Protein AF-0000000070178876 (afdb_homodimer)

pLDDT: mean 80.62, std 31.22, range [13.71, 98.94]

Secondary structure (DSSP, 8-state):
------------------------------------------------------TTGGG----S-----S-----GGGS-HHHHHHHT-GGGG-SSS-HHHHHHHHHHHHHHHHHHHHHHSEEEEEEESSSSTT-EEEEEE-SS--SSEEEEEEE--STTTS--GGG--TTHHHHHTTT-EEEEEP---TTTS-HHHHHHHHHHHHHHHHHH-TTEEEEEEEEETHHHHHHHHHTT--GGGGT----EEEEEEES-----GGGGGSTTHHHH---HHHHHHT-GGG-PPP--TT---EEEEEEETTS-HHHHHHHHHHHHHHHHTT-EEEEEEETT--TTHHHHGGG-TT-HHHHHHHHHHHT-/--------------------------------------------------------STT----------S-----GGGS-HHHHHHHT-GGGG-SSS-HHHHHHHHHHHHHHHHHHHHHHSEEEEEEESSSSTT-EEEEEE-SS--SSEEEEEEE--STTTS--GGG--TTHHHHHTTT-EEEEEP---TTTS-HHHHHHHHHHHHHHHHHH-TTEEEEEEEEETHHHHHHHHHTT--GGGGT----EEEEEEES-----GGGGGSTTHHHH---HHHHHHT-GGG-PPP--TT---EEEEEEETTS-HHHHHHHHHHHHHHHHTT-EEEEEEETT--TTHHHHGGGSTT-HHHHHHHHHHHT-

InterPro domains:
  IPR027519 Kynurenine formamidase, vertebrates/fungi-type [MF_03014] (124-358)
  IPR029058 Alpha/Beta hydrolase fold [G3DSA:3.40.50.1820] (108-359)
  IPR029058 Alpha/Beta hydrolase fold [SSF53474] (118-351)
  IPR049492 BD-FAE-like domain [PF20434] (137-238)
  IPR050300 GDXG lipolytic enzyme [PTHR48081] (53-345)

Nearest PDB structures (foldseek):
  4e14-assembly1_A  TM=8.986E-01  e=2.300E-22  Drosophila melanogaster
  4e11-assembly1_A  TM=8.751E-01  e=6.093E-23  Drosophila melanogaster
  2pbl-assembly4_D  TM=8.814E-01  e=8.753E-23  Ruegeria sp. TM1040
  3v9a-assembly1_A  TM=7.060E-01  e=1.371E-11  uncultured bacterium
  7atd-assembly2_B  TM=6.248E-01  e=8.387E-11  uncultured bacterium

Organism: Crotalus adamanteus (NCBI:txid8729)

Foldseek 3Di:
DDDDDDPPPDDDPDPDDPDDPDDDDDDDDDDDDDDDDDDYDDYDDDDDDDPDDDPPDDPDDPDDPCPCVVCVVDDCVPDDQVRLQCLVQQLPQDPPDHSVVVVVVLQVLLLVLQVVQVVVFDWDFFCALDDDSQRGKIKTAAPDDDLAAAEEEEEEADLLADDANNSHNNLQVLQSVVGHMYMYHGDRGFPRDAPVRRLVSVLSSQLSCVVVRVRYPEYEYEYAACGLLSQLSSQLDDCVVVVDDGRHQEYERELYFQQCQSVCSHPSCVGNVDDNVNRQVSRSLNRAAADDLPRRYEYEYEYELRRRPNSVVRSVSSQVSNVVSPHHYDYHYDPPDGSRVVSSCSSPNPPPVVVVVVVSRVVD/DPDDDDDDPDDDDDDPDPDPPPPDPPDDDDDDDDDDDDDDDDYDDDDDDDDDDDPDDPPDDPDDPCPVVPCVVDDCVPDDQVRLQCLVQQLPQDPPDHSVVVVVVLQVLLLVLQVVQVVVFDWDFFCALDDDSQRGKIKTAAPDDDLAAAEEEEEEDDLLADDALNSHCNLQVLQSVVGHMYMYHGDRGFPRDAPVRRLVSVLSSQLSCVVVRVRYPEYEYEYAACGLLSQLSSQLDDCVVVVDDGRHQEYERELYFQQCQSVCSHPSCVGNVDDNVNRQVSRSLNRAAADDLPRRYEYEYEYELRRRPNSVVRSVSSQVSNVVSPHHYDYHYDPPDGSRVVSSCSSPNPPPVVVVVVVSRVVD

Structure (mmCIF, N/CA/C/O backbone):
data_AF-0000000070178876-model_v1
#
loop_
_entity.id
_entity.type
_entity.pdbx_description
1 polymer 'Kynurenine formamidase'
#
loop_
_atom_site.group_PDB
_atom_site.id
_atom_site.type_symbol
_atom_site.label_atom_id
_atom_site.label_alt_id
_atom_site.label_comp_id
_atom_site.label_asym_id
_atom_site.label_entity_id
_atom_site.label_seq_id
_atom_site.pdbx_PDB_ins_code
_atom_site.Cartn_x
_atom_site.Cartn_y
_atom_site.Cartn_z
_atom_site.occupancy
_atom_site.B_iso_or_equiv
_atom_site.auth_seq_id
_atom_site.auth_comp_id
_atom_site.auth_asym_id
_atom_site.auth_atom_id
_atom_site.pdbx_PDB_model_num
ATOM 1 N N . MET A 1 1 ? 4.172 -20.344 -62.875 1 19.36 1 MET A N 1
ATOM 2 C CA . MET A 1 1 ? 4.801 -19.203 -63.562 1 19.36 1 MET A CA 1
ATOM 3 C C . MET A 1 1 ? 5.363 -18.219 -62.531 1 19.36 1 MET A C 1
ATOM 5 O O . MET A 1 1 ? 4.633 -17.719 -61.688 1 19.36 1 MET A O 1
ATOM 9 N N . ILE A 1 2 ? 6.656 -18.219 -62.219 1 21.11 2 ILE A N 1
ATOM 10 C CA . ILE A 1 2 ? 7.566 -18.203 -61.062 1 21.11 2 ILE A CA 1
ATOM 11 C C . ILE A 1 2 ? 7.918 -16.766 -60.688 1 21.11 2 ILE A C 1
ATOM 13 O O . ILE A 1 2 ? 8.781 -16.547 -59.844 1 21.11 2 ILE A O 1
ATOM 17 N N . GLY A 1 3 ? 7.102 -15.836 -61.344 1 19.17 3 GLY A N 1
ATOM 18 C CA . GLY A 1 3 ? 7.867 -14.617 -61.562 1 19.17 3 GLY A CA 1
ATOM 19 C C . GLY A 1 3 ? 8.25 -13.922 -60.281 1 19.17 3 GLY A C 1
ATOM 20 O O . GLY A 1 3 ? 7.645 -14.156 -59.219 1 19.17 3 GLY A O 1
ATOM 21 N N . GLU A 1 4 ? 9.203 -12.961 -60.188 1 19.39 4 GLU A N 1
ATOM 22 C CA . GLU A 1 4 ? 10.422 -12.445 -59.594 1 19.39 4 GLU A CA 1
ATOM 23 C C . GLU A 1 4 ? 10.109 -11.32 -58.594 1 19.39 4 GLU A C 1
ATOM 25 O O . GLU A 1 4 ? 10.883 -11.07 -57.656 1 19.39 4 GLU A O 1
ATOM 30 N N . SER A 1 5 ? 9.062 -10.461 -58.812 1 21 5 SER A N 1
ATOM 31 C CA . SER A 1 5 ? 9.461 -9.055 -58.781 1 21 5 SER A CA 1
ATOM 32 C C . SER A 1 5 ? 9.672 -8.594 -57.344 1 21 5 SER A C 1
ATOM 34 O O . SER A 1 5 ? 9 -9.07 -56.438 1 21 5 SER A O 1
ATOM 36 N N . CYS A 1 6 ? 10.664 -7.68 -57.062 1 22.02 6 CYS A N 1
ATOM 37 C CA . CYS A 1 6 ? 11.672 -7.113 -56.156 1 22.02 6 CYS A CA 1
ATOM 38 C C . CYS A 1 6 ? 11.047 -6.125 -55.188 1 22.02 6 CYS A C 1
ATOM 40 O O . CYS A 1 6 ? 10.398 -5.164 -55.594 1 22.02 6 CYS A O 1
ATOM 42 N N . VAL A 1 7 ? 10.633 -6.449 -53.938 1 22.73 7 VAL A N 1
ATOM 43 C CA . VAL A 1 7 ? 9.984 -5.816 -52.781 1 22.73 7 VAL A CA 1
ATOM 44 C C . VAL A 1 7 ? 10.883 -4.73 -52.219 1 22.73 7 VAL A C 1
ATOM 46 O O . VAL A 1 7 ? 11.992 -5.02 -51.75 1 22.73 7 VAL A O 1
ATOM 49 N N . PRO A 1 8 ? 11.031 -3.482 -52.812 1 19.33 8 PRO A N 1
ATOM 50 C CA . PRO A 1 8 ? 12.102 -2.549 -52.438 1 19.33 8 PRO A CA 1
ATOM 51 C C . PRO A 1 8 ? 11.969 -2.029 -51 1 19.33 8 PRO A C 1
ATOM 53 O O . PRO A 1 8 ? 10.906 -1.55 -50.625 1 19.33 8 PRO A O 1
ATOM 56 N N . VAL A 1 9 ? 12.586 -2.547 -49.906 1 21.45 9 VAL A N 1
ATOM 57 C CA . VAL A 1 9 ? 12.617 -2.334 -48.469 1 21.45 9 VAL A CA 1
ATOM 58 C C . VAL A 1 9 ? 13.344 -1.027 -48.156 1 21.45 9 VAL A C 1
ATOM 60 O O . VAL A 1 9 ? 14.555 -0.913 -48.375 1 21.45 9 VAL A O 1
ATOM 63 N N . GLU A 1 10 ? 12.867 0.146 -48.594 1 19.34 10 GLU A N 1
ATOM 64 C CA . GLU A 1 10 ? 13.695 1.336 -48.438 1 19.34 10 GLU A CA 1
ATOM 65 C C . GLU A 1 10 ? 13.977 1.624 -46.969 1 19.34 10 GLU A C 1
ATOM 67 O O . GLU A 1 10 ? 13.062 1.591 -46.156 1 19.34 10 GLU A O 1
ATOM 72 N N . SER A 1 11 ? 15.336 1.646 -46.406 1 18.69 11 SER A N 1
ATOM 73 C CA . SER A 1 11 ? 16.25 1.626 -45.281 1 18.69 11 SER A CA 1
ATOM 74 C C . SER A 1 11 ? 16.297 2.977 -44.562 1 18.69 11 SER A C 1
ATOM 76 O O . SER A 1 11 ? 16.875 3.105 -43.5 1 18.69 11 SER A O 1
ATOM 78 N N . GLY A 1 12 ? 15.75 4.176 -44.906 1 18.02 12 GLY A N 1
ATOM 79 C CA . GLY A 1 12 ? 16.578 5.34 -44.656 1 18.02 12 GLY A CA 1
ATOM 80 C C . GLY A 1 12 ? 16.531 5.812 -43.219 1 18.02 12 GLY A C 1
ATOM 81 O O . GLY A 1 12 ? 15.578 6.477 -42.812 1 18.02 12 GLY A O 1
ATOM 82 N N . THR A 1 13 ? 16.75 5.086 -42.094 1 19.44 13 THR A N 1
ATOM 83 C CA . THR A 1 13 ? 16.609 5.496 -40.719 1 19.44 13 THR A CA 1
ATOM 84 C C . THR A 1 13 ? 17.656 6.535 -40.344 1 19.44 13 THR A C 1
ATOM 86 O O . THR A 1 13 ? 18.859 6.25 -40.344 1 19.44 13 THR A O 1
ATOM 89 N N . GLU A 1 14 ? 17.531 7.891 -40.625 1 17.69 14 GLU A N 1
ATOM 90 C CA . GLU A 1 14 ? 18.469 8.977 -40.344 1 17.69 14 GLU A CA 1
ATOM 91 C C . GLU A 1 14 ? 18.703 9.148 -38.844 1 17.69 14 GLU A C 1
ATOM 93 O O . GLU A 1 14 ? 17.75 9.219 -38.062 1 17.69 14 GLU A O 1
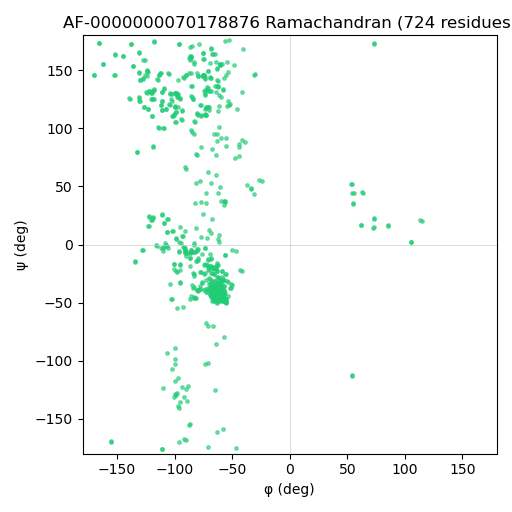ATOM 98 N N . VAL A 1 15 ? 19.953 8.914 -38.219 1 18.19 15 VAL A N 1
ATOM 99 C CA . VAL A 1 15 ? 20.734 8.914 -37 1 18.19 15 VAL A CA 1
ATOM 100 C C . VAL A 1 15 ? 20.953 10.344 -36.5 1 18.19 15 VAL A C 1
ATOM 102 O O . VAL A 1 15 ? 21.688 11.117 -37.125 1 18.19 15 VAL A O 1
ATOM 105 N N . LYS A 1 16 ? 19.969 11.25 -36.281 1 17.41 16 LYS A N 1
ATOM 106 C CA . LYS A 1 16 ? 20.297 12.625 -35.906 1 17.41 16 LYS A CA 1
ATOM 107 C C . LYS A 1 16 ? 21.203 12.648 -34.688 1 17.41 16 LYS A C 1
ATOM 109 O O . LYS A 1 16 ? 21.141 11.758 -33.844 1 17.41 16 LYS A O 1
ATOM 114 N N . LYS A 1 17 ? 22.047 13.859 -34.469 1 16.59 17 LYS A N 1
ATOM 115 C CA . LYS A 1 17 ? 23.25 14.484 -33.938 1 16.59 17 LYS A CA 1
ATOM 116 C C . LYS A 1 17 ? 23.125 14.734 -32.438 1 16.59 17 LYS A C 1
ATOM 118 O O . LYS A 1 17 ? 22.156 15.367 -31.984 1 16.59 17 LYS A O 1
ATOM 123 N N . LYS A 1 18 ? 23.828 14.094 -31.562 1 17.36 18 LYS A N 1
ATOM 124 C CA . LYS A 1 18 ? 24.188 14.102 -30.141 1 17.36 18 LYS A CA 1
ATOM 125 C C . LYS A 1 18 ? 24.906 15.391 -29.766 1 17.36 18 LYS A C 1
ATOM 127 O O . LYS A 1 18 ? 26.109 15.523 -29.984 1 17.36 18 LYS A O 1
ATOM 132 N N . LYS A 1 19 ? 24.5 16.719 -30.047 1 15.83 19 LYS A N 1
ATOM 133 C CA . LYS A 1 19 ? 25.453 17.781 -29.719 1 15.83 19 LYS A CA 1
ATOM 134 C C . LYS A 1 19 ? 25.844 17.75 -28.25 1 15.83 19 LYS A C 1
ATOM 136 O O . LYS A 1 19 ? 24.984 17.484 -27.391 1 15.83 19 LYS A O 1
ATOM 141 N N . LYS A 1 20 ? 27.188 18.062 -27.906 1 16.67 20 LYS A N 1
ATOM 142 C CA . LYS A 1 20 ? 28.328 18.094 -27 1 16.67 20 LYS A CA 1
ATOM 143 C C . LYS A 1 20 ? 28.234 19.281 -26.047 1 16.67 20 LYS A C 1
ATOM 145 O O . LYS A 1 20 ? 28.734 20.359 -26.328 1 16.67 20 LYS A O 1
ATOM 150 N N . ILE A 1 21 ? 27.109 19.812 -25.5 1 16.02 21 ILE A N 1
ATOM 151 C CA . ILE A 1 21 ? 27.297 21.109 -24.875 1 16.02 21 ILE A CA 1
ATOM 152 C C . ILE A 1 21 ? 28.297 20.984 -23.734 1 16.02 21 ILE A C 1
ATOM 154 O O . ILE A 1 21 ? 28.031 20.281 -22.75 1 16.02 21 ILE A O 1
ATOM 158 N N . ARG A 1 22 ? 29.594 21.406 -23.984 1 15.29 22 ARG A N 1
ATOM 159 C CA . ARG A 1 22 ? 30.891 21.344 -23.297 1 15.29 22 ARG A CA 1
ATOM 160 C C . ARG A 1 22 ? 30.859 22.125 -21.984 1 15.29 22 ARG A C 1
ATOM 162 O O . ARG A 1 22 ? 31.25 21.609 -20.938 1 15.29 22 ARG A O 1
ATOM 169 N N . GLU A 1 23 ? 31.125 23.547 -21.984 1 14.94 23 GLU A N 1
ATOM 170 C CA . GLU A 1 23 ? 32.344 24.188 -21.531 1 14.94 23 GLU A CA 1
ATOM 171 C C . GLU A 1 23 ? 32.312 24.453 -20.031 1 14.94 23 GLU A C 1
ATOM 173 O O . GLU A 1 23 ? 31.219 24.594 -19.453 1 14.94 23 GLU A O 1
ATOM 178 N N . LYS A 1 24 ? 33.625 24.906 -19.406 1 16.55 24 LYS A N 1
ATOM 179 C CA . LYS A 1 24 ? 34.531 24.797 -18.297 1 16.55 24 LYS A CA 1
ATOM 180 C C . LYS A 1 24 ? 34.25 25.859 -17.234 1 16.55 24 LYS A C 1
ATOM 182 O O . LYS A 1 24 ? 34.344 25.578 -16.031 1 16.55 24 LYS A O 1
ATOM 187 N N . CYS A 1 25 ? 34.188 27.281 -17.5 1 14.57 25 CYS A N 1
ATOM 188 C CA . CYS A 1 25 ? 35.312 28.094 -17.047 1 14.57 25 CYS A CA 1
ATOM 189 C C . CYS A 1 25 ? 35.312 28.219 -15.531 1 14.57 25 CYS A C 1
ATOM 191 O O . CYS A 1 25 ? 34.281 28 -14.883 1 14.57 25 CYS A O 1
ATOM 193 N N . TRP A 1 26 ? 36.344 29.156 -14.922 1 14.51 26 TRP A N 1
ATOM 194 C CA . TRP A 1 26 ? 37.531 29.281 -14.047 1 14.51 26 TRP A CA 1
ATOM 195 C C . TRP A 1 26 ? 37.094 29.797 -12.672 1 14.51 26 TRP A C 1
ATOM 197 O O . TRP A 1 26 ? 35.969 30.25 -12.484 1 14.51 26 TRP A O 1
ATOM 207 N N . GLY A 1 27 ? 37.906 30.953 -12.156 1 14.44 27 GLY A N 1
ATOM 208 C CA . GLY A 1 27 ? 38.938 31.016 -11.141 1 14.44 27 GLY A CA 1
ATOM 209 C C . GLY A 1 27 ? 38.438 31.516 -9.805 1 14.44 27 GLY A C 1
ATOM 210 O O . GLY A 1 27 ? 38.656 30.875 -8.773 1 14.44 27 GLY A O 1
ATOM 211 N N . ASN A 1 28 ? 38.438 33 -9.5 1 14.62 28 ASN A N 1
ATOM 212 C CA . ASN A 1 28 ? 39.375 33.688 -8.625 1 14.62 28 ASN A CA 1
ATOM 213 C C . ASN A 1 28 ? 38.938 33.625 -7.164 1 14.62 28 ASN A C 1
ATOM 215 O O . ASN A 1 28 ? 37.75 33.406 -6.883 1 14.62 28 ASN A O 1
ATOM 219 N N . TYR A 1 29 ? 39.938 34.125 -6.168 1 14.47 29 TYR A N 1
ATOM 220 C CA . TYR A 1 29 ? 40.688 33.938 -4.941 1 14.47 29 TYR A CA 1
ATOM 221 C C . TYR A 1 29 ? 40.031 34.656 -3.775 1 14.47 29 TYR A C 1
ATOM 223 O O . TYR A 1 29 ? 39.938 34.125 -2.676 1 14.47 29 TYR A O 1
ATOM 231 N N . THR A 1 30 ? 39.719 36.062 -3.82 1 14.66 30 THR A N 1
ATOM 232 C CA . THR A 1 30 ? 40.438 36.875 -2.859 1 14.66 30 THR A CA 1
ATOM 233 C C . THR A 1 30 ? 39.969 36.594 -1.436 1 14.66 30 THR A C 1
ATOM 235 O O . THR A 1 30 ? 38.812 36.219 -1.218 1 14.66 30 THR A O 1
ATOM 238 N N . VAL A 1 31 ? 40.938 36.906 -0.426 1 14.3 31 VAL A N 1
ATOM 239 C CA . VAL A 1 31 ? 41.594 36.625 0.838 1 14.3 31 VAL A CA 1
ATOM 240 C C . VAL A 1 31 ? 40.812 37.25 1.991 1 14.3 31 VAL A C 1
ATOM 242 O O . VAL A 1 31 ? 40.719 36.656 3.074 1 14.3 31 VAL A O 1
ATOM 245 N N . GLY A 1 32 ? 40.406 38.562 1.851 1 14.3 32 GLY A N 1
ATOM 246 C CA . GLY A 1 32 ? 40.969 39.375 2.893 1 14.3 32 GLY A CA 1
ATOM 247 C C . GLY A 1 32 ? 40.531 39 4.289 1 14.3 32 GLY A C 1
ATOM 248 O O . GLY A 1 32 ? 39.562 38.25 4.445 1 14.3 32 GLY A O 1
ATOM 249 N N . THR A 1 33 ? 40.719 40 5.254 1 14.73 33 THR A N 1
ATOM 250 C CA . THR A 1 33 ? 41.5 40.375 6.426 1 14.73 33 THR A CA 1
ATOM 251 C C . THR A 1 33 ? 40.75 40.031 7.707 1 14.73 33 THR A C 1
ATOM 253 O O . THR A 1 33 ? 39.562 39.781 7.68 1 14.73 33 THR A O 1
ATOM 256 N N . GLU A 1 34 ? 40.844 41 8.672 1 14.56 34 GLU A N 1
ATOM 257 C CA . GLU A 1 34 ? 41.438 41.188 9.984 1 14.56 34 GLU A CA 1
ATOM 258 C C . GLU A 1 34 ? 40.438 40.938 11.102 1 14.56 34 GLU A C 1
ATOM 260 O O . GLU A 1 34 ? 39.25 41.125 10.922 1 14.56 34 GLU A O 1
ATOM 265 N N . VAL A 1 35 ? 40.969 40.312 12.164 1 15.12 35 VAL A N 1
ATOM 266 C CA . VAL A 1 35 ? 40.75 39.625 13.43 1 15.12 35 VAL A CA 1
ATOM 267 C C . VAL A 1 35 ? 40.219 40.594 14.477 1 15.12 35 VAL A C 1
ATOM 269 O O . VAL A 1 35 ? 40.156 40.281 15.664 1 15.12 35 VAL A O 1
ATOM 272 N N . LEU A 1 36 ? 39.594 41.75 13.977 1 14.48 36 LEU A N 1
ATOM 273 C CA . LEU A 1 36 ? 39.812 42.688 15.055 1 14.48 36 LEU A CA 1
ATOM 274 C C . LEU A 1 36 ? 39.438 42.094 16.406 1 14.48 36 LEU A C 1
ATOM 276 O O . LEU A 1 36 ? 38.562 41.25 16.5 1 14.48 36 LEU A O 1
ATOM 280 N N . GLN A 1 37 ? 40.094 42.656 17.453 1 13.71 37 GLN A N 1
ATOM 281 C CA . GLN A 1 37 ? 40.75 42.562 18.75 1 13.71 37 GLN A CA 1
ATOM 282 C C . GLN A 1 37 ? 39.75 42.375 19.875 1 13.71 37 GLN A C 1
ATOM 284 O O . GLN A 1 37 ? 39.875 41.469 20.688 1 13.71 37 GLN A O 1
ATOM 289 N N . LEU A 1 38 ? 39.531 43.531 20.594 1 14.1 38 LEU A N 1
ATOM 290 C CA . LEU A 1 38 ? 40.094 43.781 21.906 1 14.1 38 LEU A CA 1
ATOM 291 C C . LEU A 1 38 ? 39.188 43.25 23 1 14.1 38 LEU A C 1
ATOM 293 O O . LEU A 1 38 ? 38.062 42.812 22.734 1 14.1 38 LEU A O 1
ATOM 297 N N . GLY A 1 39 ? 38.719 44.188 23.969 1 13.88 39 GLY A N 1
ATOM 298 C CA . GLY A 1 39 ? 39.188 44.344 25.328 1 13.88 39 GLY A CA 1
ATOM 299 C C . GLY A 1 39 ? 38.312 43.656 26.344 1 13.88 39 GLY A C 1
ATOM 300 O O . GLY A 1 39 ? 37.25 43.125 25.984 1 13.88 39 GLY A O 1
ATOM 301 N N . ASN A 1 40 ? 37.906 44.406 27.438 1 14.27 40 ASN A N 1
ATOM 302 C CA . ASN A 1 40 ? 38.312 44.375 28.844 1 14.27 40 ASN A CA 1
ATOM 303 C C . ASN A 1 40 ? 37.344 43.562 29.688 1 14.27 40 ASN A C 1
ATOM 305 O O . ASN A 1 40 ? 37.75 42.562 30.312 1 14.27 40 ASN A O 1
ATOM 309 N N . SER A 1 41 ? 36.625 44.281 30.672 1 14.58 41 SER A N 1
ATOM 310 C CA . SER A 1 41 ? 36.906 44.281 32.094 1 14.58 41 SER A CA 1
ATOM 311 C C . SER A 1 41 ? 36.031 43.281 32.844 1 14.58 41 SER A C 1
ATOM 313 O O . SER A 1 41 ? 35 42.844 32.312 1 14.58 41 SER A O 1
ATOM 315 N N . VAL A 1 42 ? 35.531 43.75 34.156 1 14.65 42 VAL A N 1
ATOM 316 C CA . VAL A 1 42 ? 35.875 43.375 35.531 1 14.65 42 VAL A CA 1
ATOM 317 C C . VAL A 1 42 ? 34.844 42.406 36.094 1 14.65 42 VAL A C 1
ATOM 319 O O . VAL A 1 42 ? 33.781 42.156 35.469 1 14.65 42 VAL A O 1
ATOM 322 N N . TYR A 1 43 ? 34.125 42.875 37.219 1 14.63 43 TYR A N 1
ATOM 323 C CA . TYR A 1 43 ? 34.312 42.406 38.594 1 14.63 43 TYR A CA 1
ATOM 324 C C . TYR A 1 43 ? 33.25 41.344 38.969 1 14.63 43 TYR A C 1
ATOM 326 O O . TYR A 1 43 ? 32.281 41.156 38.219 1 14.63 43 TYR A O 1
ATOM 334 N N . GLY A 1 44 ? 32.531 41.594 40.156 1 14.93 44 GLY A N 1
ATOM 335 C CA . GLY A 1 44 ? 32.719 40.938 41.438 1 14.93 44 GLY A CA 1
ATOM 336 C C . GLY A 1 44 ? 31.656 39.875 41.719 1 14.93 44 GLY A C 1
ATOM 337 O O . GLY A 1 44 ? 31.922 38.688 41.656 1 14.93 44 GLY A O 1
ATOM 338 N N . PRO A 1 45 ? 30.656 40.219 42.719 1 15.76 45 PRO A N 1
ATOM 339 C CA . PRO A 1 45 ? 30.719 39.469 43.969 1 15.76 45 PRO A CA 1
ATOM 340 C C . PRO A 1 45 ? 29.844 38.219 43.969 1 15.76 45 PRO A C 1
ATOM 342 O O . PRO A 1 45 ? 29.078 38 43.031 1 15.76 45 PRO A O 1
ATOM 345 N N . SER A 1 46 ? 29 38.062 45.125 1 15.16 46 SER A N 1
ATOM 346 C CA . SER A 1 46 ? 29.078 37.156 46.25 1 15.16 46 SER A CA 1
ATOM 347 C C . SER A 1 46 ? 28.016 36.062 46.156 1 15.16 46 SER A C 1
ATOM 349 O O . SER A 1 46 ? 28.328 34.875 46.219 1 15.16 46 SER A O 1
ATOM 351 N N . PRO A 1 47 ? 26.703 36.219 46.812 1 16.88 47 PRO A N 1
ATOM 352 C CA . PRO A 1 47 ? 26.453 35.469 48.031 1 16.88 47 PRO A CA 1
ATOM 353 C C . PRO A 1 47 ? 25.703 34.156 47.781 1 16.88 47 PRO A C 1
ATOM 355 O O . PRO A 1 47 ? 25.188 33.969 46.688 1 16.88 47 PRO A O 1
ATOM 358 N N . ASN A 1 48 ? 25.219 33.469 48.938 1 16.52 48 ASN A N 1
ATOM 359 C CA . ASN A 1 48 ? 25.141 32.188 49.625 1 16.52 48 ASN A CA 1
ATOM 360 C C . ASN A 1 48 ? 23.828 31.453 49.312 1 16.52 48 ASN A C 1
ATOM 362 O O . ASN A 1 48 ? 23.688 30.266 49.656 1 16.52 48 ASN A O 1
ATOM 366 N N . ALA A 1 49 ? 22.672 32.031 48.875 1 19.03 49 ALA A N 1
ATOM 367 C CA . ALA A 1 49 ? 21.547 31.672 49.719 1 19.03 49 ALA A CA 1
ATOM 368 C C . ALA A 1 49 ? 21.141 30.219 49.469 1 19.03 49 ALA A C 1
ATOM 370 O O . ALA A 1 49 ? 21.234 29.719 48.344 1 19.03 49 ALA A O 1
ATOM 371 N N . GLY A 1 50 ? 20.719 29.438 50.562 1 17.83 50 GLY A N 1
ATOM 372 C CA . GLY A 1 50 ? 20.5 28.156 51.188 1 17.83 50 GLY A CA 1
ATOM 373 C C . GLY A 1 50 ? 19.359 27.375 50.562 1 17.83 50 GLY A C 1
ATOM 374 O O . GLY A 1 50 ? 18.938 26.344 51.094 1 17.83 50 GLY A O 1
ATOM 375 N N . MET A 1 51 ? 18.797 27.734 49.375 1 19.19 51 MET A N 1
ATOM 376 C CA . MET A 1 51 ? 17.422 27.219 49.406 1 19.19 51 MET A CA 1
ATOM 377 C C . MET A 1 51 ? 17.406 25.703 49.469 1 19.19 51 MET A C 1
ATOM 379 O O . MET A 1 51 ? 18.219 25.031 48.844 1 19.19 51 MET A O 1
ATOM 383 N N . THR A 1 52 ? 16.594 25.156 50.438 1 19.16 52 THR A N 1
ATOM 384 C CA . THR A 1 52 ? 16.281 23.906 51.125 1 19.16 52 THR A CA 1
ATOM 385 C C . THR A 1 52 ? 15.828 22.844 50.125 1 19.16 52 THR A C 1
ATOM 387 O O . THR A 1 52 ? 15.391 23.156 49.031 1 19.16 52 THR A O 1
ATOM 390 N N . ASN A 1 53 ? 16.016 21.5 50.531 1 17.98 53 ASN A N 1
ATOM 391 C CA . ASN A 1 53 ? 16.234 20.109 50.156 1 17.98 53 ASN A CA 1
ATOM 392 C C . ASN A 1 53 ? 14.977 19.484 49.562 1 17.98 53 ASN A C 1
ATOM 394 O O . ASN A 1 53 ? 15.039 18.438 48.906 1 17.98 53 ASN A O 1
ATOM 398 N N . GLU A 1 54 ? 13.695 19.875 49.938 1 19.47 54 GLU A N 1
ATOM 399 C CA . GLU A 1 54 ? 12.867 18.734 50.312 1 19.47 54 GLU A CA 1
ATOM 400 C C . GLU A 1 54 ? 12.312 18.031 49.062 1 19.47 54 GLU A C 1
ATOM 402 O O . GLU A 1 54 ? 11.477 17.125 49.188 1 19.47 54 GLU A O 1
ATOM 407 N N . ASP A 1 55 ? 12.484 18.5 47.844 1 19.98 55 ASP A N 1
ATOM 408 C CA . ASP A 1 55 ? 11.438 18.078 46.906 1 19.98 55 ASP A CA 1
ATOM 409 C C . ASP A 1 55 ? 11.578 16.609 46.531 1 19.98 55 ASP A C 1
ATOM 411 O O . ASP A 1 55 ? 12.258 16.266 45.562 1 19.98 55 ASP A O 1
ATOM 415 N N . SER A 1 56 ? 11.844 15.656 47.5 1 19.72 56 SER A N 1
ATOM 416 C CA . SER A 1 56 ? 12.312 14.312 47.188 1 19.72 56 SER A CA 1
ATOM 417 C C . SER A 1 56 ? 11.297 13.555 46.344 1 19.72 56 SER A C 1
ATOM 419 O O . SER A 1 56 ? 11.664 12.648 45.562 1 19.72 56 SER A O 1
ATOM 421 N N . PHE A 1 57 ? 9.984 13.539 46.719 1 21.98 57 PHE A N 1
ATOM 422 C CA . PHE A 1 57 ? 9.328 12.242 46.812 1 21.98 57 PHE A CA 1
ATOM 423 C C . PHE A 1 57 ? 8.953 11.75 45.406 1 21.98 57 PHE A C 1
ATOM 425 O O . PHE A 1 57 ? 8.633 10.57 45.219 1 21.98 57 PHE A O 1
ATOM 432 N N . LEU A 1 58 ? 8.555 12.633 44.469 1 21.23 58 LEU A N 1
ATOM 433 C CA . LEU A 1 58 ? 7.57 12.172 43.469 1 21.23 58 LEU A CA 1
ATOM 434 C C . LEU A 1 58 ? 8.203 11.203 42.5 1 21.23 58 LEU A C 1
ATOM 436 O O . LEU A 1 58 ? 7.621 10.906 41.438 1 21.23 58 LEU A O 1
ATOM 440 N N . VAL A 1 59 ? 9.398 10.781 42.625 1 21.83 59 VAL A N 1
ATOM 441 C CA . VAL A 1 59 ? 10.023 10.258 41.438 1 21.83 59 VAL A CA 1
ATOM 442 C C . VAL A 1 59 ? 9.383 8.922 41.062 1 21.83 59 VAL A C 1
ATOM 444 O O . VAL A 1 59 ? 9.742 8.312 40.031 1 21.83 59 VAL A O 1
ATOM 447 N N . HIS A 1 60 ? 8.742 8.211 42 1 21.05 60 HIS A N 1
ATOM 448 C CA . HIS A 1 60 ? 9.039 6.793 41.812 1 21.05 60 HIS A CA 1
ATOM 449 C C . HIS A 1 60 ? 8.461 6.266 40.531 1 21.05 60 HIS A C 1
ATOM 451 O O . HIS A 1 60 ? 9.125 5.516 39.812 1 21.05 60 HIS A O 1
ATOM 457 N N . GLN A 1 61 ? 7.043 6.141 40.438 1 21.92 61 GLN A N 1
ATOM 458 C CA . GLN A 1 61 ? 6.465 4.93 39.875 1 21.92 61 GLN A CA 1
ATOM 459 C C . GLN A 1 61 ? 6.582 4.93 38.344 1 21.92 61 GLN A C 1
ATOM 461 O O . GLN A 1 61 ? 5.73 5.488 37.656 1 21.92 61 GLN A O 1
ATOM 466 N N . GLU A 1 62 ? 7.543 5.379 37.719 1 24.7 62 GLU A N 1
ATOM 467 C CA . GLU A 1 62 ? 7.684 5.453 36.281 1 24.7 62 GLU A CA 1
ATOM 468 C C . GLU A 1 62 ? 7.551 4.07 35.625 1 24.7 62 GLU A C 1
ATOM 470 O O . GLU A 1 62 ? 8.539 3.344 35.5 1 24.7 62 GLU A O 1
ATOM 475 N N . LYS A 1 63 ? 6.609 3.123 36.125 1 23.67 63 LYS A N 1
ATOM 476 C CA . LYS A 1 63 ? 6.531 1.693 35.844 1 23.67 63 LYS A CA 1
ATOM 477 C C . LYS A 1 63 ? 6.66 1.426 34.344 1 23.67 63 LYS A C 1
ATOM 479 O O . LYS A 1 63 ? 6.473 2.332 33.531 1 23.67 63 LYS A O 1
ATOM 484 N N . GLU A 1 64 ? 6.48 0.047 33.906 1 25.2 64 GLU A N 1
ATOM 485 C CA . GLU A 1 64 ? 6.809 -1.018 32.938 1 25.2 64 GLU A CA 1
ATOM 486 C C . GLU A 1 64 ? 6.062 -0.836 31.625 1 25.2 64 GLU A C 1
ATOM 488 O O . GLU A 1 64 ? 5.949 -1.775 30.844 1 25.2 64 GLU A O 1
ATOM 493 N N . TYR A 1 65 ? 5.367 0.246 31.469 1 23.52 65 TYR A N 1
ATOM 494 C CA . TYR A 1 65 ? 4.555 0.134 30.266 1 23.52 65 TYR A CA 1
ATOM 495 C C . TYR A 1 65 ? 5.43 -0.001 29.031 1 23.52 65 TYR A C 1
ATOM 497 O O . TYR A 1 65 ? 5.211 0.686 28.031 1 23.52 65 TYR A O 1
ATOM 505 N N . SER A 1 66 ? 6.672 -0.085 29.25 1 27.12 66 SER A N 1
ATOM 506 C CA . SER A 1 66 ? 7.336 -0.188 27.953 1 27.12 66 SER A CA 1
ATOM 507 C C . SER A 1 66 ? 6.805 -1.37 27.156 1 27.12 66 SER A C 1
ATOM 509 O O . SER A 1 66 ? 7.266 -2.5 27.328 1 27.12 66 SER A O 1
ATOM 511 N N . HIS A 1 67 ? 5.445 -1.661 27.234 1 26.81 67 HIS A N 1
ATOM 512 C CA . HIS A 1 67 ? 5.062 -2.721 26.297 1 26.81 67 HIS A CA 1
ATOM 513 C C . HIS A 1 67 ? 5.688 -2.506 24.922 1 26.81 67 HIS A C 1
ATOM 515 O O . HIS A 1 67 ? 5.422 -1.495 24.266 1 26.81 67 HIS A O 1
ATOM 521 N N . ASN A 1 68 ? 6.879 -2.783 24.828 1 29.45 68 ASN A N 1
ATOM 522 C CA . ASN A 1 68 ? 7.539 -3.086 23.562 1 29.45 68 ASN A CA 1
ATOM 523 C C . ASN A 1 68 ? 6.602 -3.803 22.594 1 29.45 68 ASN A C 1
ATOM 525 O O . ASN A 1 68 ? 6.477 -5.027 22.625 1 29.45 68 ASN A O 1
ATOM 529 N N . LEU A 1 69 ? 5.48 -3.352 22.391 1 29.59 69 LEU A N 1
ATOM 530 C CA . LEU A 1 69 ? 4.684 -3.969 21.328 1 29.59 69 LEU A CA 1
ATOM 531 C C . LEU A 1 69 ? 5.504 -4.141 20.062 1 29.59 69 LEU A C 1
ATOM 533 O O . LEU A 1 69 ? 4.98 -4.004 18.953 1 29.59 69 LEU A O 1
ATOM 537 N N . ALA A 1 70 ? 6.715 -3.648 20.031 1 32.75 70 ALA A N 1
ATOM 538 C CA . ALA A 1 70 ? 7.434 -4.242 18.906 1 32.75 70 ALA A CA 1
ATOM 539 C C . ALA A 1 70 ? 7.191 -5.746 18.828 1 32.75 70 ALA A C 1
ATOM 541 O O . ALA A 1 70 ? 7.453 -6.473 19.797 1 32.75 70 ALA A O 1
ATOM 542 N N . ILE A 1 71 ? 6.227 -6.258 18.281 1 36.56 71 ILE A N 1
ATOM 543 C CA . ILE A 1 71 ? 6.172 -7.691 18.016 1 36.56 71 ILE A CA 1
ATOM 544 C C . ILE A 1 71 ? 7.59 -8.242 17.875 1 36.56 71 ILE A C 1
ATOM 546 O O . ILE A 1 71 ? 8.281 -7.945 16.891 1 36.56 71 ILE A O 1
ATOM 550 N N . THR A 1 72 ? 8.422 -8.102 18.734 1 40.66 72 THR A N 1
ATOM 551 C CA . THR A 1 72 ? 9.602 -8.961 18.75 1 40.66 72 THR A CA 1
ATOM 552 C C . THR A 1 72 ? 9.25 -10.359 18.234 1 40.66 72 THR A C 1
ATOM 554 O O . THR A 1 72 ? 8.727 -11.18 18.984 1 40.66 72 THR A O 1
ATOM 557 N N . MET A 1 73 ? 8.617 -10.492 17.203 1 45.78 73 MET A N 1
ATOM 558 C CA . MET A 1 73 ? 8.453 -11.867 16.734 1 45.78 73 MET A CA 1
ATOM 559 C C . MET A 1 73 ? 9.75 -12.656 16.891 1 45.78 73 MET A C 1
ATOM 561 O O . MET A 1 73 ? 10.797 -12.242 16.391 1 45.78 73 MET A O 1
ATOM 565 N N . GLY A 1 74 ? 9.852 -13.242 18 1 58.09 74 GLY A N 1
ATOM 566 C CA . GLY A 1 74 ? 10.961 -14.18 18.141 1 58.09 74 GLY A CA 1
ATOM 567 C C . GLY A 1 74 ? 11.344 -14.867 16.844 1 58.09 74 GLY A C 1
ATOM 568 O O . GLY A 1 74 ? 10.555 -14.906 15.906 1 58.09 74 GLY A O 1
ATOM 569 N N . LYS A 1 75 ? 12.602 -15.109 16.719 1 85.5 75 LYS A N 1
ATOM 570 C CA . LYS A 1 75 ? 13.102 -15.93 15.625 1 85.5 75 LYS A CA 1
ATOM 571 C C . LYS A 1 75 ? 12.359 -17.266 15.555 1 85.5 75 LYS A C 1
ATOM 573 O O . LYS A 1 75 ? 12.102 -17.891 16.578 1 85.5 75 LYS A O 1
ATOM 578 N N . TRP A 1 76 ? 11.727 -17.469 14.352 1 92.5 76 TRP A N 1
ATOM 579 C CA . TRP A 1 76 ? 10.945 -18.688 14.18 1 92.5 76 TRP A CA 1
ATOM 580 C C . TRP A 1 76 ? 11.695 -19.891 14.75 1 92.5 76 TRP A C 1
ATOM 582 O O . TRP A 1 76 ? 11.078 -20.859 15.195 1 92.5 76 TRP A O 1
ATOM 592 N N . GLN A 1 77 ? 13.016 -19.797 14.875 1 92.31 77 GLN A N 1
ATOM 593 C CA . GLN A 1 77 ? 13.852 -20.891 15.375 1 92.31 77 GLN A CA 1
ATOM 594 C C . GLN A 1 77 ? 13.641 -21.109 16.875 1 92.31 77 GLN A C 1
ATOM 596 O O . GLN A 1 77 ? 13.977 -22.172 17.406 1 92.31 77 GLN A O 1
ATOM 601 N N . GLU A 1 78 ? 13.109 -20.094 17.531 1 94.31 78 GLU A N 1
ATOM 602 C CA . GLU A 1 78 ? 12.914 -20.172 18.969 1 94.31 78 GLU A CA 1
ATOM 603 C C . GLU A 1 78 ? 11.492 -20.594 19.312 1 94.31 78 GLU A C 1
ATOM 605 O O . GLU A 1 78 ? 11.164 -20.797 20.484 1 94.31 78 GLU A O 1
ATOM 610 N N . MET A 1 79 ? 10.75 -20.844 18.359 1 95.12 79 MET A N 1
ATOM 611 C CA . MET A 1 79 ? 9.352 -21.188 18.578 1 95.12 79 MET A CA 1
ATOM 612 C C . MET A 1 79 ? 9.203 -22.688 18.812 1 95.12 79 MET A C 1
ATOM 614 O O . MET A 1 79 ? 9.961 -23.484 18.266 1 95.12 79 MET A O 1
ATOM 618 N N . THR A 1 80 ? 8.18 -23.047 19.672 1 95.94 80 THR A N 1
ATOM 619 C CA . THR A 1 80 ? 7.773 -24.438 19.766 1 95.94 80 THR A CA 1
ATOM 620 C C . THR A 1 80 ? 7.125 -24.906 18.453 1 95.94 80 THR A C 1
ATOM 622 O O . THR A 1 80 ? 6.762 -24.078 17.609 1 95.94 80 THR A O 1
ATOM 625 N N . LYS A 1 81 ? 7.027 -26.172 18.312 1 95.44 81 LYS A N 1
ATOM 626 C CA . LYS A 1 81 ? 6.375 -26.734 17.141 1 95.44 81 LYS A CA 1
ATOM 627 C C . LYS A 1 81 ? 4.953 -26.203 17 1 95.44 81 LYS A C 1
ATOM 629 O O . LYS A 1 81 ? 4.527 -25.828 15.891 1 95.44 81 LYS A O 1
ATOM 634 N N . GLU A 1 82 ? 4.281 -26.125 18.078 1 96.06 82 GLU A N 1
ATOM 635 C CA . GLU A 1 82 ? 2.9 -25.641 18.062 1 96.06 82 GLU A CA 1
ATOM 636 C C . GLU A 1 82 ? 2.822 -24.172 17.656 1 96.06 82 GLU A C 1
ATOM 638 O O . GLU A 1 82 ? 1.95 -23.797 16.875 1 96.06 82 GLU A O 1
ATOM 643 N N . GLU A 1 83 ? 3.73 -23.422 18.172 1 96.12 83 GLU A N 1
ATOM 644 C CA . GLU A 1 83 ? 3.783 -22 17.828 1 96.12 83 GLU A CA 1
ATOM 645 C C . GLU A 1 83 ? 4.09 -21.812 16.344 1 96.12 83 GLU A C 1
ATOM 647 O O . GLU A 1 83 ? 3.445 -21.016 15.664 1 96.12 83 GLU A O 1
ATOM 652 N N . LEU A 1 84 ? 5.078 -22.578 15.914 1 97.5 84 LEU A N 1
ATOM 653 C CA . LEU A 1 84 ? 5.496 -22.484 14.523 1 97.5 84 LEU A CA 1
ATOM 654 C C . LEU A 1 84 ? 4.363 -22.875 13.586 1 97.5 84 LEU A C 1
ATOM 656 O O . LEU A 1 84 ? 4.105 -22.203 12.586 1 97.5 84 LEU A O 1
ATOM 660 N N . GLU A 1 85 ? 3.676 -23.922 13.914 1 97.38 85 GLU A N 1
ATOM 661 C CA . GLU A 1 85 ? 2.557 -24.391 13.094 1 97.38 85 GLU A CA 1
ATOM 662 C C . GLU A 1 85 ? 1.422 -23.359 13.094 1 97.38 85 GLU A C 1
ATOM 664 O O . GLU A 1 85 ? 0.77 -23.156 12.07 1 97.38 85 GLU A O 1
ATOM 669 N N . THR A 1 86 ? 1.206 -22.766 14.219 1 97.38 86 THR A N 1
ATOM 670 C CA . THR A 1 86 ? 0.185 -21.719 14.281 1 97.38 86 THR A CA 1
ATOM 671 C C . THR A 1 86 ? 0.552 -20.547 13.375 1 97.38 86 THR A C 1
ATOM 673 O O . THR A 1 86 ? -0.299 -20.031 12.648 1 97.38 86 THR A O 1
ATOM 676 N N . GLU A 1 87 ? 1.836 -20.172 13.305 1 97.69 87 GLU A N 1
ATOM 677 C CA . GLU A 1 87 ? 2.326 -19.047 12.523 1 97.69 87 GLU A CA 1
ATOM 678 C C . GLU A 1 87 ? 2.287 -19.344 11.031 1 97.69 87 GLU A C 1
ATOM 680 O O . GLU A 1 87 ? 2.355 -18.438 10.203 1 97.69 87 GLU A O 1
ATOM 685 N N . TYR A 1 88 ? 2.182 -20.578 10.711 1 98.25 88 TYR A N 1
ATOM 686 C CA . TYR A 1 88 ? 2.164 -20.953 9.297 1 98.25 88 TYR A CA 1
ATOM 687 C C . TYR A 1 88 ? 0.854 -21.641 8.938 1 98.25 88 TYR A C 1
ATOM 689 O O . TYR A 1 88 ? 0.799 -22.422 7.98 1 98.25 88 TYR A O 1
ATOM 697 N N . SER A 1 89 ? -0.233 -21.391 9.727 1 98.19 89 SER A N 1
ATOM 698 C CA . SER A 1 89 ? -1.598 -21.812 9.43 1 98.19 89 SER A CA 1
ATOM 699 C C . SER A 1 89 ? -2.531 -20.609 9.289 1 98.19 89 SER A C 1
ATOM 701 O O . SER A 1 89 ? -3.281 -20.297 10.211 1 98.19 89 SER A O 1
ATOM 703 N N . PRO A 1 90 ? -2.568 -20.016 8.133 1 98.31 90 PRO A N 1
ATOM 704 C CA . PRO A 1 90 ? -3.326 -18.781 7.922 1 98.31 90 PRO A CA 1
ATOM 705 C C . PRO A 1 90 ? -4.789 -18.906 8.352 1 98.31 90 PRO A C 1
ATOM 707 O O . PRO A 1 90 ? -5.383 -17.938 8.82 1 98.31 90 PRO A O 1
ATOM 710 N N . SER A 1 91 ? -5.387 -20.094 8.234 1 97.94 91 SER A N 1
ATOM 711 C CA . SER A 1 91 ? -6.801 -20.266 8.562 1 97.94 91 SER A CA 1
ATOM 712 C C . SER A 1 91 ? -7.059 -19.984 10.047 1 97.94 91 SER A C 1
ATOM 714 O O . SER A 1 91 ? -8.18 -19.672 10.438 1 97.94 91 SER A O 1
ATOM 716 N N . ARG A 1 92 ? -6.066 -20.094 10.883 1 97.94 92 ARG A N 1
ATOM 717 C CA . ARG A 1 92 ? -6.215 -19.906 12.32 1 97.94 92 ARG A CA 1
ATOM 718 C C . ARG A 1 92 ? -6.211 -18.422 12.68 1 97.94 92 ARG A C 1
ATOM 720 O O . ARG A 1 92 ? -6.449 -18.062 13.836 1 97.94 92 ARG A O 1
ATOM 727 N N . TRP A 1 93 ? -6.004 -17.594 11.719 1 98.12 93 TRP A N 1
ATOM 728 C CA . TRP A 1 93 ? -5.812 -16.172 12.023 1 98.12 93 TRP A CA 1
ATOM 729 C C . TRP A 1 93 ? -6.945 -15.336 11.438 1 98.12 93 TRP A C 1
ATOM 731 O O . TRP A 1 93 ? -6.98 -14.117 11.625 1 98.12 93 TRP A O 1
ATOM 741 N N . SER A 1 94 ? -7.883 -15.953 10.75 1 97.69 94 SER A N 1
ATOM 742 C CA . SER A 1 94 ? -9.023 -15.219 10.219 1 97.69 94 SER A CA 1
ATOM 743 C C . SER A 1 94 ? -9.977 -14.781 11.328 1 97.69 94 SER A C 1
ATOM 745 O O . SER A 1 94 ? -10.367 -15.594 12.172 1 97.69 94 SER A O 1
ATOM 747 N N . PRO A 1 95 ? -10.391 -13.516 11.328 1 95.94 95 PRO A N 1
ATOM 748 C CA . PRO A 1 95 ? -11.398 -13.078 12.305 1 95.94 95 PRO A CA 1
ATOM 749 C C . PRO A 1 95 ? -12.828 -13.32 11.828 1 95.94 95 PRO A C 1
ATOM 751 O O . PRO A 1 95 ? -13.773 -13.18 12.609 1 95.94 95 PRO A O 1
ATOM 754 N N . ARG A 1 96 ? -13 -13.719 10.617 1 94.62 96 ARG A N 1
ATOM 755 C CA . ARG A 1 96 ? -14.328 -13.812 10.008 1 94.62 96 ARG A CA 1
ATOM 756 C C . ARG A 1 96 ? -15.008 -15.125 10.383 1 94.62 96 ARG A C 1
ATOM 758 O O . ARG A 1 96 ? -16.219 -15.148 10.648 1 94.62 96 ARG A O 1
ATOM 765 N N . LEU A 1 97 ? -14.242 -16.188 10.297 1 95.38 97 LEU A N 1
ATOM 766 C CA . LEU A 1 97 ? -14.766 -17.547 10.469 1 95.38 97 LEU A CA 1
ATOM 767 C C . LEU A 1 97 ? -13.742 -18.438 11.164 1 95.38 97 LEU A C 1
ATOM 769 O O . LEU A 1 97 ? -12.555 -18.109 11.211 1 95.38 97 LEU A O 1
ATOM 773 N N . ASP A 1 98 ? -14.266 -19.5 11.656 1 95.69 98 ASP A N 1
ATOM 774 C CA . ASP A 1 98 ? -13.32 -20.453 12.234 1 95.69 98 ASP A CA 1
ATOM 775 C C . ASP A 1 98 ? -12.453 -21.094 11.148 1 95.69 98 ASP A C 1
ATOM 777 O O . ASP A 1 98 ? -12.703 -20.906 9.961 1 95.69 98 ASP A O 1
ATOM 781 N N . LYS A 1 99 ? -11.461 -21.766 11.594 1 95.31 99 LYS A N 1
ATOM 782 C CA . LYS A 1 99 ? -10.383 -22.203 10.711 1 95.31 99 LYS A CA 1
ATOM 783 C C . LYS A 1 99 ? -10.922 -23.078 9.586 1 95.31 99 LYS A C 1
ATOM 785 O O . LYS A 1 99 ? -10.492 -22.953 8.438 1 95.31 99 LYS A O 1
ATOM 790 N N . ASP A 1 100 ? -11.805 -23.984 9.773 1 96.19 100 ASP A N 1
ATOM 791 C CA . ASP A 1 100 ? -12.336 -24.875 8.742 1 96.19 100 ASP A CA 1
ATOM 792 C C . ASP A 1 100 ? -13.375 -24.141 7.887 1 96.19 100 ASP A C 1
ATOM 794 O O . ASP A 1 100 ? -13.398 -24.297 6.664 1 96.19 100 ASP A O 1
ATOM 798 N N . ALA A 1 101 ? -14.148 -23.344 8.516 1 97.69 101 ALA A N 1
ATOM 799 C CA . ALA A 1 101 ? -15.211 -22.625 7.828 1 97.69 101 ALA A CA 1
ATOM 800 C C . ALA A 1 101 ? -14.641 -21.594 6.852 1 97.69 101 ALA A C 1
ATOM 802 O O . ALA A 1 101 ? -15.211 -21.359 5.785 1 97.69 101 ALA A O 1
ATOM 803 N N . VAL A 1 102 ? -13.547 -21 7.203 1 98.19 102 VAL A N 1
ATOM 804 C CA . VAL A 1 102 ? -12.969 -19.969 6.344 1 98.19 102 VAL A CA 1
ATOM 805 C C . VAL A 1 102 ? -12.414 -20.609 5.07 1 98.19 102 VAL A C 1
ATOM 807 O O . VAL A 1 102 ? -12.461 -20 3.996 1 98.19 102 VAL A O 1
ATOM 810 N N . ILE A 1 103 ? -11.898 -21.797 5.176 1 97.81 103 ILE A N 1
ATOM 811 C CA . ILE A 1 103 ? -11.391 -22.516 4.016 1 97.81 103 ILE A CA 1
ATOM 812 C C . ILE A 1 103 ? -12.547 -22.875 3.086 1 97.81 103 ILE A C 1
ATOM 814 O O . ILE A 1 103 ? -12.453 -22.703 1.869 1 97.81 103 ILE A O 1
ATOM 818 N N . GLU A 1 104 ? -13.633 -23.391 3.67 1 97.94 104 GLU A N 1
ATOM 819 C CA . GLU A 1 104 ? -14.82 -23.719 2.885 1 97.94 104 GLU A CA 1
ATOM 820 C C . GLU A 1 104 ? -15.391 -22.484 2.191 1 97.94 104 GLU A C 1
ATOM 822 O O . GLU A 1 104 ? -15.789 -22.547 1.026 1 97.94 104 GLU A O 1
ATOM 827 N N . ALA A 1 105 ? -15.43 -21.453 2.926 1 98.31 105 ALA A N 1
ATOM 828 C CA . ALA A 1 105 ? -15.93 -20.188 2.363 1 98.31 105 ALA A CA 1
ATOM 829 C C . ALA A 1 105 ? -15.039 -19.719 1.223 1 98.31 105 ALA A C 1
ATOM 831 O O . ALA A 1 105 ? -15.531 -19.188 0.223 1 98.31 105 ALA A O 1
ATOM 832 N N . HIS A 1 106 ? -13.781 -19.891 1.399 1 98.44 106 HIS A N 1
ATOM 833 C CA . HIS A 1 106 ? -12.828 -19.516 0.357 1 98.44 106 HIS A CA 1
ATOM 834 C C . HIS A 1 106 ? -13.07 -20.328 -0.918 1 98.44 106 HIS A C 1
ATOM 836 O O . HIS A 1 106 ? -13.18 -19.75 -2.006 1 98.44 106 HIS A O 1
ATOM 842 N N . MET A 1 107 ? -13.211 -21.578 -0.762 1 98.31 107 MET A N 1
ATOM 843 C CA . MET A 1 107 ? -13.453 -22.453 -1.902 1 98.31 107 MET A CA 1
ATOM 844 C C . MET A 1 107 ? -14.734 -22.062 -2.629 1 98.31 107 MET A C 1
ATOM 846 O O . MET A 1 107 ? -14.766 -22.016 -3.859 1 98.31 107 MET A O 1
ATOM 850 N N . LYS A 1 108 ? -15.711 -21.797 -1.858 1 98.44 108 LYS A N 1
ATOM 851 C CA . LYS A 1 108 ? -16.984 -21.391 -2.441 1 98.44 108 LYS A CA 1
ATOM 852 C C . LYS A 1 108 ? -16.844 -20.078 -3.211 1 98.44 108 LYS A C 1
ATOM 854 O O . LYS A 1 108 ? -17.312 -19.953 -4.344 1 98.44 108 LYS A O 1
ATOM 859 N N . ALA A 1 109 ? -16.156 -19.125 -2.656 1 98.5 109 ALA A N 1
ATOM 860 C CA . ALA A 1 109 ? -16 -17.797 -3.252 1 98.5 109 ALA A CA 1
ATOM 861 C C . ALA A 1 109 ? -15.234 -17.875 -4.57 1 98.5 109 ALA A C 1
ATOM 863 O O . ALA A 1 109 ? -15.664 -17.312 -5.578 1 98.5 109 ALA A O 1
ATOM 864 N N . ILE A 1 110 ? -14.164 -18.578 -4.59 1 98.69 110 ILE A N 1
ATOM 865 C CA . ILE A 1 110 ? -13.32 -18.594 -5.781 1 98.69 110 ILE A CA 1
ATOM 866 C C . ILE A 1 110 ? -13.961 -19.469 -6.859 1 98.69 110 ILE A C 1
ATOM 868 O O . ILE A 1 110 ? -13.82 -19.188 -8.055 1 98.69 110 ILE A O 1
ATOM 872 N N . THR A 1 111 ? -14.664 -20.516 -6.469 1 98.56 111 THR A N 1
ATOM 873 C CA . THR A 1 111 ? -15.391 -21.328 -7.43 1 98.56 111 THR A CA 1
ATOM 874 C C . THR A 1 111 ? -16.484 -20.531 -8.117 1 98.56 111 THR A C 1
ATOM 876 O O . THR A 1 111 ? -16.578 -20.5 -9.344 1 98.56 111 THR A O 1
ATOM 879 N N . GLU A 1 112 ? -17.266 -19.875 -7.289 1 98.31 112 GLU A N 1
ATOM 880 C CA . GLU A 1 112 ? -18.344 -19.062 -7.836 1 98.31 112 GLU A CA 1
ATOM 881 C C . GLU A 1 112 ? -17.781 -17.922 -8.695 1 98.31 112 GLU A C 1
ATOM 883 O O . GLU A 1 112 ? -18.328 -17.625 -9.766 1 98.31 112 GLU A O 1
ATOM 888 N N . GLY A 1 113 ? -16.719 -17.344 -8.203 1 98.31 113 GLY A N 1
ATOM 889 C CA . GLY A 1 113 ? -16.078 -16.297 -8.984 1 98.31 113 GLY A CA 1
ATOM 890 C C . GLY A 1 113 ? -15.57 -16.781 -10.336 1 98.31 113 GLY A C 1
ATOM 891 O O . GLY A 1 113 ? -15.688 -16.062 -11.336 1 98.31 113 GLY A O 1
ATOM 892 N N . THR A 1 114 ? -15.055 -17.906 -10.367 1 98.69 114 THR A N 1
ATOM 893 C CA . THR A 1 114 ? -14.523 -18.469 -11.602 1 98.69 114 THR A CA 1
ATOM 894 C C . THR A 1 114 ? -15.648 -18.797 -12.578 1 98.69 114 THR A C 1
ATOM 896 O O . THR A 1 114 ? -15.547 -18.516 -13.773 1 98.69 114 THR A O 1
ATOM 899 N N . LEU A 1 115 ? -16.703 -19.375 -12.07 1 97.94 115 LEU A N 1
ATOM 900 C CA . LEU A 1 115 ? -17.859 -19.656 -12.906 1 97.94 115 LEU A CA 1
ATOM 901 C C . LEU A 1 115 ? -18.422 -18.391 -13.523 1 97.94 115 LEU A C 1
ATOM 903 O O . LEU A 1 115 ? -18.75 -18.359 -14.711 1 97.94 115 LEU A O 1
ATOM 907 N N . ASN A 1 116 ? -18.484 -17.375 -12.75 1 97.06 116 ASN A N 1
ATOM 908 C CA . ASN A 1 116 ? -18.938 -16.078 -13.25 1 97.06 116 ASN A CA 1
ATOM 909 C C . ASN A 1 116 ? -18.016 -15.539 -14.344 1 97.06 116 ASN A C 1
ATOM 911 O O . ASN A 1 116 ? -18.484 -15.031 -15.359 1 97.06 116 ASN A O 1
ATOM 915 N N . ALA A 1 117 ? -16.75 -15.664 -14.086 1 97.12 117 ALA A N 1
ATOM 916 C CA . ALA A 1 117 ? -15.789 -15.188 -15.062 1 97.12 117 ALA A CA 1
ATOM 917 C C . ALA A 1 117 ? -15.914 -15.945 -16.375 1 97.12 117 ALA A C 1
ATOM 919 O O . ALA A 1 117 ? -15.867 -15.344 -17.453 1 97.12 117 ALA A O 1
ATOM 920 N N . GLN A 1 118 ? -16.078 -17.188 -16.328 1 96.25 118 GLN A N 1
ATOM 921 C CA . GLN A 1 118 ? -16.234 -18.016 -17.531 1 96.25 118 GLN A CA 1
ATOM 922 C C . GLN A 1 118 ? -17.484 -17.641 -18.297 1 96.25 118 GLN A C 1
ATOM 924 O O . GLN A 1 118 ? -17.5 -17.672 -19.531 1 96.25 118 GLN A O 1
ATOM 929 N N . ALA A 1 119 ? -18.484 -17.25 -17.578 1 94.19 119 ALA A N 1
ATOM 930 C CA . ALA A 1 119 ? -19.766 -16.891 -18.188 1 94.19 119 ALA A CA 1
ATOM 931 C C . ALA A 1 119 ? -19.672 -15.531 -18.875 1 94.19 119 ALA A C 1
ATOM 933 O O . ALA A 1 119 ? -20.344 -15.289 -19.875 1 94.19 119 ALA A O 1
ATOM 934 N N . PHE A 1 120 ? -18.75 -14.688 -18.422 1 91.25 120 PHE A N 1
ATOM 935 C CA . PHE A 1 120 ? -18.781 -13.289 -18.859 1 91.25 120 PHE A CA 1
ATOM 936 C C . PHE A 1 120 ? -17.609 -12.977 -19.781 1 91.25 120 PHE A C 1
ATOM 938 O O . PHE A 1 120 ? -17.5 -11.859 -20.297 1 91.25 120 PHE A O 1
ATOM 945 N N . THR A 1 121 ? -16.734 -13.945 -19.938 1 91.5 121 THR A N 1
ATOM 946 C CA . THR A 1 121 ? -15.57 -13.711 -20.781 1 91.5 121 THR A CA 1
ATOM 947 C C . THR A 1 121 ? -15.453 -14.781 -21.859 1 91.5 121 THR A C 1
ATOM 949 O O . THR A 1 121 ? -16.109 -15.82 -21.781 1 91.5 121 THR A O 1
ATOM 952 N N . GLN A 1 122 ? -14.703 -14.414 -22.922 1 92.69 122 GLN A N 1
ATOM 953 C CA . GLN A 1 122 ? -14.219 -15.469 -23.812 1 92.69 122 GLN A CA 1
ATOM 954 C C . GLN A 1 122 ? -13.086 -16.266 -23.172 1 92.69 122 GLN A C 1
ATOM 956 O O . GLN A 1 122 ? -12.039 -15.695 -22.844 1 92.69 122 GLN A O 1
ATOM 961 N N . THR A 1 123 ? -13.359 -17.516 -22.969 1 95.62 123 THR A N 1
ATOM 962 C CA . THR A 1 123 ? -12.406 -18.312 -22.203 1 95.62 123 THR A CA 1
ATOM 963 C C . THR A 1 123 ? -11.922 -19.5 -23.016 1 95.62 123 THR A C 1
ATOM 965 O O . THR A 1 123 ? -12.703 -20.156 -23.703 1 95.62 123 THR A O 1
ATOM 968 N N . LEU A 1 124 ? -10.617 -19.766 -23.078 1 96.38 124 LEU A N 1
ATOM 969 C CA . LEU A 1 124 ? -9.984 -20.984 -23.578 1 96.38 124 LEU A CA 1
ATOM 970 C C . LEU A 1 124 ? -9.539 -21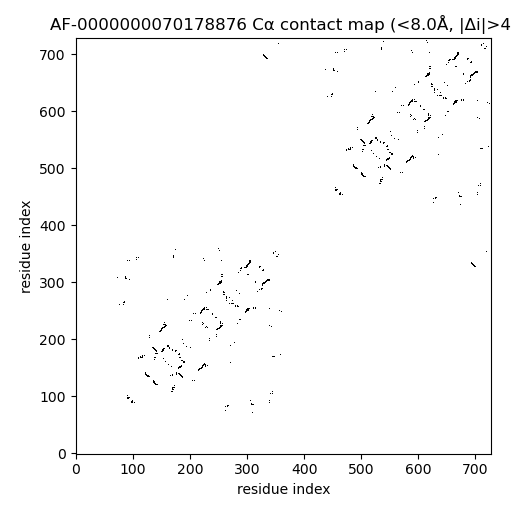.875 -22.422 1 96.38 124 LEU A C 1
ATOM 972 O O . LEU A 1 124 ? -8.609 -21.531 -21.688 1 96.38 124 LEU A O 1
ATOM 976 N N . LEU A 1 125 ? -10.227 -22.969 -22.312 1 97.44 125 LEU A N 1
ATOM 977 C CA . LEU A 1 125 ? -9.938 -23.844 -21.188 1 97.44 125 LEU A CA 1
ATOM 978 C C . LEU A 1 125 ? -8.914 -24.906 -21.578 1 97.44 125 LEU A C 1
ATOM 980 O O . LEU A 1 125 ? -8.883 -25.359 -22.734 1 97.44 125 LEU A O 1
ATOM 984 N N . ASN A 1 126 ? -8.039 -25.266 -20.672 1 97.81 126 ASN A N 1
ATOM 985 C CA . ASN A 1 126 ? -7.133 -26.406 -20.75 1 97.81 126 ASN A CA 1
ATOM 986 C C . ASN A 1 126 ? -6.16 -26.266 -21.922 1 97.81 126 ASN A C 1
ATOM 988 O O . ASN A 1 126 ? -5.973 -27.203 -22.703 1 97.81 126 ASN A O 1
ATOM 992 N N . VAL A 1 127 ? -5.598 -25.094 -22.078 1 97.94 127 VAL A N 1
ATOM 993 C CA . VAL A 1 127 ? -4.531 -24.875 -23.047 1 97.94 127 VAL A CA 1
ATOM 994 C C . VAL A 1 127 ? -3.234 -25.516 -22.547 1 97.94 127 VAL A C 1
ATOM 996 O O . VAL A 1 127 ? -2.652 -25.031 -21.562 1 97.94 127 VAL A O 1
ATOM 999 N N . PRO A 1 128 ? -2.719 -26.516 -23.125 1 98.19 128 PRO A N 1
ATOM 1000 C CA . PRO A 1 128 ? -1.529 -27.203 -22.625 1 98.19 128 PRO A CA 1
ATOM 1001 C C . PRO A 1 128 ? -0.246 -26.406 -22.844 1 98.19 128 PRO A C 1
ATOM 1003 O O . PRO A 1 128 ? 0.004 -25.922 -23.953 1 98.19 128 PRO A O 1
ATOM 1006 N N . TYR A 1 129 ? 0.508 -26.219 -21.875 1 98.19 129 TYR A N 1
ATOM 1007 C CA . TYR A 1 129 ? 1.812 -25.578 -22.047 1 98.19 129 TYR A CA 1
ATOM 1008 C C . TYR A 1 129 ? 2.938 -26.594 -21.844 1 98.19 129 TYR A C 1
ATOM 1010 O O . TYR A 1 129 ? 4.117 -26.25 -21.953 1 98.19 129 TYR A O 1
ATOM 1018 N N . GLY A 1 130 ? 2.582 -27.844 -21.516 1 96.25 130 GLY A N 1
ATOM 1019 C CA . G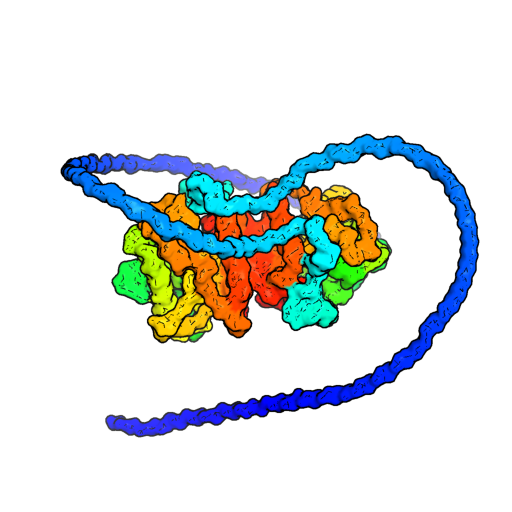LY A 1 130 ? 3.482 -28.969 -21.344 1 96.25 130 GLY A CA 1
ATOM 1020 C C . GLY A 1 130 ? 2.805 -30.312 -21.562 1 96.25 130 GLY A C 1
ATOM 1021 O O . GLY A 1 130 ? 1.657 -30.375 -22 1 96.25 130 GLY A O 1
ATOM 1022 N N . SER A 1 131 ? 3.52 -31.406 -21.203 1 94.06 131 SER A N 1
ATOM 1023 C CA . SER A 1 131 ? 3.035 -32.75 -21.516 1 94.06 131 SER A CA 1
ATOM 1024 C C . SER A 1 131 ? 2.277 -33.344 -20.344 1 94.06 131 SER A C 1
ATOM 1026 O O . SER A 1 131 ? 1.468 -34.281 -20.516 1 94.06 131 SER A O 1
ATOM 1028 N N . ASN A 1 132 ? 2.445 -32.812 -19.188 1 92.69 132 ASN A N 1
ATOM 1029 C CA . ASN A 1 132 ? 1.796 -33.375 -18.016 1 92.69 132 ASN A CA 1
ATOM 1030 C C . ASN A 1 132 ? 0.359 -32.875 -17.875 1 92.69 132 ASN A C 1
ATOM 1032 O O . ASN A 1 132 ? 0.009 -31.812 -18.406 1 92.69 132 ASN A O 1
ATOM 1036 N N . GLU A 1 133 ? -0.429 -33.625 -17.188 1 91 133 GLU A N 1
ATOM 1037 C CA . GLU A 1 133 ? -1.849 -33.312 -17.031 1 91 133 GLU A CA 1
ATOM 1038 C C . GLU A 1 133 ? -2.051 -31.984 -16.344 1 91 133 GLU A C 1
ATOM 1040 O O . GLU A 1 133 ? -3.002 -31.25 -16.656 1 91 133 GLU A O 1
ATOM 1045 N N . GLY A 1 134 ? -1.187 -31.609 -15.484 1 94.81 134 GLY A N 1
ATOM 1046 C CA . GLY A 1 134 ? -1.332 -30.359 -14.742 1 94.81 134 GLY A CA 1
ATOM 1047 C C . GLY A 1 134 ? -0.77 -29.156 -15.484 1 94.81 134 GLY A C 1
ATOM 1048 O O . GLY A 1 134 ? -0.998 -28.016 -15.078 1 94.81 134 GLY A O 1
ATOM 1049 N N . GLU A 1 135 ? -0.169 -29.359 -16.531 1 98 135 GLU A N 1
ATOM 1050 C CA . GLU A 1 135 ? 0.502 -28.297 -17.266 1 98 135 GLU A CA 1
ATOM 1051 C C . GLU A 1 135 ? -0.432 -27.672 -18.297 1 98 135 GLU A C 1
ATOM 1053 O O . GLU A 1 135 ? -0.174 -27.734 -19.5 1 98 135 GLU A O 1
ATOM 1058 N N . LYS A 1 136 ? -1.423 -27.031 -17.766 1 98.62 136 LYS A N 1
ATOM 1059 C CA . LYS A 1 136 ? -2.438 -26.391 -18.594 1 98.62 136 LYS A CA 1
ATOM 1060 C C . LYS A 1 136 ? -2.781 -25 -18.078 1 98.62 136 LYS A C 1
ATOM 1062 O O . LYS A 1 136 ? -2.627 -24.719 -16.891 1 98.62 136 LYS A O 1
ATOM 1067 N N . LEU A 1 137 ? -3.236 -24.172 -19 1 98.56 137 LEU A N 1
ATOM 1068 C CA . LEU A 1 137 ? -3.719 -22.828 -18.672 1 98.56 137 LEU A CA 1
ATOM 1069 C C . LEU A 1 137 ? -5.211 -22.703 -18.969 1 98.56 137 LEU A C 1
ATOM 1071 O O . LEU A 1 137 ? -5.715 -23.312 -19.906 1 98.56 137 LEU A O 1
ATOM 1075 N N . ASP A 1 138 ? -5.938 -22.031 -18.203 1 98.56 138 ASP A N 1
ATOM 1076 C CA . ASP A 1 138 ? -7.211 -21.438 -18.578 1 98.56 138 ASP A CA 1
ATOM 1077 C C . ASP A 1 138 ? -7.043 -19.953 -18.906 1 98.56 138 ASP A C 1
ATOM 1079 O O . ASP A 1 138 ? -6.633 -19.172 -18.047 1 98.56 138 ASP A O 1
ATOM 1083 N N . VAL A 1 139 ? -7.371 -19.578 -20.141 1 97.56 139 VAL A N 1
ATOM 1084 C CA . VAL A 1 139 ? -7.078 -18.234 -20.625 1 97.56 139 VAL A CA 1
ATOM 1085 C C . VAL A 1 139 ? -8.383 -17.469 -20.812 1 97.56 139 VAL A C 1
ATOM 1087 O O . VAL A 1 139 ? -9.297 -17.938 -21.5 1 97.56 139 VAL A O 1
ATOM 1090 N N . TYR A 1 140 ? -8.492 -16.344 -20.172 1 96.94 140 TYR A N 1
ATOM 1091 C CA . TYR A 1 140 ? -9.609 -15.406 -20.281 1 96.94 140 TYR A CA 1
ATOM 1092 C C . TYR A 1 140 ? -9.227 -14.188 -21.109 1 96.94 140 TYR A C 1
ATOM 1094 O O . TYR A 1 140 ? -8.32 -13.445 -20.75 1 96.94 140 TYR A O 1
ATOM 1102 N N . LEU A 1 141 ? -9.953 -13.961 -22.203 1 92.75 141 LEU A N 1
ATOM 1103 C CA . LEU A 1 141 ? -9.555 -12.961 -23.188 1 92.75 141 LEU A CA 1
ATOM 1104 C C . LEU A 1 141 ? -10.531 -11.797 -23.203 1 92.75 141 LEU A C 1
ATOM 1106 O O . LEU A 1 141 ? -11.727 -11.977 -22.938 1 92.75 141 LEU A O 1
ATOM 1110 N N . PRO A 1 142 ? -9.945 -10.586 -23.5 1 86.56 142 PRO A N 1
ATOM 1111 C CA . PRO A 1 142 ? -10.852 -9.461 -23.734 1 86.56 142 PRO A CA 1
ATOM 1112 C C . PRO A 1 142 ? -11.758 -9.664 -24.953 1 86.56 142 PRO A C 1
ATOM 1114 O O . PRO A 1 142 ? -11.383 -10.375 -25.891 1 86.56 142 PRO A O 1
ATOM 1117 N N . LYS A 1 143 ? -12.922 -9.086 -24.922 1 81.38 143 LYS A N 1
ATOM 1118 C CA . LYS A 1 143 ? -13.883 -9.211 -26.016 1 81.38 143 LYS A CA 1
ATOM 1119 C C . LYS A 1 143 ? -13.391 -8.484 -27.266 1 81.38 143 LYS A C 1
ATOM 1121 O O . LYS A 1 143 ? -13.547 -8.984 -28.391 1 81.38 143 LYS A O 1
ATOM 1126 N N . LYS A 1 144 ? -12.812 -7.324 -26.984 1 80.81 144 LYS A N 1
ATOM 1127 C CA . LYS A 1 144 ? -12.312 -6.562 -28.125 1 80.81 144 LYS A CA 1
ATOM 1128 C C . LYS A 1 144 ? -10.922 -7.039 -28.531 1 80.81 144 LYS A C 1
ATOM 1130 O O . LYS A 1 144 ? -10.055 -7.25 -27.688 1 80.81 144 LYS A O 1
ATOM 1135 N N . HIS A 1 145 ? -10.844 -7.402 -29.844 1 74.88 145 HIS A N 1
ATOM 1136 C CA . HIS A 1 145 ? -9.562 -7.848 -30.375 1 74.88 145 HIS A CA 1
ATOM 1137 C C . HIS A 1 145 ? -8.594 -6.68 -30.531 1 74.88 145 HIS A C 1
ATOM 1139 O O . HIS A 1 145 ? -8.93 -5.664 -31.125 1 74.88 145 HIS A O 1
ATOM 1145 N N . VAL A 1 146 ? -7.59 -6.758 -29.672 1 77.5 146 VAL A N 1
ATOM 1146 C CA . VAL A 1 146 ? -6.523 -5.773 -29.812 1 77.5 146 VAL A CA 1
ATOM 1147 C C . VAL A 1 146 ? -5.23 -6.465 -30.234 1 77.5 146 VAL A C 1
ATOM 1149 O O . VAL A 1 146 ? -5.027 -7.648 -29.938 1 77.5 146 VAL A O 1
ATOM 1152 N N . GLU A 1 147 ? -4.379 -5.805 -31.047 1 84.25 147 GLU A N 1
ATOM 1153 C CA . GLU A 1 147 ? -3.143 -6.359 -31.594 1 84.25 147 GLU A CA 1
ATOM 1154 C C . GLU A 1 147 ? -2.16 -6.707 -30.469 1 84.25 147 GLU A C 1
ATOM 1156 O O . GLU A 1 147 ? -1.506 -7.75 -30.516 1 84.25 147 GLU A O 1
ATOM 1161 N N . THR A 1 148 ? -2.109 -5.754 -29.484 1 91.62 148 THR A N 1
ATOM 1162 C CA . THR A 1 148 ? -1.225 -5.996 -28.359 1 91.62 148 THR A CA 1
ATOM 1163 C C . THR A 1 148 ? -1.979 -5.852 -27.031 1 91.62 148 THR A C 1
ATOM 1165 O O . THR A 1 148 ? -2.91 -5.047 -26.938 1 91.62 148 THR A O 1
ATOM 1168 N N . PHE A 1 149 ? -1.636 -6.711 -26.062 1 93.38 149 PHE A N 1
ATOM 1169 C CA . PHE A 1 149 ? -2.322 -6.688 -24.781 1 93.38 149 PHE A CA 1
ATOM 1170 C C . PHE A 1 149 ? -1.41 -7.188 -23.672 1 93.38 149 PHE A C 1
ATOM 1172 O O . PHE A 1 149 ? -0.564 -8.055 -23.906 1 93.38 149 PHE A O 1
ATOM 1179 N N . PRO A 1 150 ? -1.568 -6.629 -22.5 1 96.88 150 PRO A N 1
ATOM 1180 C CA . PRO A 1 150 ? -0.879 -7.207 -21.344 1 96.88 150 PRO A CA 1
ATOM 1181 C C . PRO A 1 150 ? -1.474 -8.547 -20.922 1 96.88 150 PRO A C 1
ATOM 1183 O O . PRO A 1 150 ? -2.662 -8.797 -21.125 1 96.88 150 PRO A O 1
ATOM 1186 N N . LEU A 1 151 ? -0.684 -9.422 -20.375 1 97.88 151 LEU A N 1
ATOM 1187 C CA . LEU A 1 151 ? -1.113 -10.711 -19.859 1 97.88 151 LEU A CA 1
ATOM 1188 C C . LEU A 1 151 ? -0.796 -10.828 -18.375 1 97.88 151 LEU A C 1
ATOM 1190 O O . LEU A 1 151 ? 0.34 -10.594 -17.953 1 97.88 151 LEU A O 1
ATOM 1194 N N . VAL A 1 152 ? -1.81 -11.125 -17.594 1 98.81 152 VAL A N 1
ATOM 1195 C CA . VAL A 1 152 ? -1.607 -11.477 -16.188 1 98.81 152 VAL A CA 1
ATOM 1196 C C . VAL A 1 152 ? -1.662 -12.992 -16.031 1 98.81 152 VAL A C 1
ATOM 1198 O O . VAL A 1 152 ? -2.66 -13.625 -16.375 1 98.81 152 VAL A O 1
ATOM 1201 N N . LEU A 1 153 ? -0.585 -13.602 -15.578 1 98.88 153 LEU A N 1
ATOM 1202 C CA . LEU A 1 153 ? -0.553 -15.008 -15.203 1 98.88 153 LEU A CA 1
ATOM 1203 C C . LEU A 1 153 ? -0.81 -15.18 -13.711 1 98.88 153 LEU A C 1
ATOM 1205 O O . LEU A 1 153 ? -0.023 -14.711 -12.883 1 98.88 153 LEU A O 1
ATOM 1209 N N . TYR A 1 154 ? -1.916 -15.82 -13.453 1 98.94 154 TYR A N 1
ATOM 1210 C CA . TYR A 1 154 ? -2.271 -16.031 -12.055 1 98.94 154 TYR A CA 1
ATOM 1211 C C . TYR A 1 154 ? -1.849 -17.422 -11.594 1 98.94 154 TYR A C 1
ATOM 1213 O O . TYR A 1 154 ? -2.207 -18.422 -12.211 1 98.94 154 TYR A O 1
ATOM 1221 N N . ILE A 1 155 ? -1.094 -17.453 -10.484 1 98.94 155 ILE A N 1
ATOM 1222 C CA . ILE A 1 155 ? -0.639 -18.688 -9.859 1 98.94 155 ILE A CA 1
ATOM 1223 C C . ILE A 1 155 ? -1.348 -18.875 -8.516 1 98.94 155 ILE A C 1
ATOM 1225 O O . ILE A 1 155 ? -1.164 -18.078 -7.594 1 98.94 155 ILE A O 1
ATOM 1229 N N . HIS A 1 156 ? -2.104 -19.891 -8.453 1 98.81 156 HIS A N 1
ATOM 1230 C CA . HIS A 1 156 ? -2.988 -20.094 -7.309 1 98.81 156 HIS A CA 1
ATOM 1231 C C . HIS A 1 156 ? -2.209 -20.547 -6.082 1 98.81 156 HIS A C 1
ATOM 1233 O O . HIS A 1 156 ? -1.108 -21.094 -6.211 1 98.81 156 HIS A O 1
ATOM 1239 N N . GLY A 1 157 ? -2.854 -20.344 -4.938 1 98.44 157 GLY A N 1
ATOM 1240 C CA . GLY A 1 157 ? -2.301 -20.797 -3.672 1 98.44 157 GLY A CA 1
ATOM 1241 C C . GLY A 1 157 ? -2.672 -22.219 -3.33 1 98.44 157 GLY A C 1
ATOM 1242 O O . GLY A 1 157 ? -2.768 -23.078 -4.219 1 98.44 157 GLY A O 1
ATOM 1243 N N . GLY A 1 158 ? -2.658 -22.516 -2.041 1 97.88 158 GLY A N 1
ATOM 1244 C CA . GLY A 1 158 ? -3.053 -23.844 -1.596 1 97.88 158 GLY A CA 1
ATOM 1245 C C . GLY A 1 158 ? -1.916 -24.625 -0.968 1 97.88 158 GLY A C 1
ATOM 1246 O O . GLY A 1 158 ? -1.918 -25.859 -0.988 1 97.88 158 GLY A O 1
ATOM 1247 N N . TYR A 1 159 ? -0.88 -23.922 -0.534 1 98 159 TYR A N 1
ATOM 1248 C CA . TYR A 1 159 ? 0.255 -24.547 0.135 1 98 159 TYR A CA 1
ATOM 1249 C C . TYR A 1 159 ? 0.855 -25.656 -0.726 1 98 159 TYR A C 1
ATOM 1251 O O . TYR A 1 159 ? 1.214 -26.719 -0.218 1 98 159 TYR A O 1
ATOM 1259 N N . TRP A 1 160 ? 0.862 -25.484 -1.968 1 98.44 160 TRP A N 1
ATOM 1260 C CA . TRP A 1 160 ? 1.448 -26.391 -2.957 1 98.44 160 TRP A CA 1
ATOM 1261 C C . TRP A 1 160 ? 0.762 -27.75 -2.93 1 98.44 160 TRP A C 1
ATOM 1263 O O . TRP A 1 160 ? 1.317 -28.734 -3.408 1 98.44 160 TRP A O 1
ATOM 1273 N N . GLN A 1 161 ? -0.404 -27.844 -2.346 1 97.94 161 GLN A N 1
ATOM 1274 C CA . GLN A 1 161 ? -1.007 -29.156 -2.164 1 97.94 161 GLN A CA 1
ATOM 1275 C C . GLN A 1 161 ? -2.482 -29.141 -2.555 1 97.94 161 GLN A C 1
ATOM 1277 O O . GLN A 1 161 ? -3.098 -30.203 -2.703 1 97.94 161 GLN A O 1
ATOM 1282 N N . SER A 1 162 ? -2.969 -27.922 -2.67 1 96.88 162 SER A N 1
ATOM 1283 C CA . SER A 1 162 ? -4.391 -27.828 -2.98 1 96.88 162 SER A CA 1
ATOM 1284 C C . SER A 1 162 ? -4.66 -26.75 -4.02 1 96.88 162 SER A C 1
ATOM 1286 O O . SER A 1 162 ? -3.738 -26.047 -4.453 1 96.88 162 SER A O 1
ATOM 1288 N N . LEU A 1 163 ? -5.941 -26.688 -4.496 1 97.38 163 LEU A N 1
ATOM 1289 C CA . LEU A 1 163 ? -6.457 -25.766 -5.492 1 97.38 163 LEU A CA 1
ATOM 1290 C C . LEU A 1 163 ? -5.957 -26.125 -6.887 1 97.38 163 LEU A C 1
ATOM 1292 O O . LEU A 1 163 ? -5.301 -27.156 -7.066 1 97.38 163 LEU A O 1
ATOM 1296 N N . SER A 1 164 ? -6.492 -25.422 -7.859 1 97.75 164 SER A N 1
ATOM 1297 C CA . SER A 1 164 ? -6.227 -25.688 -9.273 1 97.75 164 SER A CA 1
ATOM 1298 C C . SER A 1 164 ? -6.691 -24.516 -10.148 1 97.75 164 SER A C 1
ATOM 1300 O O . SER A 1 164 ? -7.309 -23.578 -9.656 1 97.75 164 SER A O 1
ATOM 1302 N N . LYS A 1 165 ? -6.348 -24.656 -11.398 1 98.19 165 LYS A N 1
ATOM 1303 C CA . LYS A 1 165 ? -6.746 -23.625 -12.344 1 98.19 165 LYS A CA 1
ATOM 1304 C C . LYS A 1 165 ? -8.266 -23.578 -12.5 1 98.19 165 LYS A C 1
ATOM 1306 O O . LYS A 1 165 ? -8.82 -22.547 -12.891 1 98.19 165 LYS A O 1
ATOM 1311 N N . GLU A 1 166 ? -9.008 -24.688 -12.156 1 97.75 166 GLU A N 1
ATOM 1312 C CA . GLU A 1 166 ? -10.453 -24.797 -12.352 1 97.75 166 GLU A CA 1
ATOM 1313 C C . GLU A 1 166 ? -11.203 -23.828 -11.445 1 97.75 166 GLU A C 1
ATOM 1315 O O . GLU A 1 166 ? -12.359 -23.5 -11.711 1 97.75 166 GLU A O 1
ATOM 1320 N N . VAL A 1 167 ? -10.531 -23.375 -10.391 1 98.44 167 VAL A N 1
ATOM 1321 C CA . VAL A 1 167 ? -11.188 -22.453 -9.461 1 98.44 167 VAL A CA 1
ATOM 1322 C C . VAL A 1 167 ? -10.391 -21.156 -9.375 1 98.44 167 VAL A C 1
ATOM 1324 O O . VAL A 1 167 ? -10.43 -20.469 -8.352 1 98.44 167 VAL A O 1
ATOM 1327 N N . SER A 1 168 ? -9.609 -20.828 -10.414 1 98.75 168 SER A N 1
ATOM 1328 C CA . SER A 1 168 ? -8.641 -19.75 -10.312 1 98.75 168 SER A CA 1
ATOM 1329 C C . SER A 1 168 ? -8.93 -18.656 -11.344 1 98.75 168 SER A C 1
ATOM 1331 O O . SER A 1 168 ? -8.047 -17.859 -11.68 1 98.75 168 SER A O 1
ATOM 1333 N N . GLY A 1 169 ? -10.148 -18.562 -11.875 1 98.75 169 GLY A N 1
ATOM 1334 C CA . GLY A 1 169 ? -10.5 -17.562 -12.859 1 98.75 169 GLY A CA 1
ATOM 1335 C C . GLY A 1 169 ? -11.211 -16.359 -12.258 1 98.75 169 GLY A C 1
ATOM 1336 O O . GLY A 1 169 ? -11.594 -15.43 -12.969 1 98.75 169 GLY A O 1
ATOM 1337 N N . PHE A 1 170 ? -11.359 -16.281 -10.969 1 98.75 170 PHE A N 1
ATOM 1338 C CA . PHE A 1 170 ? -12.273 -15.383 -10.281 1 98.75 170 PHE A CA 1
ATOM 1339 C C . PHE A 1 170 ? -11.859 -13.93 -10.484 1 98.75 170 PHE A C 1
ATOM 1341 O O . PHE A 1 170 ? -12.695 -13.023 -10.414 1 98.75 170 PHE A O 1
ATOM 1348 N N . ALA A 1 171 ? -10.602 -13.664 -10.75 1 98.56 171 ALA A N 1
ATOM 1349 C CA . ALA A 1 171 ? -10.102 -12.297 -10.859 1 98.56 171 ALA A CA 1
ATOM 1350 C C . ALA A 1 171 ? -10.117 -11.82 -12.312 1 98.56 171 ALA A C 1
ATOM 1352 O O . ALA A 1 171 ? -9.656 -10.727 -12.617 1 98.56 171 ALA A O 1
ATOM 1353 N N . ALA A 1 172 ? -10.664 -12.523 -13.242 1 98.5 172 ALA A N 1
ATOM 1354 C CA . ALA A 1 172 ? -10.516 -12.281 -14.68 1 98.5 172 ALA A CA 1
ATOM 1355 C C . ALA A 1 172 ? -11.328 -11.07 -15.109 1 98.5 172 ALA A C 1
ATOM 1357 O O . ALA A 1 172 ? -10.844 -10.227 -15.867 1 98.5 172 ALA A O 1
ATOM 1358 N N . CYS A 1 173 ? -12.5 -10.875 -14.594 1 97.19 173 CYS A N 1
ATOM 1359 C CA . CYS A 1 173 ? -13.453 -9.93 -15.164 1 97.19 173 CYS A CA 1
ATOM 1360 C C . CYS A 1 173 ? -12.938 -8.5 -15.039 1 97.19 173 CYS A C 1
ATOM 1362 O O . CYS A 1 173 ? -12.883 -7.766 -16.031 1 97.19 173 CYS A O 1
ATOM 1364 N N . PRO A 1 174 ? -12.461 -8.086 -13.836 1 97.62 174 PRO A N 1
ATOM 1365 C CA . PRO A 1 174 ? -11.977 -6.707 -13.742 1 97.62 174 PRO A CA 1
ATOM 1366 C C . PRO A 1 174 ? -10.797 -6.434 -14.672 1 97.62 174 PRO A C 1
ATOM 1368 O O . PRO A 1 174 ? -10.625 -5.309 -15.141 1 97.62 174 PRO A O 1
ATOM 1371 N N . LEU A 1 175 ? -10.016 -7.418 -14.961 1 97.62 175 LEU A N 1
ATOM 1372 C CA . LEU A 1 175 ? -8.836 -7.254 -15.797 1 97.62 175 LEU A CA 1
ATOM 1373 C C . LEU A 1 175 ? -9.211 -7.266 -17.281 1 97.62 175 LEU A C 1
ATOM 1375 O O . LEU A 1 175 ? -8.812 -6.375 -18.031 1 97.62 175 LEU A O 1
ATOM 1379 N N . VAL A 1 176 ? -10.016 -8.195 -17.656 1 96.5 176 VAL A N 1
ATOM 1380 C CA . VAL A 1 176 ? -10.406 -8.367 -19.047 1 96.5 176 VAL A CA 1
ATOM 1381 C C . VAL A 1 176 ? -11.211 -7.16 -19.516 1 96.5 176 VAL A C 1
ATOM 1383 O O . VAL A 1 176 ? -11.086 -6.727 -20.656 1 96.5 176 VAL A O 1
ATOM 1386 N N . ASN A 1 177 ? -12.008 -6.617 -18.625 1 94.69 177 ASN A N 1
ATOM 1387 C CA . ASN A 1 177 ? -12.789 -5.422 -18.938 1 94.69 177 ASN A CA 1
ATOM 1388 C C . ASN A 1 177 ? -11.891 -4.23 -19.234 1 94.69 177 ASN A C 1
ATOM 1390 O O . ASN A 1 177 ? -12.336 -3.254 -19.859 1 94.69 177 ASN A O 1
ATOM 1394 N N . GLN A 1 178 ? -10.648 -4.312 -18.8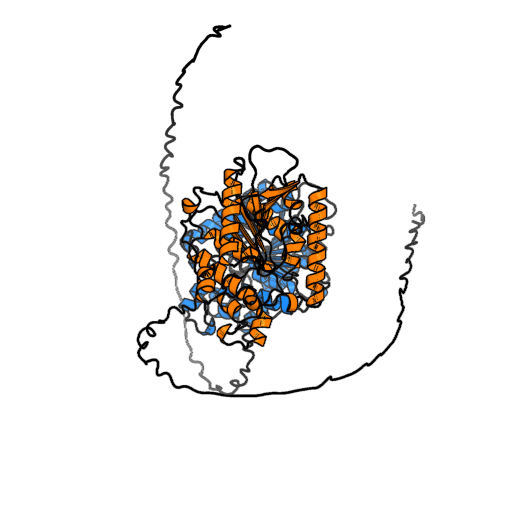75 1 94.75 178 GLN A N 1
ATOM 1395 C CA . GLN A 1 178 ? -9.703 -3.236 -19.125 1 94.75 178 GLN A CA 1
ATOM 1396 C C . GLN A 1 178 ? -8.742 -3.607 -20.25 1 94.75 178 GLN A C 1
ATOM 1398 O O . GLN A 1 178 ? -7.684 -2.986 -20.406 1 94.75 178 GLN A O 1
ATOM 1403 N N . GLY A 1 179 ? -9.008 -4.68 -20.969 1 94.56 179 GLY A N 1
ATOM 1404 C CA . GLY A 1 179 ? -8.195 -5.082 -22.094 1 94.56 179 GLY A CA 1
ATOM 1405 C C . GLY A 1 179 ? -6.996 -5.922 -21.719 1 94.56 179 GLY A C 1
ATOM 1406 O O . GLY A 1 179 ? -6.07 -6.09 -22.516 1 94.56 179 GLY A O 1
ATOM 1407 N N . ILE A 1 180 ? -6.984 -6.449 -20.547 1 96.69 180 ILE A N 1
ATOM 1408 C CA . ILE A 1 180 ? -5.887 -7.27 -20.031 1 96.69 180 ILE A CA 1
ATOM 1409 C C . ILE A 1 180 ? -6.273 -8.742 -20.094 1 96.69 180 ILE A C 1
ATOM 1411 O O . ILE A 1 180 ? -7.309 -9.148 -19.562 1 96.69 180 ILE A O 1
ATOM 1415 N N . ALA A 1 181 ? -5.508 -9.539 -20.734 1 96.94 181 ALA A N 1
ATOM 1416 C CA . ALA A 1 181 ? -5.738 -10.984 -20.719 1 96.94 181 ALA A CA 1
ATOM 1417 C C . ALA A 1 181 ? -5.344 -11.586 -19.375 1 96.94 181 ALA A C 1
ATOM 1419 O O . ALA A 1 181 ? -4.414 -11.109 -18.719 1 96.94 181 ALA A O 1
ATOM 1420 N N . PHE A 1 182 ? -6.137 -12.562 -19.031 1 98.38 182 PHE A N 1
ATOM 1421 C CA . PHE A 1 182 ? -5.914 -13.25 -17.766 1 98.38 182 PHE A CA 1
ATOM 1422 C C . PHE A 1 182 ? -5.766 -14.75 -17.984 1 98.38 182 PHE A C 1
ATOM 1424 O O . PHE A 1 182 ? -6.566 -15.367 -18.703 1 98.38 182 PHE A O 1
ATOM 1431 N N . ALA A 1 183 ? -4.684 -15.367 -17.375 1 98.75 183 ALA A N 1
ATOM 1432 C CA . ALA A 1 183 ? -4.508 -16.812 -17.5 1 98.75 183 ALA A CA 1
ATOM 1433 C C . ALA A 1 183 ? -4.25 -17.438 -16.125 1 98.75 183 ALA A C 1
ATOM 1435 O O . ALA A 1 183 ? -3.344 -17.016 -15.406 1 98.75 183 ALA A O 1
ATOM 1436 N N . ALA A 1 184 ? -5.07 -18.375 -15.773 1 98.88 184 ALA A N 1
ATOM 1437 C CA . ALA A 1 184 ? -4.855 -19.188 -14.578 1 98.88 184 ALA A CA 1
ATOM 1438 C C . ALA A 1 184 ? -3.938 -20.375 -14.867 1 98.88 184 ALA A C 1
ATOM 1440 O O . ALA A 1 184 ? -4.215 -21.172 -15.758 1 98.88 184 ALA A O 1
ATOM 1441 N N . VAL A 1 185 ? -2.91 -20.531 -14.102 1 98.88 185 VAL A N 1
ATOM 1442 C CA . VAL A 1 185 ? -1.891 -21.547 -14.352 1 98.88 185 VAL A CA 1
ATOM 1443 C C . VAL A 1 185 ? -2.199 -22.797 -13.539 1 98.88 185 VAL A C 1
ATOM 1445 O O . VAL A 1 185 ? -2.381 -22.734 -12.32 1 98.88 185 VAL A O 1
ATOM 1448 N N . GLY A 1 186 ? -2.273 -23.859 -14.227 1 98.62 186 GLY A N 1
ATOM 1449 C CA . GLY A 1 186 ? -2.258 -25.141 -13.555 1 98.62 186 GLY A CA 1
ATOM 1450 C C . GLY A 1 186 ? -0.86 -25.703 -13.375 1 98.62 186 GLY A C 1
ATOM 1451 O O . GLY A 1 186 ? 0.008 -25.5 -14.227 1 98.62 186 GLY A O 1
ATOM 1452 N N . TYR A 1 187 ? -0.62 -26.375 -12.336 1 98.44 187 TYR A N 1
ATOM 1453 C CA . TYR A 1 187 ? 0.61 -27.109 -12.078 1 98.44 187 TYR A CA 1
ATOM 1454 C C . TYR A 1 187 ? 0.35 -28.297 -11.164 1 98.44 187 TYR A C 1
ATOM 1456 O O . TYR A 1 187 ? -0.704 -28.375 -10.531 1 98.44 187 TYR A O 1
ATOM 1464 N N . ASP A 1 188 ? 1.239 -29.25 -11.094 1 97.44 188 ASP A N 1
ATOM 1465 C CA . ASP A 1 188 ? 1.057 -30.453 -10.297 1 97.44 188 ASP A CA 1
ATOM 1466 C C . ASP A 1 188 ? 1.379 -30.203 -8.828 1 97.44 188 ASP A C 1
ATOM 1468 O O . ASP A 1 188 ? 2.547 -30.047 -8.461 1 97.44 188 ASP A O 1
ATOM 1472 N N . VAL A 1 189 ? 0.348 -30.281 -8.008 1 97.12 189 VAL A N 1
ATOM 1473 C CA . VAL A 1 189 ? 0.547 -30.047 -6.582 1 97.12 189 VAL A CA 1
ATOM 1474 C C . VAL A 1 189 ? 0.954 -31.359 -5.898 1 97.12 189 VAL A C 1
ATOM 1476 O O . VAL A 1 189 ? 0.83 -32.438 -6.484 1 97.12 189 VAL A O 1
ATOM 1479 N N . ALA A 1 190 ? 1.506 -31.25 -4.742 1 96.38 190 ALA A N 1
ATOM 1480 C CA . ALA A 1 190 ? 1.834 -32.438 -3.951 1 96.38 190 ALA A CA 1
ATOM 1481 C C . ALA A 1 190 ? 0.574 -33.219 -3.584 1 96.38 190 ALA A C 1
ATOM 1483 O O . ALA A 1 190 ? -0.48 -32.625 -3.34 1 96.38 190 ALA A O 1
ATOM 1484 N N . PRO A 1 191 ? 0.689 -34.438 -3.611 1 94.44 191 PRO A N 1
ATOM 1485 C CA . PRO A 1 191 ? 1.889 -35.281 -3.756 1 94.44 191 PRO A CA 1
ATOM 1486 C C . PRO A 1 191 ? 2.207 -35.594 -5.211 1 94.44 191 PRO A C 1
ATOM 1488 O O . PRO A 1 191 ? 3.215 -36.25 -5.496 1 94.44 191 PRO A O 1
ATOM 1491 N N . LYS A 1 192 ? 1.348 -35.188 -6.121 1 91.56 192 LYS A N 1
ATOM 1492 C CA . LYS A 1 192 ? 1.607 -35.469 -7.527 1 91.56 192 LYS A CA 1
ATOM 1493 C C . LYS A 1 192 ? 2.889 -34.812 -8.008 1 91.56 192 LYS A C 1
ATOM 1495 O O . LYS A 1 192 ? 3.623 -35.375 -8.828 1 91.56 192 LYS A O 1
ATOM 1500 N N . GLY A 1 193 ? 3.145 -33.625 -7.531 1 92.44 193 GLY A N 1
ATOM 1501 C CA . GLY A 1 193 ? 4.336 -32.875 -7.898 1 92.44 193 GLY A CA 1
ATOM 1502 C C . GLY A 1 193 ? 5.168 -32.469 -6.703 1 92.44 193 GLY A C 1
ATOM 1503 O O . GLY A 1 193 ? 4.617 -32.094 -5.66 1 92.44 193 GLY A O 1
ATOM 1504 N N . GLN A 1 194 ? 6.547 -32.469 -6.926 1 95.12 194 GLN A N 1
ATOM 1505 C CA . GLN A 1 194 ? 7.473 -31.891 -5.953 1 95.12 194 GLN A CA 1
ATOM 1506 C C . GLN A 1 194 ? 7.645 -30.391 -6.172 1 95.12 194 GLN A C 1
ATOM 1508 O O . GLN A 1 194 ? 7.324 -29.875 -7.242 1 95.12 194 GLN A O 1
ATOM 1513 N N . LEU A 1 195 ? 8.117 -29.766 -5.164 1 97.81 195 LEU A N 1
ATOM 1514 C CA . LEU A 1 195 ? 8.195 -28.312 -5.203 1 97.81 195 LEU A CA 1
ATOM 1515 C C . LEU A 1 195 ? 9.062 -27.844 -6.367 1 97.81 195 LEU A C 1
ATOM 1517 O O . LEU A 1 195 ? 8.703 -26.906 -7.078 1 97.81 195 LEU A O 1
ATOM 1521 N N . GLU A 1 196 ? 10.164 -28.531 -6.57 1 96.81 196 GLU A N 1
ATOM 1522 C CA . GLU A 1 196 ? 11.07 -28.141 -7.648 1 96.81 196 GLU A CA 1
ATOM 1523 C C . GLU A 1 196 ? 10.391 -28.25 -9.008 1 96.81 196 GLU A C 1
ATOM 1525 O O . GLU A 1 196 ? 10.625 -27.438 -9.898 1 96.81 196 GLU A O 1
ATOM 1530 N N . VAL A 1 197 ? 9.617 -29.234 -9.117 1 96.38 197 VAL A N 1
ATOM 1531 C CA . VAL A 1 197 ? 8.891 -29.469 -10.359 1 96.38 197 VAL A CA 1
ATOM 1532 C C . VAL A 1 197 ? 7.848 -28.375 -10.562 1 96.38 197 VAL A C 1
ATOM 1534 O O . VAL A 1 197 ? 7.676 -27.875 -11.68 1 96.38 197 VAL A O 1
ATOM 1537 N N . MET A 1 198 ? 7.152 -28.016 -9.516 1 98.06 198 MET A N 1
ATOM 1538 C CA . MET A 1 198 ? 6.164 -26.938 -9.594 1 98.06 198 MET A CA 1
ATOM 1539 C C . MET A 1 198 ? 6.797 -25.656 -10.094 1 98.06 198 MET A C 1
ATOM 1541 O O . MET A 1 198 ? 6.242 -24.969 -10.961 1 98.06 198 MET A O 1
ATOM 1545 N N . VAL A 1 199 ? 7.973 -25.297 -9.508 1 98.25 199 VAL A N 1
ATOM 1546 C CA . VAL A 1 199 ? 8.688 -24.078 -9.906 1 98.25 199 VAL A CA 1
ATOM 1547 C C . VAL A 1 199 ? 9.008 -24.141 -11.398 1 98.25 199 VAL A C 1
ATOM 1549 O O . VAL A 1 199 ? 8.758 -23.172 -12.133 1 98.25 199 VAL A O 1
ATOM 1552 N N . GLU A 1 200 ? 9.461 -25.281 -11.836 1 97.44 200 GLU A N 1
ATOM 1553 C CA . GLU A 1 200 ? 9.812 -25.453 -13.242 1 97.44 200 GLU A CA 1
ATOM 1554 C C . GLU A 1 200 ? 8.578 -25.375 -14.133 1 97.44 200 GLU A C 1
ATOM 1556 O O . GLU A 1 200 ? 8.633 -24.797 -15.227 1 97.44 200 GLU A O 1
ATOM 1561 N N . GLN A 1 201 ? 7.512 -25.953 -13.695 1 98.31 201 GLN A N 1
ATOM 1562 C CA . GLN A 1 201 ? 6.27 -25.922 -14.469 1 98.31 201 GLN A CA 1
ATOM 1563 C C . GLN A 1 201 ? 5.781 -24.484 -14.648 1 98.31 201 GLN A C 1
ATOM 1565 O O . GLN A 1 201 ? 5.375 -24.094 -15.742 1 98.31 201 GLN A O 1
ATOM 1570 N N . VAL A 1 202 ? 5.824 -23.703 -13.609 1 98.69 202 VAL A N 1
ATOM 1571 C CA . VAL A 1 202 ? 5.379 -22.328 -13.719 1 98.69 202 VAL A CA 1
ATOM 1572 C C . VAL A 1 202 ? 6.316 -21.547 -14.633 1 98.69 202 VAL A C 1
ATOM 1574 O O . VAL A 1 202 ? 5.867 -20.719 -15.445 1 98.69 202 VAL A O 1
ATOM 1577 N N . ARG A 1 203 ? 7.652 -21.797 -14.578 1 98.56 203 ARG A N 1
ATOM 1578 C CA . ARG A 1 203 ? 8.594 -21.172 -15.516 1 98.56 203 ARG A CA 1
ATOM 1579 C C . ARG A 1 203 ? 8.234 -21.516 -16.953 1 98.56 203 ARG A C 1
ATOM 1581 O O . ARG A 1 203 ? 8.211 -20.641 -17.812 1 98.56 203 ARG A O 1
ATOM 1588 N N . HIS A 1 204 ? 7.879 -22.734 -17.188 1 98.19 204 HIS A N 1
ATOM 1589 C CA . HIS A 1 204 ? 7.504 -23.188 -18.516 1 98.19 204 HIS A CA 1
ATOM 1590 C C . HIS A 1 204 ? 6.227 -22.5 -19 1 98.19 204 HIS A C 1
ATOM 1592 O O . HIS A 1 204 ? 6.07 -22.234 -20.188 1 98.19 204 HIS A O 1
ATOM 1598 N N . SER A 1 205 ? 5.34 -22.297 -18.078 1 98.69 205 SER A N 1
ATOM 1599 C CA . SER A 1 205 ? 4.09 -21.641 -18.438 1 98.69 205 SER A CA 1
ATOM 1600 C C . SER A 1 205 ? 4.336 -20.219 -18.953 1 98.69 205 SER A C 1
ATOM 1602 O O . SER A 1 205 ? 3.695 -19.781 -19.906 1 98.69 205 SER A O 1
ATOM 1604 N N . VAL A 1 206 ? 5.258 -19.516 -18.359 1 98.69 206 VAL A N 1
ATOM 1605 C CA . VAL A 1 206 ? 5.613 -18.172 -18.812 1 98.69 206 VAL A CA 1
ATOM 1606 C C . VAL A 1 206 ? 6.254 -18.234 -20.188 1 98.69 206 VAL A C 1
ATOM 1608 O O . VAL A 1 206 ? 5.879 -17.484 -21.094 1 98.69 206 VAL A O 1
ATOM 1611 N N . ALA A 1 207 ? 7.188 -19.125 -20.375 1 98.31 207 ALA A N 1
ATOM 1612 C CA . ALA A 1 207 ? 7.871 -19.297 -21.656 1 98.31 207 ALA A CA 1
ATOM 1613 C C . ALA A 1 207 ? 6.879 -19.641 -22.766 1 98.31 207 ALA A C 1
ATOM 1615 O O . ALA A 1 207 ? 6.93 -19.047 -23.844 1 98.31 207 ALA A O 1
ATOM 1616 N N . PHE A 1 208 ? 5.98 -20.516 -22.484 1 98.06 208 PHE A N 1
ATOM 1617 C CA . PHE A 1 208 ? 4.957 -20.922 -23.438 1 98.06 208 PHE A CA 1
ATOM 1618 C C . PHE A 1 208 ? 4.109 -19.719 -23.859 1 98.06 208 PHE A C 1
ATOM 1620 O O . PHE A 1 208 ? 3.867 -19.531 -25.047 1 98.06 208 PHE A O 1
ATOM 1627 N N . ALA A 1 209 ? 3.672 -18.953 -22.828 1 97.44 209 ALA A N 1
ATOM 1628 C CA . ALA A 1 209 ? 2.785 -17.828 -23.109 1 97.44 209 ALA A CA 1
ATOM 1629 C C . ALA A 1 209 ? 3.439 -16.844 -24.078 1 97.44 209 ALA A C 1
ATOM 1631 O O . ALA A 1 209 ? 2.812 -16.406 -25.031 1 97.44 209 ALA A O 1
ATOM 1632 N N . VAL A 1 210 ? 4.707 -16.547 -23.859 1 96.62 210 VAL A N 1
ATOM 1633 C CA . VAL A 1 210 ? 5.348 -15.516 -24.672 1 96.62 210 VAL A CA 1
ATOM 1634 C C . VAL A 1 210 ? 5.695 -16.078 -26.047 1 96.62 210 VAL A C 1
ATOM 1636 O O . VAL A 1 210 ? 5.781 -15.328 -27.016 1 96.62 210 VAL A O 1
ATOM 1639 N N . GLN A 1 211 ? 5.84 -17.344 -26.156 1 95.5 211 GLN A N 1
ATOM 1640 C CA . GLN A 1 211 ? 6.102 -17.969 -27.438 1 95.5 211 GLN A CA 1
ATOM 1641 C C . GLN A 1 211 ? 4.816 -18.125 -28.25 1 95.5 211 GLN A C 1
ATOM 1643 O O . GLN A 1 211 ? 4.812 -17.906 -29.469 1 95.5 211 GLN A O 1
ATOM 1648 N N . GLN A 1 212 ? 3.803 -18.453 -27.594 1 93.19 212 GLN A N 1
ATOM 1649 C CA . GLN A 1 212 ? 2.541 -18.797 -28.25 1 93.19 212 GLN A CA 1
ATOM 1650 C C . GLN A 1 212 ? 1.789 -17.531 -28.656 1 93.19 212 GLN A C 1
ATOM 1652 O O . GLN A 1 212 ? 1.141 -17.5 -29.703 1 93.19 212 GLN A O 1
ATOM 1657 N N . TYR A 1 213 ? 1.828 -16.547 -27.797 1 90.81 213 TYR A N 1
ATOM 1658 C CA . TYR A 1 213 ? 1.048 -15.336 -28.031 1 90.81 213 TYR A CA 1
ATOM 1659 C C . TYR A 1 213 ? 1.958 -14.141 -28.266 1 90.81 213 TYR A C 1
ATOM 1661 O O . TYR A 1 213 ? 2.318 -13.43 -27.328 1 90.81 213 TYR A O 1
ATOM 1669 N N . THR A 1 214 ? 2.146 -13.766 -29.484 1 87.31 214 THR A N 1
ATOM 1670 C CA . THR A 1 214 ? 3.121 -12.742 -29.859 1 87.31 214 THR A CA 1
ATOM 1671 C C . THR A 1 214 ? 2.572 -11.344 -29.609 1 87.31 214 THR A C 1
ATOM 1673 O O . THR A 1 214 ? 3.322 -10.367 -29.609 1 87.31 214 THR A O 1
ATOM 1676 N N . GLY A 1 215 ? 1.329 -11.258 -29.344 1 90.88 215 GLY A N 1
ATOM 1677 C CA . GLY A 1 215 ? 0.713 -9.961 -29.094 1 90.88 215 GLY A CA 1
ATOM 1678 C C . GLY A 1 215 ? 0.877 -9.477 -27.672 1 90.88 215 GLY A C 1
ATOM 1679 O O . GLY A 1 215 ? 0.506 -8.352 -27.344 1 90.88 215 GLY A O 1
ATOM 1680 N N . ILE A 1 216 ? 1.515 -10.25 -26.906 1 93.62 216 ILE A N 1
ATOM 1681 C CA . ILE A 1 216 ? 1.694 -9.891 -25.5 1 93.62 216 ILE A CA 1
ATOM 1682 C C . ILE A 1 216 ? 2.664 -8.711 -25.391 1 93.62 216 ILE A C 1
ATOM 1684 O O . ILE A 1 216 ? 3.82 -8.812 -25.812 1 93.62 216 ILE A O 1
ATOM 1688 N N . SER A 1 217 ? 2.139 -7.594 -24.844 1 94.44 217 SER A N 1
ATOM 1689 C CA . SER A 1 217 ? 2.947 -6.391 -24.688 1 94.44 217 SER A CA 1
ATOM 1690 C C . SER A 1 217 ? 3.773 -6.441 -23.406 1 94.44 217 SER A C 1
ATOM 1692 O O . SER A 1 217 ? 4.785 -5.75 -23.281 1 94.44 217 SER A O 1
ATOM 1694 N N . GLY A 1 218 ? 3.357 -7.16 -22.469 1 96.44 218 GLY A N 1
ATOM 1695 C CA . GLY A 1 218 ? 3.994 -7.34 -21.172 1 96.44 218 GLY A CA 1
ATOM 1696 C C . GLY A 1 218 ? 3.373 -8.453 -20.359 1 96.44 218 GLY A C 1
ATOM 1697 O O . GLY A 1 218 ? 2.164 -8.688 -20.422 1 96.44 218 GLY A O 1
ATOM 1698 N N . VAL A 1 219 ? 4.219 -9.117 -19.609 1 97.94 219 VAL A N 1
ATOM 1699 C CA . VAL A 1 219 ? 3.76 -10.195 -18.75 1 97.94 219 VAL A CA 1
ATOM 1700 C C . VAL A 1 219 ? 3.729 -9.719 -17.297 1 97.94 219 VAL A C 1
ATOM 1702 O O . VAL A 1 219 ? 4.68 -9.086 -16.828 1 97.94 219 VAL A O 1
ATOM 1705 N N . TYR A 1 220 ? 2.641 -9.945 -16.656 1 98.75 220 TYR A N 1
ATOM 1706 C CA . TYR A 1 220 ? 2.471 -9.656 -15.242 1 98.75 220 TYR A CA 1
ATOM 1707 C C . TYR A 1 220 ? 2.15 -10.93 -14.469 1 98.75 220 TYR A C 1
ATOM 1709 O O . TYR A 1 220 ? 1.321 -11.734 -14.898 1 98.75 220 TYR A O 1
ATOM 1717 N N . LEU A 1 221 ? 2.871 -11.109 -13.359 1 98.88 221 LEU A N 1
ATOM 1718 C CA . LEU A 1 221 ? 2.645 -12.266 -12.5 1 98.88 221 LEU A CA 1
ATOM 1719 C C . LEU A 1 221 ? 1.782 -11.891 -11.305 1 98.88 221 LEU A C 1
ATOM 1721 O O . LEU A 1 221 ? 1.997 -10.852 -10.68 1 98.88 221 LEU A O 1
ATOM 1725 N N . LEU A 1 222 ? 0.779 -12.641 -11.062 1 98.94 222 LEU A N 1
ATOM 1726 C CA . LEU A 1 222 ? -0.07 -12.531 -9.883 1 98.94 222 LEU A CA 1
ATOM 1727 C C . LEU A 1 222 ? -0.116 -13.852 -9.117 1 98.94 222 LEU A C 1
ATOM 1729 O O . LEU A 1 222 ? -0.514 -14.883 -9.672 1 98.94 222 LEU A O 1
ATOM 1733 N N . GLY A 1 223 ? 0.354 -13.852 -7.93 1 98.94 223 GLY A N 1
ATOM 1734 C CA . GLY A 1 223 ? 0.365 -15.07 -7.133 1 98.94 223 GLY A CA 1
ATOM 1735 C C . GLY A 1 223 ? -0.195 -14.875 -5.738 1 98.94 223 GLY A C 1
ATOM 1736 O O . GLY A 1 223 ? 0.002 -13.82 -5.125 1 98.94 223 GLY A O 1
ATOM 1737 N N . HIS A 1 224 ? -0.829 -15.93 -5.195 1 98.94 224 HIS A N 1
ATOM 1738 C CA . HIS A 1 224 ? -1.393 -15.914 -3.85 1 98.94 224 HIS A CA 1
ATOM 1739 C C . HIS A 1 224 ? -0.767 -17 -2.977 1 98.94 224 HIS A C 1
ATOM 1741 O O . HIS A 1 224 ? -0.716 -18.172 -3.371 1 98.94 224 HIS A O 1
ATOM 1747 N N . SER A 1 225 ? -0.313 -16.594 -1.748 1 98.75 225 SER A N 1
ATOM 1748 C CA . SER A 1 225 ? 0.212 -17.562 -0.793 1 98.75 225 SER A CA 1
ATOM 1749 C C . SER A 1 225 ? 1.324 -18.406 -1.412 1 98.75 225 SER A C 1
ATOM 1751 O O . SER A 1 225 ? 2.338 -17.875 -1.863 1 98.75 225 SER A O 1
ATOM 1753 N N . ALA A 1 226 ? 1.101 -19.766 -1.62 1 98.81 226 ALA A N 1
ATOM 1754 C CA . ALA A 1 226 ? 2.064 -20.625 -2.307 1 98.81 226 ALA A CA 1
ATOM 1755 C C . ALA A 1 226 ? 2.312 -20.141 -3.732 1 98.81 226 ALA A C 1
ATOM 1757 O O . ALA A 1 226 ? 3.428 -20.25 -4.246 1 98.81 226 ALA A O 1
ATOM 1758 N N . GLY A 1 227 ? 1.295 -19.609 -4.375 1 98.88 227 GLY A N 1
ATOM 1759 C CA . GLY A 1 227 ? 1.446 -19.047 -5.707 1 98.88 227 GLY A CA 1
ATOM 1760 C C . GLY A 1 227 ? 2.303 -17.797 -5.73 1 98.88 227 GLY A C 1
ATOM 1761 O O . GLY A 1 227 ? 3.004 -17.531 -6.707 1 98.88 227 GLY A O 1
ATOM 1762 N N . ALA A 1 228 ? 2.178 -16.984 -4.691 1 98.94 228 ALA A N 1
ATOM 1763 C CA . ALA A 1 228 ? 3.066 -15.828 -4.578 1 98.94 228 ALA A CA 1
ATOM 1764 C C . ALA A 1 228 ? 4.523 -16.266 -4.48 1 98.94 228 ALA A C 1
ATOM 1766 O O . ALA A 1 228 ? 5.41 -15.633 -5.055 1 98.94 228 ALA A O 1
ATOM 1767 N N . HIS A 1 229 ? 4.766 -17.312 -3.725 1 98.88 229 HIS A N 1
ATOM 1768 C CA . HIS A 1 229 ? 6.094 -17.922 -3.672 1 98.88 229 HIS A CA 1
ATOM 1769 C C . HIS A 1 229 ? 6.574 -18.312 -5.062 1 98.88 229 HIS A C 1
ATOM 1771 O O . HIS A 1 229 ? 7.691 -17.969 -5.461 1 98.88 229 HIS A O 1
ATOM 1777 N N . LEU A 1 230 ? 5.734 -19.016 -5.773 1 98.88 230 LEU A N 1
ATOM 1778 C CA . LEU A 1 230 ? 6.105 -19.484 -7.105 1 98.88 230 LEU A CA 1
ATOM 1779 C C . LEU A 1 230 ? 6.363 -18.312 -8.039 1 98.88 230 LEU A C 1
ATOM 1781 O O . LEU A 1 230 ? 7.324 -18.328 -8.812 1 98.88 230 LEU A O 1
ATOM 1785 N N . ALA A 1 231 ? 5.52 -17.312 -7.973 1 98.88 231 ALA A N 1
ATOM 1786 C CA . ALA A 1 231 ? 5.727 -16.109 -8.781 1 98.88 231 ALA A CA 1
ATOM 1787 C C . ALA A 1 231 ? 7.059 -15.453 -8.445 1 98.88 231 ALA A C 1
ATOM 1789 O O . ALA A 1 231 ? 7.777 -15 -9.336 1 98.88 231 ALA A O 1
ATOM 1790 N N . ALA A 1 232 ? 7.379 -15.375 -7.188 1 98.81 232 ALA A N 1
ATOM 1791 C CA . ALA A 1 232 ? 8.641 -14.789 -6.75 1 98.81 232 ALA A CA 1
ATOM 1792 C C . ALA A 1 232 ? 9.828 -15.57 -7.301 1 98.81 232 ALA A C 1
ATOM 1794 O O . ALA A 1 232 ? 10.836 -14.984 -7.707 1 98.81 232 ALA A O 1
ATOM 1795 N N . MET A 1 233 ? 9.727 -16.859 -7.328 1 98.69 233 MET A N 1
ATOM 1796 C CA . MET A 1 233 ? 10.789 -17.703 -7.879 1 98.69 233 MET A CA 1
ATOM 1797 C C . MET A 1 233 ? 11.016 -17.391 -9.352 1 98.69 233 MET A C 1
ATOM 1799 O O . MET A 1 233 ? 12.141 -17.453 -9.836 1 98.69 233 MET A O 1
ATOM 1803 N N . ILE A 1 234 ? 9.984 -17.062 -10.094 1 98.31 234 ILE A N 1
ATOM 1804 C CA . ILE A 1 234 ? 10.07 -16.766 -11.516 1 98.31 234 ILE A CA 1
ATOM 1805 C C . ILE A 1 234 ? 10.953 -15.531 -11.727 1 98.31 234 ILE A C 1
ATOM 1807 O O . ILE A 1 234 ? 11.656 -15.43 -12.734 1 98.31 234 ILE A O 1
ATOM 1811 N N . LEU A 1 235 ? 10.938 -14.578 -10.781 1 96.56 235 LEU A N 1
ATOM 1812 C CA . LEU A 1 235 ? 11.711 -13.344 -10.906 1 96.56 235 LEU A CA 1
ATOM 1813 C C . LEU A 1 235 ? 13.203 -13.641 -10.938 1 96.56 235 LEU A C 1
ATOM 1815 O O . LEU A 1 235 ? 14 -12.805 -11.375 1 96.56 235 LEU A O 1
ATOM 1819 N N . SER A 1 236 ? 13.602 -14.828 -10.5 1 95.44 236 SER A N 1
ATOM 1820 C CA . SER A 1 236 ? 15.016 -15.195 -10.453 1 95.44 236 SER A CA 1
ATOM 1821 C C . SER A 1 236 ? 15.359 -16.188 -11.562 1 95.44 236 SER A C 1
ATOM 1823 O O . SER A 1 236 ? 16.391 -16.859 -11.5 1 95.44 236 SER A O 1
ATOM 1825 N N . THR A 1 237 ? 14.633 -16.25 -12.539 1 96.75 237 THR A N 1
ATOM 1826 C CA . THR A 1 237 ? 14.797 -17.25 -13.586 1 96.75 237 THR A CA 1
ATOM 1827 C C . THR A 1 237 ? 15.82 -16.797 -14.617 1 96.75 237 THR A C 1
ATOM 1829 O O . THR A 1 237 ? 15.812 -15.633 -15.031 1 96.75 237 THR A O 1
ATOM 1832 N N . ASP A 1 238 ? 16.688 -17.688 -15.023 1 95.06 238 ASP A N 1
ATOM 1833 C CA . ASP A 1 238 ? 17.531 -17.5 -16.203 1 95.06 238 ASP A CA 1
ATOM 1834 C C . ASP A 1 238 ? 16.797 -17.938 -17.469 1 95.06 238 ASP A C 1
ATOM 1836 O O . ASP A 1 238 ? 16.844 -19.109 -17.859 1 95.06 238 ASP A O 1
ATOM 1840 N N . TRP A 1 239 ? 16.266 -17.031 -18.125 1 96.25 239 TRP A N 1
ATOM 1841 C CA . TRP A 1 239 ? 15.367 -17.297 -19.234 1 96.25 239 TRP A CA 1
ATOM 1842 C C . TRP A 1 239 ? 16.125 -17.781 -20.469 1 96.25 239 TRP A C 1
ATOM 1844 O O . TRP A 1 239 ? 15.539 -18.344 -21.391 1 96.25 239 TRP A O 1
ATOM 1854 N N . ALA A 1 240 ? 17.406 -17.547 -20.469 1 95.06 240 ALA A N 1
ATOM 1855 C CA . ALA A 1 240 ? 18.219 -18.094 -21.562 1 95.06 240 ALA A CA 1
ATOM 1856 C C . ALA A 1 240 ? 18.078 -19.609 -21.641 1 95.06 240 ALA A C 1
ATOM 1858 O O . ALA A 1 240 ? 18.109 -20.172 -22.734 1 95.06 240 ALA A O 1
ATOM 1859 N N . LYS A 1 241 ? 17.859 -20.172 -20.531 1 94.69 241 LYS A N 1
ATOM 1860 C CA . LYS A 1 241 ? 17.719 -21.625 -20.469 1 94.69 241 LYS A CA 1
ATOM 1861 C C . LYS A 1 241 ? 16.422 -22.078 -21.141 1 94.69 241 LYS A C 1
ATOM 1863 O O . LYS A 1 241 ? 16.266 -23.25 -21.484 1 94.69 241 LYS A O 1
ATOM 1868 N N . PHE A 1 242 ? 15.477 -21.203 -21.328 1 95.44 242 PHE A N 1
ATOM 1869 C CA . PHE A 1 242 ? 14.172 -21.516 -21.906 1 95.44 242 PHE A CA 1
ATOM 1870 C C . PHE A 1 242 ? 14.078 -21 -23.344 1 95.44 242 PHE A C 1
ATOM 1872 O O . PHE A 1 242 ? 13.047 -21.156 -24 1 95.44 242 PHE A O 1
ATOM 1879 N N . GLY A 1 243 ? 15.156 -20.312 -23.812 1 95 243 GLY A N 1
ATOM 1880 C CA . GLY A 1 243 ? 15.211 -19.812 -25.172 1 95 243 GLY A CA 1
ATOM 1881 C C . GLY A 1 243 ? 14.297 -18.609 -25.406 1 95 243 GLY A C 1
ATOM 1882 O O . GLY A 1 243 ? 13.867 -18.359 -26.531 1 95 243 GLY A O 1
ATOM 1883 N N . VAL A 1 244 ? 13.828 -18 -24.297 1 95.81 244 VAL A N 1
ATOM 1884 C CA . VAL A 1 244 ? 12.961 -16.828 -24.406 1 95.81 244 VAL A CA 1
ATOM 1885 C C . VAL A 1 244 ? 13.477 -15.711 -23.5 1 95.81 244 VAL A C 1
ATOM 1887 O O . VAL A 1 244 ? 14.391 -15.93 -22.688 1 95.81 244 VAL A O 1
ATOM 1890 N N . GLU A 1 245 ? 12.992 -14.508 -23.703 1 93.62 245 GLU A N 1
ATOM 1891 C CA . GLU A 1 245 ? 13.195 -13.359 -22.812 1 93.62 245 GLU A CA 1
ATOM 1892 C C . GLU A 1 245 ? 11.883 -12.633 -22.547 1 93.62 245 GLU A C 1
ATOM 1894 O O . GLU A 1 245 ? 11.609 -11.594 -23.141 1 93.62 245 GLU A O 1
ATOM 1899 N N . PRO A 1 246 ? 11.156 -13.242 -21.641 1 95.75 246 PRO A N 1
ATOM 1900 C CA . PRO A 1 246 ? 9.867 -12.609 -21.375 1 95.75 246 PRO A CA 1
ATOM 1901 C C . PRO A 1 246 ? 10.008 -11.195 -20.828 1 95.75 246 PRO A C 1
ATOM 1903 O O . PRO A 1 246 ? 10.906 -10.93 -20.031 1 95.75 246 PRO A O 1
ATOM 1906 N N . ASN A 1 247 ? 9.172 -10.273 -21.359 1 95.31 247 ASN A N 1
ATOM 1907 C CA . ASN A 1 247 ? 9.086 -8.93 -20.812 1 95.31 247 ASN A CA 1
ATOM 1908 C C . ASN A 1 247 ? 8.195 -8.883 -19.578 1 95.31 247 ASN A C 1
ATOM 1910 O O . ASN A 1 247 ? 7.059 -8.398 -19.641 1 95.31 247 ASN A O 1
ATOM 1914 N N . ILE A 1 248 ? 8.75 -9.344 -18.453 1 97 248 ILE A N 1
ATOM 1915 C CA . ILE A 1 248 ? 8.016 -9.297 -17.203 1 97 248 ILE A CA 1
ATOM 1916 C C . ILE A 1 248 ? 8.031 -7.879 -16.641 1 97 248 ILE A C 1
ATOM 1918 O O . ILE A 1 248 ? 9.062 -7.414 -16.141 1 97 248 ILE A O 1
ATOM 1922 N N . LYS A 1 249 ? 6.883 -7.246 -16.656 1 97.19 249 LYS A N 1
ATOM 1923 C CA . LYS A 1 249 ? 6.805 -5.824 -16.328 1 97.19 249 LYS A CA 1
ATOM 1924 C C . LYS A 1 249 ? 6.328 -5.613 -14.898 1 97.19 249 LYS A C 1
ATOM 1926 O O . LYS A 1 249 ? 6.484 -4.527 -14.336 1 97.19 249 LYS A O 1
ATOM 1931 N N . GLY A 1 250 ? 5.754 -6.668 -14.328 1 98.12 250 GLY A N 1
ATOM 1932 C CA . GLY A 1 250 ? 5.258 -6.535 -12.969 1 98.12 250 GLY A CA 1
ATOM 1933 C C . GLY A 1 250 ? 5.023 -7.871 -12.289 1 98.12 250 GLY A C 1
ATOM 1934 O O . GLY A 1 250 ? 4.844 -8.891 -12.953 1 98.12 250 GLY A O 1
ATOM 1935 N N . ALA A 1 251 ? 5.062 -7.891 -11 1 98.75 251 ALA A N 1
ATOM 1936 C CA . ALA A 1 251 ? 4.723 -9.039 -10.156 1 98.75 251 ALA A CA 1
ATOM 1937 C C . ALA A 1 251 ? 3.936 -8.602 -8.93 1 98.75 251 ALA A C 1
ATOM 1939 O O . ALA A 1 251 ? 4.344 -7.676 -8.219 1 98.75 251 ALA A O 1
ATOM 1940 N N . PHE A 1 252 ? 2.811 -9.18 -8.727 1 98.94 252 PHE A N 1
ATOM 1941 C CA . PHE A 1 252 ? 1.938 -8.938 -7.582 1 98.94 252 PHE A CA 1
ATOM 1942 C C . PHE A 1 252 ? 1.923 -10.141 -6.652 1 98.94 252 PHE A C 1
ATOM 1944 O O . PHE A 1 252 ? 1.278 -11.156 -6.941 1 98.94 252 PHE A O 1
ATOM 1951 N N . LEU A 1 253 ? 2.668 -10.055 -5.598 1 98.94 253 LEU A N 1
ATOM 1952 C CA . LEU A 1 253 ? 2.855 -11.141 -4.641 1 98.94 253 LEU A CA 1
ATOM 1953 C C . LEU A 1 253 ? 1.958 -10.953 -3.424 1 98.94 253 LEU A C 1
ATOM 1955 O O . LEU A 1 253 ? 2.24 -10.117 -2.561 1 98.94 253 LEU A O 1
ATOM 1959 N N . VAL A 1 254 ? 0.889 -11.75 -3.332 1 98.94 254 VAL A N 1
ATOM 1960 C CA . VAL A 1 254 ? -0.153 -11.516 -2.338 1 98.94 254 VAL A CA 1
ATOM 1961 C C . VAL A 1 254 ? -0.072 -12.578 -1.245 1 98.94 254 VAL A C 1
ATOM 1963 O O . VAL A 1 254 ? -0.263 -13.766 -1.513 1 98.94 254 VAL A O 1
ATOM 1966 N N . SER A 1 255 ? 0.201 -12.18 -0.054 1 98.88 255 SER A N 1
ATOM 1967 C CA . SER A 1 255 ? 0.225 -13.031 1.127 1 98.88 255 SER A CA 1
ATOM 1968 C C . SER A 1 255 ? 1.132 -14.242 0.917 1 98.88 255 SER A C 1
ATOM 1970 O O . SER A 1 255 ? 0.74 -15.375 1.202 1 98.88 255 SER A O 1
ATOM 1972 N N . GLY A 1 256 ? 2.35 -14.016 0.496 1 98.81 256 GLY A N 1
ATOM 1973 C CA . GLY A 1 256 ? 3.256 -15.078 0.107 1 98.81 256 GLY A CA 1
ATOM 1974 C C . GLY A 1 256 ? 4.203 -15.492 1.218 1 98.81 256 GLY A C 1
ATOM 1975 O O . GLY A 1 256 ? 4.234 -14.867 2.279 1 98.81 256 GLY A O 1
ATOM 1976 N N . ILE A 1 257 ? 4.93 -16.562 0.946 1 98.38 257 ILE A N 1
ATOM 1977 C CA . ILE A 1 257 ? 6.043 -17.094 1.728 1 98.38 257 ILE A CA 1
ATOM 1978 C C . ILE A 1 257 ? 7.324 -17.062 0.896 1 98.38 257 ILE A C 1
ATOM 1980 O O . ILE A 1 257 ? 7.336 -17.484 -0.26 1 98.38 257 ILE A O 1
ATOM 1984 N N . TYR A 1 258 ? 8.406 -16.547 1.567 1 98.75 258 TYR A N 1
ATOM 1985 C CA . TYR A 1 258 ? 9.578 -16.281 0.743 1 98.75 258 TYR A CA 1
ATOM 1986 C C . TYR A 1 258 ? 10.82 -16.938 1.337 1 98.75 258 TYR A C 1
ATOM 1988 O O . TYR A 1 258 ? 11.906 -16.859 0.757 1 98.75 258 TYR A O 1
ATOM 1996 N N . ASP A 1 259 ? 10.688 -17.531 2.49 1 98.44 259 ASP A N 1
ATOM 1997 C CA . ASP A 1 259 ? 11.633 -18.422 3.139 1 98.44 259 ASP A CA 1
ATOM 1998 C C . ASP A 1 259 ? 10.961 -19.734 3.529 1 98.44 259 ASP A C 1
ATOM 2000 O O . ASP A 1 259 ? 10.094 -19.766 4.406 1 98.44 259 ASP A O 1
ATOM 2004 N N . LEU A 1 260 ? 11.469 -20.828 2.934 1 98.44 260 LEU A N 1
ATOM 2005 C CA . LEU A 1 260 ? 10.758 -22.094 3.105 1 98.44 260 LEU A CA 1
ATOM 2006 C C . LEU A 1 260 ? 11.359 -22.906 4.246 1 98.44 260 LEU A C 1
ATOM 2008 O O . LEU A 1 260 ? 10.781 -23.906 4.68 1 98.44 260 LEU A O 1
ATOM 2012 N N . GLU A 1 261 ? 12.438 -22.516 4.828 1 97.56 261 GLU A N 1
ATOM 2013 C CA . GLU A 1 261 ? 13.086 -23.328 5.859 1 97.56 261 GLU A CA 1
ATOM 2014 C C . GLU A 1 261 ? 12.141 -23.578 7.031 1 97.56 261 GLU A C 1
ATOM 2016 O O . GLU A 1 261 ? 12.008 -24.719 7.488 1 97.56 261 GLU A O 1
ATOM 2021 N N . PRO A 1 262 ? 11.438 -22.547 7.555 1 97.94 262 PRO A N 1
ATOM 2022 C CA . PRO A 1 262 ? 10.523 -22.844 8.656 1 97.94 262 PRO A CA 1
ATOM 2023 C C . PRO A 1 262 ? 9.453 -23.875 8.281 1 97.94 262 PRO A C 1
ATOM 2025 O O . PRO A 1 262 ? 8.992 -24.641 9.133 1 97.94 262 PRO A O 1
ATOM 2028 N N . ILE A 1 263 ? 9.102 -23.938 7.016 1 97.94 263 ILE A N 1
ATOM 2029 C CA . ILE A 1 263 ? 8.031 -24.797 6.531 1 97.94 263 ILE A CA 1
ATOM 2030 C C . ILE A 1 263 ? 8.414 -26.266 6.73 1 97.94 263 ILE A C 1
ATOM 2032 O O . ILE A 1 263 ? 7.555 -27.094 7.004 1 97.94 263 ILE A O 1
ATOM 2036 N N . ILE A 1 264 ? 9.68 -26.625 6.668 1 97.69 264 ILE A N 1
ATOM 2037 C CA . ILE A 1 264 ? 10.156 -28 6.781 1 97.69 264 ILE A CA 1
ATOM 2038 C C . ILE A 1 264 ? 9.836 -28.547 8.164 1 97.69 264 ILE A C 1
ATOM 2040 O O . ILE A 1 264 ? 9.781 -29.75 8.367 1 97.69 264 ILE A O 1
ATOM 2044 N N . HIS A 1 265 ? 9.609 -27.656 9.109 1 97.25 265 HIS A N 1
ATOM 2045 C CA . HIS A 1 265 ? 9.367 -28.047 10.492 1 97.25 265 HIS A CA 1
ATOM 2046 C C . HIS A 1 265 ? 7.883 -28 10.828 1 97.25 265 HIS A C 1
ATOM 2048 O O . HIS A 1 265 ? 7.508 -28.031 12.008 1 97.25 265 HIS A O 1
ATOM 2054 N N . THR A 1 266 ? 7.059 -27.859 9.859 1 97.69 266 THR A N 1
ATOM 2055 C CA . THR A 1 266 ? 5.617 -27.812 10.062 1 97.69 266 THR A CA 1
ATOM 2056 C C . THR A 1 266 ? 4.926 -28.969 9.352 1 97.69 266 THR A C 1
ATOM 2058 O O . THR A 1 266 ? 5.559 -29.703 8.602 1 97.69 266 THR A O 1
ATOM 2061 N N . TYR A 1 267 ? 3.568 -29.078 9.57 1 96.56 267 TYR A N 1
ATOM 2062 C CA . TYR A 1 267 ? 2.74 -30.109 8.961 1 96.56 267 TYR A CA 1
ATOM 2063 C C . TYR A 1 267 ? 2.666 -29.922 7.449 1 96.56 267 TYR A C 1
ATOM 2065 O O . TYR A 1 267 ? 2.381 -30.875 6.715 1 96.56 267 TYR A O 1
ATOM 2073 N N . VAL A 1 268 ? 2.965 -28.75 6.969 1 96.94 268 VAL A N 1
ATOM 2074 C CA . VAL A 1 268 ? 2.883 -28.453 5.543 1 96.94 268 VAL A CA 1
ATOM 2075 C C . VAL A 1 268 ? 3.877 -29.328 4.781 1 96.94 268 VAL A C 1
ATOM 2077 O O . VAL A 1 268 ? 3.623 -29.734 3.641 1 96.94 268 VAL A O 1
ATOM 2080 N N . ASN A 1 269 ? 4.918 -29.703 5.414 1 97.81 269 ASN A N 1
ATOM 2081 C CA . ASN A 1 269 ? 5.973 -30.453 4.746 1 97.81 269 ASN A CA 1
ATOM 2082 C C . ASN A 1 269 ? 5.672 -31.953 4.746 1 97.81 269 ASN A C 1
ATOM 2084 O O . ASN A 1 269 ? 6.438 -32.75 4.191 1 97.81 269 ASN A O 1
ATOM 2088 N N . ASP A 1 270 ? 4.645 -32.375 5.375 1 96.75 270 ASP A N 1
ATOM 2089 C CA . ASP A 1 270 ? 4.312 -33.781 5.453 1 96.75 270 ASP A CA 1
ATOM 2090 C C . ASP A 1 270 ? 4.125 -34.375 4.059 1 96.75 270 ASP A C 1
ATOM 2092 O O . ASP A 1 270 ? 4.547 -35.531 3.803 1 96.75 270 ASP A O 1
ATOM 2096 N N . LEU A 1 271 ? 3.545 -33.562 3.18 1 96.06 271 LEU A N 1
ATOM 2097 C CA . LEU A 1 271 ? 3.275 -34.062 1.839 1 96.06 271 LEU A CA 1
ATOM 2098 C C . LEU A 1 271 ? 4.355 -33.625 0.861 1 96.06 271 LEU A C 1
ATOM 2100 O O . LEU A 1 271 ? 4.566 -34.25 -0.173 1 96.06 271 LEU A O 1
ATOM 2104 N N . LEU A 1 272 ? 5.051 -32.531 1.178 1 96.94 272 LEU A N 1
ATOM 2105 C CA . LEU A 1 272 ? 6.043 -31.969 0.264 1 96.94 272 LEU A CA 1
ATOM 2106 C C . LEU A 1 272 ? 7.375 -32.688 0.4 1 96.94 272 LEU A C 1
ATOM 2108 O O . LEU A 1 272 ? 8.109 -32.844 -0.58 1 96.94 272 LEU A O 1
ATOM 2112 N N . HIS A 1 273 ? 7.766 -33.094 1.644 1 96.69 273 HIS A N 1
ATOM 2113 C CA . HIS A 1 273 ? 9 -33.781 1.978 1 96.69 273 HIS A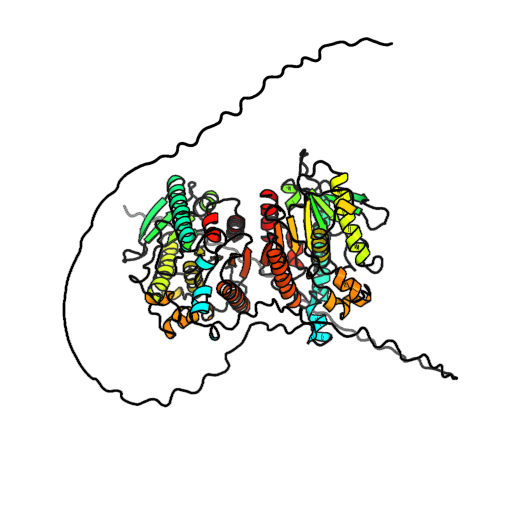 CA 1
ATOM 2114 C C . HIS A 1 273 ? 10.227 -33.031 1.48 1 96.69 273 HIS A C 1
ATOM 2116 O O . HIS A 1 273 ? 11.109 -33.625 0.859 1 96.69 273 HIS A O 1
ATOM 2122 N N . MET A 1 274 ? 10.172 -31.734 1.713 1 97.38 274 MET A N 1
ATOM 2123 C CA . MET A 1 274 ? 11.336 -30.953 1.32 1 97.38 274 MET A CA 1
ATOM 2124 C C . MET A 1 274 ? 12.5 -31.188 2.275 1 97.38 274 MET A C 1
ATOM 2126 O O . MET A 1 274 ? 12.312 -31.219 3.492 1 97.38 274 MET A O 1
ATOM 2130 N N . SER A 1 275 ? 13.664 -31.422 1.728 1 97.75 275 SER A N 1
ATOM 2131 C CA . SER A 1 275 ? 14.883 -31.328 2.523 1 97.75 275 SER A CA 1
ATOM 2132 C C . SER A 1 275 ? 15.266 -29.875 2.777 1 97.75 275 SER A C 1
ATOM 2134 O O . SER A 1 275 ? 14.695 -28.969 2.17 1 97.75 275 SER A O 1
ATOM 2136 N N . ARG A 1 276 ? 16.125 -29.656 3.691 1 97.12 276 ARG A N 1
ATOM 2137 C CA . ARG A 1 276 ? 16.625 -28.312 3.955 1 97.12 276 ARG A CA 1
ATOM 2138 C C . ARG A 1 276 ? 17.25 -27.703 2.707 1 97.12 276 ARG A C 1
ATOM 2140 O O . ARG A 1 276 ? 17.062 -26.531 2.422 1 97.12 276 ARG A O 1
ATOM 2147 N N . ALA A 1 277 ? 17.953 -28.5 1.983 1 97.19 277 ALA A N 1
ATOM 2148 C CA . ALA A 1 277 ? 18.609 -28.031 0.763 1 97.19 277 ALA A CA 1
ATOM 2149 C C . ALA A 1 277 ? 17.578 -27.578 -0.267 1 97.19 277 ALA A C 1
ATOM 2151 O O . ALA A 1 277 ? 17.734 -26.516 -0.879 1 97.19 277 ALA A O 1
ATOM 2152 N N . VAL A 1 278 ? 16.547 -28.344 -0.464 1 97.56 278 VAL A N 1
ATOM 2153 C CA . VAL A 1 278 ? 15.484 -28.016 -1.41 1 97.56 278 VAL A CA 1
ATOM 2154 C C . VAL A 1 278 ? 14.781 -26.734 -0.969 1 97.56 278 VAL A C 1
ATOM 2156 O O . VAL A 1 278 ? 14.516 -25.859 -1.789 1 97.56 278 VAL A O 1
ATOM 2159 N N . ALA A 1 279 ? 14.516 -26.641 0.321 1 98.06 279 ALA A N 1
ATOM 2160 C CA . ALA A 1 279 ? 13.859 -25.438 0.862 1 98.06 279 ALA A CA 1
ATOM 2161 C C . ALA A 1 279 ? 14.711 -24.203 0.617 1 98.06 279 ALA A C 1
ATOM 2163 O O . ALA A 1 279 ? 14.195 -23.172 0.177 1 98.06 279 ALA A O 1
ATOM 2164 N N . GLN A 1 280 ? 15.938 -24.312 0.852 1 96.94 280 GLN A N 1
ATOM 2165 C CA . GLN A 1 280 ? 16.844 -23.172 0.691 1 96.94 280 GLN A CA 1
ATOM 2166 C C . GLN A 1 280 ? 16.953 -22.75 -0.774 1 96.94 280 GLN A C 1
ATOM 2168 O O . GLN A 1 280 ? 16.891 -21.562 -1.097 1 96.94 280 GLN A O 1
ATOM 2173 N N . GLU A 1 281 ? 17.047 -23.719 -1.628 1 97.19 281 GLU A N 1
ATOM 2174 C CA . GLU A 1 281 ? 17.203 -23.453 -3.055 1 97.19 281 GLU A CA 1
ATOM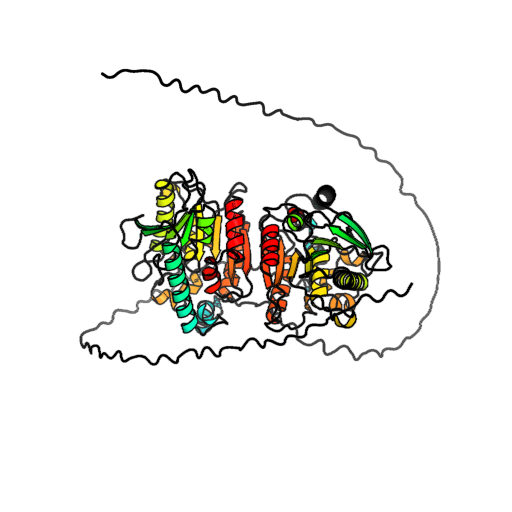 2175 C C . GLU A 1 281 ? 15.93 -22.844 -3.645 1 97.19 281 GLU A C 1
ATOM 2177 O O . GLU A 1 281 ? 15.969 -22.219 -4.699 1 97.19 281 GLU A O 1
ATOM 2182 N N . ASN A 1 282 ? 14.875 -23.125 -2.998 1 98.19 282 ASN A N 1
ATOM 2183 C CA . ASN A 1 282 ? 13.586 -22.641 -3.496 1 98.19 282 ASN A CA 1
ATOM 2184 C C . ASN A 1 282 ? 13 -21.562 -2.588 1 98.19 282 ASN A C 1
ATOM 2186 O O . ASN A 1 282 ? 11.781 -21.438 -2.484 1 98.19 282 ASN A O 1
ATOM 2190 N N . SER A 1 283 ? 13.836 -20.859 -1.882 1 98.69 283 SER A N 1
ATOM 2191 C CA . SER A 1 283 ? 13.438 -19.688 -1.112 1 98.69 283 SER A CA 1
ATOM 2192 C C . SER A 1 283 ? 13.789 -18.391 -1.848 1 98.69 283 SER A C 1
ATOM 2194 O O . SER A 1 283 ? 14.961 -18.047 -1.976 1 98.69 283 SER A O 1
ATOM 2196 N N . PRO A 1 284 ? 12.773 -17.672 -2.293 1 98.62 284 PRO A N 1
ATOM 2197 C CA . PRO A 1 284 ? 13.031 -16.422 -3.02 1 98.62 284 PRO A CA 1
ATOM 2198 C C . PRO A 1 284 ? 14 -15.508 -2.283 1 98.62 284 PRO A C 1
ATOM 2200 O O . PRO A 1 284 ? 14.805 -14.812 -2.914 1 98.62 284 PRO A O 1
ATOM 2203 N N . LEU A 1 285 ? 13.953 -15.492 -0.98 1 97.56 285 LEU A N 1
ATOM 2204 C CA . LEU A 1 285 ? 14.773 -14.617 -0.148 1 97.56 285 LEU A CA 1
ATOM 2205 C C . LEU A 1 285 ? 16.25 -14.812 -0.451 1 97.56 285 LEU A C 1
ATOM 2207 O O . LEU A 1 285 ? 17.047 -13.875 -0.329 1 97.56 285 LEU A O 1
ATOM 2211 N N . TRP A 1 286 ? 16.609 -15.953 -0.938 1 95.81 286 TRP A N 1
ATOM 2212 C CA . TRP A 1 286 ? 18.016 -16.281 -1.117 1 95.81 286 TRP A CA 1
ATOM 2213 C C . TRP A 1 286 ? 18.391 -16.281 -2.594 1 95.81 286 TRP A C 1
ATOM 2215 O O . TRP A 1 286 ? 19.547 -16.547 -2.949 1 95.81 286 TRP A O 1
ATOM 2225 N N . CYS A 1 287 ? 17.484 -15.984 -3.475 1 93.94 287 CYS A N 1
ATOM 2226 C CA . CYS A 1 287 ? 17.719 -16.141 -4.906 1 93.94 287 CYS A CA 1
ATOM 2227 C C . CYS A 1 287 ? 17.516 -14.828 -5.641 1 93.94 287 CYS A C 1
ATOM 2229 O O . CYS A 1 287 ? 17.375 -14.805 -6.863 1 93.94 287 CYS A O 1
ATOM 2231 N N . VAL A 1 288 ? 17.484 -13.734 -5 1 94.81 288 VAL A N 1
ATOM 2232 C CA . VAL A 1 288 ? 17.141 -12.469 -5.633 1 94.81 288 VAL A CA 1
ATOM 2233 C C . VAL A 1 288 ? 18.281 -12.008 -6.535 1 94.81 288 VAL A C 1
ATOM 2235 O O . VAL A 1 288 ? 19.391 -11.789 -6.066 1 94.81 288 VAL A O 1
ATOM 2238 N N . PRO A 1 289 ? 18.031 -11.867 -7.852 1 94.31 289 PRO A N 1
ATOM 2239 C CA . PRO A 1 289 ? 19.078 -11.352 -8.734 1 94.31 289 PRO A CA 1
ATOM 2240 C C . PRO A 1 289 ? 19.281 -9.844 -8.594 1 94.31 289 PRO A C 1
ATOM 2242 O O . PRO A 1 289 ? 18.312 -9.109 -8.359 1 94.31 289 PRO A O 1
ATOM 2245 N N . LYS A 1 290 ? 20.469 -9.422 -8.742 1 93.12 290 LYS A N 1
ATOM 2246 C CA . LYS A 1 290 ? 20.719 -7.984 -8.812 1 93.12 290 LYS A CA 1
ATOM 2247 C C . LYS A 1 290 ? 20.234 -7.406 -10.141 1 93.12 290 LYS A C 1
ATOM 2249 O O . LYS A 1 290 ? 20.406 -8.023 -11.188 1 93.12 290 LYS A O 1
ATOM 2254 N N . VAL A 1 291 ? 19.578 -6.301 -10.008 1 91.44 291 VAL A N 1
ATOM 2255 C CA . VAL A 1 291 ? 19.094 -5.66 -11.227 1 91.44 291 VAL A CA 1
ATOM 2256 C C . VAL A 1 291 ? 19.609 -4.23 -11.305 1 91.44 291 VAL A C 1
ATOM 2258 O O . VAL A 1 291 ? 19.984 -3.641 -10.289 1 91.44 291 VAL A O 1
ATOM 2261 N N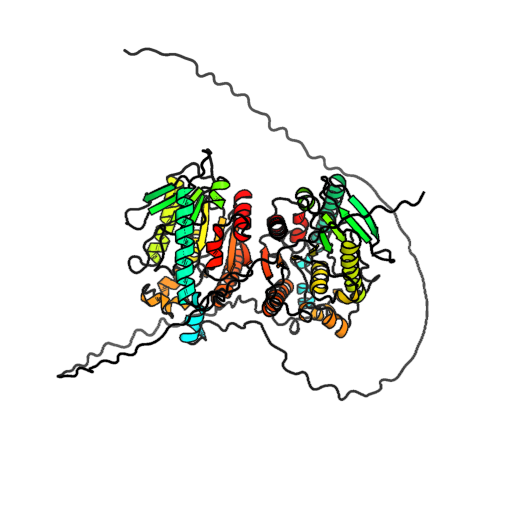 . ASN A 1 292 ? 19.797 -3.809 -12.586 1 78.81 292 ASN A N 1
ATOM 2262 C CA . ASN A 1 292 ? 20.188 -2.416 -12.797 1 78.81 292 ASN A CA 1
ATOM 2263 C C . ASN A 1 292 ? 18.969 -1.504 -12.867 1 78.81 292 ASN A C 1
ATOM 2265 O O . ASN A 1 292 ? 17.828 -1.98 -12.914 1 78.81 292 ASN A O 1
ATOM 2269 N N . ASP A 1 293 ? 19.125 -0.275 -12.641 1 65.69 293 ASP A N 1
ATOM 2270 C CA . ASP A 1 293 ? 18.078 0.735 -12.484 1 65.69 293 ASP A CA 1
ATOM 2271 C C . ASP A 1 293 ? 17.156 0.77 -13.703 1 65.69 293 ASP A C 1
ATOM 2273 O O . ASP A 1 293 ? 16.031 1.271 -13.625 1 65.69 293 ASP A O 1
ATOM 2277 N N . LYS A 1 294 ? 17.594 0.046 -14.703 1 64.69 294 LYS A N 1
ATOM 2278 C CA . LYS A 1 294 ? 16.812 0.15 -15.938 1 64.69 294 LYS A CA 1
ATOM 2279 C C . LYS A 1 294 ? 15.695 -0.89 -15.969 1 64.69 294 LYS A C 1
ATOM 2281 O O . LYS A 1 294 ? 14.828 -0.847 -16.844 1 64.69 294 LYS A O 1
ATOM 2286 N N . LYS A 1 295 ? 15.789 -1.719 -14.961 1 64.94 295 LYS A N 1
ATOM 2287 C CA . LYS A 1 295 ? 14.758 -2.752 -15.008 1 64.94 295 LYS A CA 1
ATOM 2288 C C . LYS A 1 295 ? 13.375 -2.162 -14.758 1 64.94 295 LYS A C 1
ATOM 2290 O O . LYS A 1 295 ? 13.164 -1.468 -13.758 1 64.94 295 LYS A O 1
ATOM 2295 N N . ALA A 1 296 ? 12.5 -2.545 -15.617 1 79.06 296 ALA A N 1
ATOM 2296 C CA . ALA A 1 296 ? 11.172 -1.95 -15.711 1 79.06 296 ALA A CA 1
ATOM 2297 C C . ALA A 1 296 ? 10.172 -2.701 -14.836 1 79.06 296 ALA A C 1
ATOM 2299 O O . ALA A 1 296 ? 9.094 -2.184 -14.531 1 79.06 296 ALA A O 1
ATOM 2300 N N . CYS A 1 297 ? 10.648 -3.83 -14.242 1 94.06 297 CYS A N 1
ATOM 2301 C CA . CYS A 1 297 ? 9.672 -4.648 -13.539 1 94.06 297 CYS A CA 1
ATOM 2302 C C . CYS A 1 297 ? 9.328 -4.035 -12.18 1 94.06 297 CYS A C 1
ATOM 2304 O O . CYS A 1 297 ? 10.211 -3.793 -11.359 1 94.06 297 CYS A O 1
ATOM 2306 N N . ARG A 1 298 ? 8.109 -3.732 -11.992 1 96.81 298 ARG A N 1
ATOM 2307 C CA . ARG A 1 298 ? 7.613 -3.232 -10.719 1 96.81 298 ARG A CA 1
ATOM 2308 C C . ARG A 1 298 ? 6.984 -4.355 -9.898 1 96.81 298 ARG A C 1
ATOM 2310 O O . ARG A 1 298 ? 6.125 -5.086 -10.391 1 96.81 298 ARG A O 1
ATOM 2317 N N . VAL A 1 299 ? 7.402 -4.457 -8.656 1 98.44 299 VAL A N 1
ATOM 2318 C CA . VAL A 1 299 ? 6.914 -5.527 -7.789 1 98.44 299 VAL A CA 1
ATOM 2319 C C . VAL A 1 299 ? 6.02 -4.941 -6.699 1 98.44 299 VAL A C 1
ATOM 2321 O O . VAL A 1 299 ? 6.348 -3.91 -6.105 1 98.44 299 VAL A O 1
ATOM 2324 N N . LEU A 1 300 ? 4.898 -5.496 -6.508 1 98.88 300 LEU A N 1
ATOM 2325 C CA . LEU A 1 300 ? 4.031 -5.215 -5.371 1 98.88 300 LEU A CA 1
ATOM 2326 C C . LEU A 1 300 ? 3.943 -6.426 -4.441 1 98.88 300 LEU A C 1
ATOM 2328 O O . LEU A 1 300 ? 3.57 -7.52 -4.875 1 98.88 300 LEU A O 1
ATOM 2332 N N . ILE A 1 301 ? 4.348 -6.23 -3.24 1 98.94 301 ILE A N 1
ATOM 2333 C CA . ILE A 1 301 ? 4.07 -7.199 -2.189 1 98.94 301 ILE A CA 1
ATOM 2334 C C . ILE A 1 301 ? 2.863 -6.746 -1.371 1 98.94 301 ILE A C 1
ATOM 2336 O O . ILE A 1 301 ? 2.893 -5.684 -0.749 1 98.94 301 ILE A O 1
ATOM 2340 N N . ALA A 1 302 ? 1.803 -7.516 -1.462 1 98.94 302 ALA A N 1
ATOM 2341 C CA . ALA A 1 302 ? 0.59 -7.223 -0.701 1 98.94 302 ALA A CA 1
ATOM 2342 C C . ALA A 1 302 ? 0.387 -8.234 0.419 1 98.94 302 ALA A C 1
ATOM 2344 O O . ALA A 1 302 ? 0.595 -9.438 0.223 1 98.94 302 ALA A O 1
ATOM 2345 N N . ILE A 1 303 ? 0.058 -7.762 1.602 1 98.88 303 ILE A N 1
ATOM 2346 C CA . ILE A 1 303 ? -0.165 -8.609 2.77 1 98.88 303 ILE A CA 1
ATOM 2347 C C . ILE A 1 303 ? -1.488 -8.234 3.432 1 98.88 303 ILE A C 1
ATOM 2349 O O . ILE A 1 303 ? -1.876 -7.062 3.439 1 98.88 303 ILE A O 1
ATOM 2353 N N . ALA A 1 304 ? -2.191 -9.289 3.9 1 98.88 304 ALA A N 1
ATOM 2354 C CA . ALA A 1 304 ? -3.453 -9.055 4.602 1 98.88 304 ALA A CA 1
ATOM 2355 C C . ALA A 1 304 ? -3.209 -8.648 6.051 1 98.88 304 ALA A C 1
ATOM 2357 O O . ALA A 1 304 ? -2.32 -9.188 6.715 1 98.88 304 ALA A O 1
ATOM 2358 N N . GLN A 1 305 ? -4.07 -7.781 6.496 1 98.12 305 GLN A N 1
ATOM 2359 C CA . GLN A 1 305 ? -3.977 -7.352 7.887 1 98.12 305 GLN A CA 1
ATOM 2360 C C . GLN A 1 305 ? -3.914 -8.547 8.828 1 98.12 305 GLN A C 1
ATOM 2362 O O . GLN A 1 305 ? -3.133 -8.555 9.781 1 98.12 305 GLN A O 1
ATOM 2367 N N . HIS A 1 306 ? -4.645 -9.594 8.523 1 98.25 306 HIS A N 1
ATOM 2368 C CA . HIS A 1 306 ? -4.793 -10.695 9.469 1 98.25 306 HIS A CA 1
ATOM 2369 C C . HIS A 1 306 ? -4.043 -11.938 9 1 98.25 306 HIS A C 1
ATOM 2371 O O . HIS A 1 306 ? -4.363 -13.055 9.406 1 98.25 306 HIS A O 1
ATOM 2377 N N . ASP A 1 307 ? -3.117 -11.711 8.078 1 98.62 307 ASP A N 1
ATOM 2378 C CA . ASP A 1 307 ? -2.131 -12.766 7.863 1 98.62 307 ASP A CA 1
ATOM 2379 C C . ASP A 1 307 ? -1.338 -13.047 9.133 1 98.62 307 ASP A C 1
ATOM 2381 O O . ASP A 1 307 ? -1.2 -12.172 9.992 1 98.62 307 ASP A O 1
ATOM 2385 N N . PRO A 1 308 ? -0.803 -14.289 9.234 1 97.94 308 PRO A N 1
ATOM 2386 C CA . PRO A 1 308 ? 0.035 -14.586 10.398 1 97.94 308 PRO A CA 1
ATOM 2387 C C . PRO A 1 308 ? 1.267 -13.68 10.484 1 97.94 308 PRO A C 1
ATOM 2389 O O . PRO A 1 308 ? 1.76 -13.211 9.461 1 97.94 308 PRO A O 1
ATOM 2392 N N . PRO A 1 309 ? 1.804 -13.5 11.695 1 97.19 309 PRO A N 1
ATOM 2393 C CA . PRO A 1 309 ? 2.973 -12.641 11.883 1 97.19 309 PRO A CA 1
ATOM 2394 C C . PRO A 1 309 ? 4.164 -13.07 11.031 1 97.19 309 PRO A C 1
ATOM 2396 O O . PRO A 1 309 ? 4.883 -12.219 10.5 1 97.19 309 PRO A O 1
ATOM 2399 N N . GLU A 1 310 ? 4.371 -14.328 10.828 1 98 310 GLU A N 1
ATOM 2400 C CA . GLU A 1 310 ? 5.504 -14.797 10.031 1 98 310 GLU A CA 1
ATOM 2401 C C . GLU A 1 310 ? 5.344 -14.406 8.562 1 98 310 GLU A C 1
ATOM 2403 O O . GLU A 1 310 ? 6.332 -14.172 7.867 1 98 310 GLU A O 1
ATOM 2408 N N . PHE A 1 311 ? 4.109 -14.344 8.109 1 98.62 311 PHE A N 1
ATOM 2409 C CA . PHE A 1 311 ? 3.887 -13.859 6.75 1 98.62 311 PHE A CA 1
ATOM 2410 C C . PHE A 1 311 ? 4.23 -12.383 6.633 1 98.62 311 PHE A C 1
ATOM 2412 O O . PHE A 1 311 ? 4.816 -11.953 5.641 1 98.62 311 PHE A O 1
ATOM 2419 N N . HIS A 1 312 ? 3.838 -11.578 7.641 1 98.19 312 HIS A N 1
ATOM 2420 C CA . HIS A 1 312 ? 4.219 -10.172 7.684 1 98.19 312 HIS A CA 1
ATOM 2421 C C . HIS A 1 312 ? 5.734 -10.008 7.684 1 98.19 312 HIS A C 1
ATOM 2423 O O . HIS A 1 312 ? 6.281 -9.242 6.891 1 98.19 312 HIS A O 1
ATOM 2429 N N . ARG A 1 313 ? 6.363 -10.758 8.539 1 97.38 313 ARG A N 1
ATOM 2430 C CA . ARG A 1 313 ? 7.816 -10.672 8.648 1 97.38 313 ARG A CA 1
ATOM 2431 C C . ARG A 1 313 ? 8.484 -10.992 7.316 1 97.38 313 ARG A C 1
ATOM 2433 O O . ARG A 1 313 ? 9.352 -10.25 6.859 1 97.38 313 ARG A O 1
ATOM 2440 N N . GLN A 1 314 ? 8.086 -12.062 6.668 1 98.19 314 GLN A N 1
ATOM 2441 C CA . GLN A 1 314 ? 8.719 -12.477 5.422 1 98.19 314 GLN A CA 1
ATOM 2442 C C . GLN A 1 314 ? 8.445 -11.469 4.305 1 98.19 314 GLN A C 1
ATOM 2444 O O . GLN A 1 314 ? 9.297 -11.234 3.447 1 98.19 314 GLN A O 1
ATOM 2449 N N . SER A 1 315 ? 7.238 -10.922 4.312 1 98.56 315 SER A N 1
ATOM 2450 C CA . SER A 1 315 ? 6.918 -9.914 3.311 1 98.56 315 SER A CA 1
ATOM 2451 C C . SER A 1 315 ? 7.828 -8.695 3.439 1 98.56 315 SER A C 1
ATOM 2453 O O . SER A 1 315 ? 8.352 -8.203 2.443 1 98.56 315 SER A O 1
ATOM 2455 N N . GLN A 1 316 ? 8.031 -8.281 4.648 1 97.19 316 GLN A N 1
ATOM 2456 C CA . GLN A 1 316 ? 8.898 -7.141 4.898 1 97.19 316 GLN A CA 1
ATOM 2457 C C . GLN A 1 316 ? 10.352 -7.469 4.543 1 97.19 316 GLN A C 1
ATOM 2459 O O . GLN A 1 316 ? 11.031 -6.664 3.908 1 97.19 316 GLN A O 1
ATOM 2464 N N . GLU A 1 317 ? 10.789 -8.617 4.957 1 97.44 317 GLU A N 1
ATOM 2465 C CA . GLU A 1 317 ? 12.156 -9.031 4.684 1 97.44 317 GLU A CA 1
ATOM 2466 C C . GLU A 1 317 ? 12.414 -9.156 3.186 1 97.44 317 GLU A C 1
ATOM 2468 O O . GLU A 1 317 ? 13.438 -8.688 2.684 1 97.44 317 GLU A O 1
ATOM 2473 N N . TYR A 1 318 ? 11.5 -9.828 2.521 1 98.62 318 TYR A N 1
ATOM 2474 C CA . TYR A 1 318 ? 11.664 -9.992 1.081 1 98.62 318 TYR A CA 1
ATOM 2475 C C . TYR A 1 318 ? 11.641 -8.641 0.374 1 98.62 318 TYR A C 1
ATOM 2477 O O . TYR A 1 318 ? 12.406 -8.414 -0.571 1 98.62 318 TYR A O 1
ATOM 2485 N N . CYS A 1 319 ? 10.789 -7.707 0.812 1 98.12 319 CYS A N 1
ATOM 2486 C CA . CYS A 1 319 ? 10.75 -6.352 0.274 1 98.12 319 CYS A CA 1
ATOM 2487 C C . CYS A 1 319 ? 12.125 -5.688 0.373 1 98.12 319 CYS A C 1
ATOM 2489 O O . CYS A 1 319 ? 12.625 -5.141 -0.61 1 98.12 319 CYS A O 1
ATOM 2491 N N . GLN A 1 320 ? 12.711 -5.785 1.463 1 96.62 320 GLN A N 1
ATOM 2492 C CA . GLN A 1 320 ? 14 -5.145 1.701 1 96.62 320 GLN A CA 1
ATOM 2493 C C . GLN A 1 320 ? 15.086 -5.766 0.834 1 96.62 320 GLN A C 1
ATOM 2495 O O . GLN A 1 320 ? 15.922 -5.051 0.269 1 96.62 320 GLN A O 1
ATOM 2500 N N . VAL A 1 321 ? 15.07 -7.105 0.765 1 97.19 321 VAL A N 1
ATOM 2501 C CA . VAL A 1 321 ? 16.078 -7.793 -0.025 1 97.19 321 VAL A CA 1
ATOM 2502 C C . VAL A 1 321 ? 15.953 -7.402 -1.494 1 97.19 321 VAL A C 1
ATOM 2504 O O . VAL A 1 321 ? 16.953 -7.145 -2.168 1 97.19 321 VAL A O 1
ATOM 2507 N N . LEU A 1 322 ? 14.734 -7.352 -2.004 1 97.44 322 LEU A N 1
ATOM 2508 C CA . LEU A 1 322 ? 14.5 -6.93 -3.381 1 97.44 322 LEU A CA 1
ATOM 2509 C C . LEU A 1 322 ? 15.008 -5.508 -3.605 1 97.44 322 LEU A C 1
ATOM 2511 O O . LEU A 1 322 ? 15.68 -5.238 -4.605 1 97.44 322 LEU A O 1
ATOM 2515 N N . ARG A 1 323 ? 14.75 -4.621 -2.691 1 95.38 323 ARG A N 1
ATOM 2516 C CA . ARG A 1 323 ? 15.164 -3.227 -2.828 1 95.38 323 ARG A CA 1
ATOM 2517 C C . ARG A 1 323 ? 16.688 -3.104 -2.816 1 95.38 323 ARG A C 1
ATOM 2519 O O . ARG A 1 323 ? 17.25 -2.348 -3.604 1 95.38 323 ARG A O 1
ATOM 2526 N N . THR A 1 324 ? 17.297 -3.844 -1.904 1 94.25 324 THR A N 1
ATOM 2527 C CA . THR A 1 324 ? 18.75 -3.842 -1.83 1 94.25 324 THR A CA 1
ATOM 2528 C C . THR A 1 324 ? 19.359 -4.316 -3.146 1 94.25 324 THR A C 1
ATOM 2530 O O . THR A 1 324 ? 20.422 -3.834 -3.557 1 94.25 324 THR A O 1
ATOM 2533 N N . ALA A 1 325 ? 18.625 -5.195 -3.801 1 95.62 325 ALA A N 1
ATOM 2534 C CA . ALA A 1 325 ? 19.094 -5.738 -5.07 1 95.62 325 ALA A CA 1
ATOM 2535 C C . ALA A 1 325 ? 18.766 -4.801 -6.227 1 95.62 325 ALA A C 1
ATOM 2537 O O . ALA A 1 325 ? 19.141 -5.059 -7.375 1 95.62 325 ALA A O 1
ATOM 2538 N N . GLY A 1 326 ? 18.031 -3.748 -5.977 1 94.19 326 GLY A N 1
ATOM 2539 C CA . GLY A 1 326 ? 17.797 -2.723 -6.984 1 94.19 326 GLY A CA 1
ATOM 2540 C C . GLY A 1 326 ? 16.406 -2.775 -7.578 1 94.19 326 GLY A C 1
ATOM 2541 O O . GLY A 1 326 ? 16.078 -1.999 -8.477 1 94.19 326 GLY A O 1
ATOM 2542 N N . TRP A 1 327 ? 15.555 -3.688 -7.117 1 95.94 327 TRP A N 1
ATOM 2543 C CA . TRP A 1 327 ? 14.203 -3.832 -7.652 1 95.94 327 TRP A CA 1
ATOM 2544 C C . TRP A 1 327 ? 13.305 -2.699 -7.172 1 95.94 327 TRP A C 1
ATOM 2546 O O . TRP A 1 327 ? 13.508 -2.148 -6.09 1 95.94 327 TRP A O 1
ATOM 2556 N N . LYS A 1 328 ? 12.375 -2.289 -8.023 1 96.06 328 LYS A N 1
ATOM 2557 C CA . LYS A 1 328 ? 11.312 -1.369 -7.621 1 96.06 328 LYS A CA 1
ATOM 2558 C C . LYS A 1 328 ? 10.164 -2.113 -6.945 1 96.06 328 LYS A C 1
ATOM 2560 O O . LYS A 1 328 ? 9.367 -2.771 -7.617 1 96.06 328 LYS A O 1
ATOM 2565 N N . VAL A 1 329 ? 10.109 -1.931 -5.602 1 97.62 329 VAL A N 1
ATOM 2566 C CA . VAL A 1 329 ? 9.156 -2.752 -4.867 1 97.62 329 VAL A CA 1
ATOM 2567 C C . VAL A 1 329 ? 8.328 -1.871 -3.932 1 97.62 329 VAL A C 1
ATOM 2569 O O . VAL A 1 329 ? 8.875 -1.066 -3.178 1 97.62 329 VAL A O 1
ATOM 2572 N N . SER A 1 330 ? 7.02 -1.976 -4.035 1 98.56 330 SER A N 1
ATOM 2573 C CA . SER A 1 330 ? 6.086 -1.395 -3.076 1 98.56 330 SER A CA 1
ATOM 2574 C C . SER A 1 330 ? 5.477 -2.467 -2.18 1 98.56 330 SER A C 1
ATOM 2576 O O . SER A 1 330 ? 5.355 -3.625 -2.584 1 98.56 330 SER A O 1
ATOM 2578 N N . LEU A 1 331 ? 5.191 -2.125 -0.96 1 98.81 331 LEU A N 1
ATOM 2579 C CA . LEU A 1 331 ? 4.547 -3.006 0.01 1 98.81 331 LEU A CA 1
ATOM 2580 C C . LEU A 1 331 ? 3.213 -2.43 0.466 1 98.81 331 LEU A C 1
ATOM 2582 O O . LEU A 1 331 ? 3.137 -1.265 0.865 1 98.81 331 LEU A O 1
ATOM 2586 N N . LEU A 1 332 ? 2.17 -3.211 0.32 1 98.81 332 LEU A N 1
ATOM 2587 C CA . LEU A 1 332 ? 0.821 -2.82 0.716 1 98.81 332 LEU A CA 1
ATOM 2588 C C . LEU A 1 332 ? 0.27 -3.768 1.778 1 98.81 332 LEU A C 1
ATOM 2590 O O . LEU A 1 332 ? 0.082 -4.957 1.517 1 98.81 332 LEU A O 1
ATOM 2594 N N . ASP A 1 333 ? 0.107 -3.307 2.979 1 98.75 333 ASP A N 1
ATOM 2595 C CA . ASP A 1 333 ? -0.587 -3.988 4.066 1 98.75 333 ASP A CA 1
ATOM 2596 C C . ASP A 1 333 ? -2.049 -3.553 4.145 1 98.75 333 ASP A C 1
ATOM 2598 O O . ASP A 1 333 ? -2.348 -2.439 4.578 1 98.75 333 ASP A O 1
ATOM 2602 N N . LEU A 1 334 ? -2.926 -4.418 3.762 1 98.62 334 LEU A N 1
ATOM 2603 C CA . LEU A 1 334 ? -4.289 -4.039 3.406 1 98.62 334 LEU A CA 1
ATOM 2604 C C . LEU A 1 334 ? -5.238 -4.27 4.574 1 98.62 334 LEU A C 1
ATOM 2606 O O . LEU A 1 334 ? -5.348 -5.391 5.082 1 98.62 334 LEU A O 1
ATOM 2610 N N . ALA A 1 335 ? -6.004 -3.264 4.93 1 96.94 335 ALA A N 1
ATOM 2611 C CA . ALA A 1 335 ? -6.914 -3.275 6.07 1 96.94 335 ALA A CA 1
ATOM 2612 C C . ALA A 1 335 ? -8.078 -4.227 5.832 1 96.94 335 ALA A C 1
ATOM 2614 O O . ALA A 1 335 ? -8.602 -4.312 4.719 1 96.94 335 ALA A O 1
ATOM 2615 N N . GLY A 1 336 ? -8.516 -4.895 6.855 1 94.75 336 GLY A N 1
ATOM 2616 C CA . GLY A 1 336 ? -9.789 -5.594 6.867 1 94.75 336 GLY A CA 1
ATOM 2617 C C . GLY A 1 336 ? -9.789 -6.859 6.031 1 94.75 336 GLY A C 1
ATOM 2618 O O . GLY A 1 336 ? -10.836 -7.305 5.566 1 94.75 336 GLY A O 1
ATOM 2619 N N . THR A 1 337 ? -8.602 -7.375 5.809 1 98.06 337 THR A N 1
ATOM 2620 C CA . THR A 1 337 ? -8.5 -8.586 5.004 1 98.06 337 THR A CA 1
ATOM 2621 C C . THR A 1 337 ? -7.797 -9.695 5.781 1 98.06 337 THR A C 1
ATOM 2623 O O . THR A 1 337 ? -7.012 -9.422 6.691 1 98.06 337 THR A O 1
ATOM 2626 N N . ASP A 1 338 ? -8.18 -10.875 5.504 1 98.56 338 ASP A N 1
ATOM 2627 C CA . ASP A 1 338 ? -7.426 -12.047 5.949 1 98.56 338 ASP A CA 1
ATOM 2628 C C . ASP A 1 338 ? -6.762 -12.758 4.77 1 98.56 338 ASP A C 1
ATOM 2630 O O . ASP A 1 338 ? -6.82 -12.273 3.639 1 98.56 338 ASP A O 1
ATOM 2634 N N . HIS A 1 339 ? -6.129 -13.867 5.074 1 98.81 339 HIS A N 1
ATOM 2635 C CA . HIS A 1 339 ? -5.309 -14.578 4.098 1 98.81 339 HIS A CA 1
ATOM 2636 C C . HIS A 1 339 ? -6.129 -14.984 2.881 1 98.81 339 HIS A C 1
ATOM 2638 O O . HIS A 1 339 ? -5.586 -15.156 1.787 1 98.81 339 HIS A O 1
ATOM 2644 N N . PHE A 1 340 ? -7.418 -15.094 3.004 1 98.81 340 PHE A N 1
ATOM 2645 C CA . PHE A 1 340 ? -8.266 -15.672 1.967 1 98.81 340 PHE A CA 1
ATOM 2646 C C . PHE A 1 340 ? -8.992 -14.586 1.191 1 98.81 340 PHE A C 1
ATOM 2648 O O . PHE A 1 340 ? -8.914 -14.531 -0.038 1 98.81 340 PHE A O 1
ATOM 2655 N N . ASP A 1 341 ? -9.562 -13.656 1.886 1 98.25 341 ASP A N 1
ATOM 2656 C CA . ASP A 1 341 ? -10.391 -12.688 1.17 1 98.25 341 ASP A CA 1
ATOM 2657 C C . ASP A 1 341 ? -9.531 -11.602 0.528 1 98.25 341 ASP A C 1
ATOM 2659 O O . ASP A 1 341 ? -10 -10.867 -0.344 1 98.25 341 ASP A O 1
ATOM 2663 N N . ILE A 1 342 ? -8.258 -11.492 0.907 1 98.81 342 ILE A N 1
ATOM 2664 C CA . ILE A 1 342 ? -7.395 -10.523 0.232 1 98.81 342 ILE A CA 1
ATOM 2665 C C . ILE A 1 342 ? -7.309 -10.867 -1.255 1 98.81 342 ILE A C 1
ATOM 2667 O O . ILE A 1 342 ? -7.199 -9.969 -2.096 1 98.81 342 ILE A O 1
ATOM 2671 N N . ILE A 1 343 ? -7.363 -12.117 -1.579 1 98.88 343 ILE A N 1
ATOM 2672 C CA . ILE A 1 343 ? -7.227 -12.508 -2.979 1 98.88 343 ILE A CA 1
ATOM 2673 C C . ILE A 1 343 ? -8.609 -12.664 -3.607 1 98.88 343 ILE A C 1
ATOM 2675 O O . ILE A 1 343 ? -8.812 -12.32 -4.777 1 98.88 343 ILE A O 1
ATOM 2679 N N . GLU A 1 344 ? -9.664 -13.102 -2.875 1 98.25 344 GLU A N 1
ATOM 2680 C CA . GLU A 1 344 ? -11.023 -13.297 -3.373 1 98.25 344 GLU A CA 1
ATOM 2681 C C . GLU A 1 344 ? -11.594 -12 -3.941 1 98.25 344 GLU A C 1
ATOM 2683 O O . GLU A 1 344 ? -12.258 -12.016 -4.98 1 98.25 344 GLU A O 1
ATOM 2688 N N . LYS A 1 345 ? -11.273 -11 -3.291 1 98.44 345 LYS A N 1
ATOM 2689 C CA . LYS A 1 345 ? -11.906 -9.711 -3.564 1 98.44 345 LYS A CA 1
ATOM 2690 C C . LYS A 1 345 ? -11.383 -9.117 -4.871 1 98.44 345 LYS A C 1
ATOM 2692 O O . LYS A 1 345 ? -11.93 -8.125 -5.367 1 98.44 345 LYS A O 1
ATOM 2697 N N . LEU A 1 346 ? -10.438 -9.789 -5.512 1 98.75 346 LEU A N 1
ATOM 2698 C CA . LEU A 1 346 ? -9.969 -9.344 -6.816 1 98.75 346 LEU A CA 1
ATOM 2699 C C . LEU A 1 346 ? -11.055 -9.523 -7.875 1 98.75 346 LEU A C 1
ATOM 2701 O O . LEU A 1 346 ? -10.938 -8.992 -8.984 1 98.75 346 LEU A O 1
ATOM 2705 N N . SER A 1 347 ? -12.125 -10.242 -7.586 1 98.44 347 SER A N 1
ATOM 2706 C CA . SER A 1 347 ? -13.273 -10.336 -8.469 1 98.44 347 SER A CA 1
ATOM 2707 C C . SER A 1 347 ? -14.062 -9.031 -8.508 1 98.44 347 SER A C 1
ATOM 2709 O O . SER A 1 347 ? -14.906 -8.836 -9.383 1 98.44 347 SER A O 1
ATOM 2711 N N . GLN A 1 348 ? -13.758 -8.125 -7.566 1 97.56 348 GLN A N 1
ATOM 2712 C CA . GLN A 1 348 ? -14.453 -6.848 -7.445 1 97.56 348 GLN A CA 1
ATOM 2713 C C . GLN A 1 348 ? -13.656 -5.719 -8.094 1 97.56 348 GLN A C 1
ATOM 2715 O O . GLN A 1 348 ? -12.508 -5.473 -7.723 1 97.56 348 GLN A O 1
ATOM 2720 N N . GLU A 1 349 ? -14.328 -4.996 -8.898 1 96.06 349 GLU A N 1
ATOM 2721 C CA . GLU A 1 349 ? -13.68 -3.949 -9.68 1 96.06 349 GLU A CA 1
ATOM 2722 C C . GLU A 1 349 ? -13.203 -2.805 -8.789 1 96.06 349 GLU A C 1
ATOM 2724 O O . GLU A 1 349 ? -12.141 -2.229 -9.023 1 96.06 349 GLU A O 1
ATOM 2729 N N . ASN A 1 350 ? -13.945 -2.434 -7.785 1 95.88 350 ASN A N 1
ATOM 2730 C CA . ASN A 1 350 ? -13.648 -1.26 -6.973 1 95.88 350 ASN A CA 1
ATOM 2731 C C . ASN A 1 350 ? -12.789 -1.619 -5.758 1 95.88 350 ASN A C 1
ATOM 2733 O O . ASN A 1 350 ? -12.477 -0.755 -4.938 1 95.88 350 ASN A O 1
ATOM 2737 N N . TYR A 1 351 ? -12.5 -2.92 -5.621 1 98 351 TYR A N 1
ATOM 2738 C CA . TYR A 1 351 ? -11.602 -3.363 -4.562 1 98 351 TYR A CA 1
ATOM 2739 C C . TYR A 1 351 ? -10.242 -2.674 -4.676 1 98 351 TYR A C 1
ATOM 2741 O O . TYR A 1 351 ? -9.68 -2.576 -5.77 1 98 351 TYR A O 1
ATOM 2749 N N . LEU A 1 352 ? -9.68 -2.148 -3.6 1 97.94 352 LEU A N 1
ATOM 2750 C CA . LEU A 1 352 ? -8.477 -1.321 -3.602 1 97.94 352 LEU A CA 1
ATOM 2751 C C . LEU A 1 352 ? -7.32 -2.041 -4.293 1 97.94 352 LEU A C 1
ATOM 2753 O O . LEU A 1 352 ? -6.641 -1.458 -5.141 1 97.94 352 LEU A O 1
ATOM 2757 N N . LEU A 1 353 ? -7.062 -3.281 -3.926 1 98.75 353 LEU A N 1
ATOM 2758 C CA . LEU A 1 353 ? -5.953 -4.016 -4.52 1 98.75 353 LEU A CA 1
ATOM 2759 C C . LEU A 1 353 ? -6.16 -4.195 -6.02 1 98.75 353 LEU A C 1
ATOM 2761 O O . LEU A 1 353 ? -5.199 -4.141 -6.793 1 98.75 353 LEU A O 1
ATOM 2765 N N . THR A 1 354 ? -7.43 -4.434 -6.492 1 98.69 354 THR A N 1
ATOM 2766 C CA . THR A 1 354 ? -7.719 -4.496 -7.918 1 98.69 354 THR A CA 1
ATOM 2767 C C . THR A 1 354 ? -7.293 -3.209 -8.617 1 98.69 354 THR A C 1
ATOM 2769 O O . THR A 1 354 ? -6.613 -3.248 -9.648 1 98.69 354 THR A O 1
ATOM 2772 N N . GLN A 1 355 ? -7.574 -2.119 -8 1 97.56 355 GLN A N 1
ATOM 2773 C CA . GLN A 1 355 ? -7.27 -0.824 -8.602 1 97.56 355 GLN A CA 1
ATOM 2774 C C . GLN A 1 355 ? -5.766 -0.568 -8.625 1 97.56 355 GLN A C 1
ATOM 2776 O O . GLN A 1 355 ? -5.246 0.019 -9.57 1 97.56 355 GLN A O 1
ATOM 2781 N N . VAL A 1 356 ? -5.117 -0.986 -7.582 1 98.31 356 VAL A N 1
ATOM 2782 C CA . VAL A 1 356 ? -3.664 -0.853 -7.535 1 98.31 356 VAL A CA 1
ATOM 2783 C C . VAL A 1 356 ? -3.037 -1.663 -8.672 1 98.31 356 VAL A C 1
ATOM 2785 O O . VAL A 1 356 ? -2.176 -1.162 -9.398 1 98.31 356 VAL A O 1
ATOM 2788 N N . ILE A 1 357 ? -3.49 -2.855 -8.836 1 98.69 357 ILE A N 1
ATOM 2789 C CA . ILE A 1 357 ? -2.965 -3.744 -9.867 1 98.69 357 ILE A CA 1
ATOM 2790 C C . ILE A 1 357 ? -3.242 -3.152 -11.25 1 98.69 357 ILE A C 1
ATOM 2792 O O . ILE A 1 357 ? -2.346 -3.082 -12.094 1 98.69 357 ILE A O 1
ATOM 2796 N N . LEU A 1 358 ? -4.43 -2.682 -11.484 1 98.19 358 LEU A N 1
ATOM 2797 C CA . LEU A 1 358 ? -4.793 -2.078 -12.766 1 98.19 358 LEU A CA 1
ATOM 2798 C C . LEU A 1 358 ? -3.924 -0.86 -13.055 1 98.19 358 LEU A C 1
ATOM 2800 O O . LEU A 1 358 ? -3.461 -0.678 -14.18 1 98.19 358 LEU A O 1
ATOM 2804 N N . ASN A 1 359 ? -3.67 -0.048 -12.062 1 97.5 359 ASN A N 1
ATOM 2805 C CA . ASN A 1 359 ? -2.824 1.128 -12.234 1 97.5 359 ASN A CA 1
ATOM 2806 C C . ASN A 1 359 ? -1.399 0.742 -12.625 1 97.5 359 ASN A C 1
ATOM 2808 O O . ASN A 1 359 ? -0.808 1.351 -13.516 1 97.5 359 ASN A O 1
ATOM 2812 N N . MET A 1 360 ? -0.904 -0.231 -11.938 1 97.25 360 MET A N 1
ATOM 2813 C CA . MET A 1 360 ? 0.469 -0.654 -12.195 1 97.25 360 MET A CA 1
ATOM 2814 C C . MET A 1 360 ? 0.602 -1.225 -13.602 1 97.25 360 MET A C 1
ATOM 2816 O O . MET A 1 360 ? 1.633 -1.048 -14.258 1 97.25 360 MET A O 1
ATOM 2820 N N . ILE A 1 361 ? -0.439 -1.908 -14.062 1 97.38 361 ILE A N 1
ATOM 2821 C CA . ILE A 1 361 ? -0.404 -2.473 -15.406 1 97.38 361 ILE A CA 1
ATOM 2822 C C . ILE A 1 361 ? -0.538 -1.354 -16.438 1 97.38 361 ILE A C 1
ATOM 2824 O O . ILE A 1 361 ? 0.188 -1.331 -17.438 1 97.38 361 ILE A O 1
ATOM 2828 N N . SER A 1 362 ? -1.396 -0.403 -16.188 1 93.94 362 SER A N 1
ATOM 2829 C CA . SER A 1 362 ? -1.647 0.68 -17.125 1 93.94 362 SER A CA 1
ATOM 2830 C C . SER A 1 362 ? -0.446 1.613 -17.234 1 93.94 362 SER A C 1
ATOM 2832 O O . SER A 1 362 ? -0.231 2.242 -18.281 1 93.94 362 SER A O 1
ATOM 2834 N N . SER A 1 363 ? 0.299 1.721 -16.188 1 87.56 363 SER A N 1
ATOM 2835 C CA . SER A 1 363 ? 1.441 2.629 -16.172 1 87.56 363 SER A CA 1
ATOM 2836 C C . SER A 1 363 ? 2.689 1.963 -16.734 1 87.56 363 SER A C 1
ATOM 2838 O O . SER A 1 363 ? 3.73 2.605 -16.891 1 87.56 363 SER A O 1
ATOM 2840 N N . GLY A 1 364 ? 2.688 0.681 -16.938 1 77.69 364 GLY A N 1
ATOM 2841 C CA . GLY A 1 364 ? 3.834 -0.041 -17.469 1 77.69 364 GLY A CA 1
ATOM 2842 C C . GLY A 1 364 ? 3.797 -0.199 -18.984 1 77.69 364 GLY A C 1
ATOM 2843 O O . GLY A 1 364 ? 2.764 0.036 -19.609 1 77.69 364 GLY A O 1
ATOM 2844 N N . MET B 1 1 ? -51.594 46.875 -0.453 1 18.36 1 MET B N 1
ATOM 2845 C CA . MET B 1 1 ? -52.75 46.094 -0.932 1 18.36 1 MET B CA 1
ATOM 2846 C C . MET B 1 1 ? -52.531 44.594 -0.782 1 18.36 1 MET B C 1
ATOM 2848 O O . MET B 1 1 ? -51.469 44.094 -1.151 1 18.36 1 MET B O 1
ATOM 2852 N N . ILE B 1 2 ? -53.375 43.938 0.068 1 20.23 2 ILE B N 1
ATOM 2853 C CA . ILE B 1 2 ? -53.562 42.812 1.005 1 20.23 2 ILE B CA 1
ATOM 2854 C C . ILE B 1 2 ? -53.875 41.531 0.235 1 20.23 2 ILE B C 1
ATOM 2856 O O . ILE B 1 2 ? -54.219 40.531 0.829 1 20.23 2 ILE B O 1
ATOM 2860 N N . GLY B 1 3 ? -53.594 41.688 -1.081 1 18.34 3 GLY B N 1
ATOM 2861 C CA . GLY B 1 3 ? -54.344 40.656 -1.763 1 18.34 3 GLY B CA 1
ATOM 2862 C C . GLY B 1 3 ? -54.062 39.25 -1.258 1 18.34 3 GLY B C 1
ATOM 2863 O O . GLY B 1 3 ? -52.969 38.969 -0.765 1 18.34 3 GLY B O 1
ATOM 2864 N N . GLU B 1 4 ? -55.031 38.312 -1.218 1 18.67 4 GLU B N 1
ATOM 2865 C CA . GLU B 1 4 ? -55.75 37.219 -0.61 1 18.67 4 GLU B CA 1
ATOM 2866 C C . GLU B 1 4 ? -55.25 35.875 -1.115 1 18.67 4 GLU B C 1
ATOM 2868 O O . GLU B 1 4 ? -56.031 34.906 -1.224 1 18.67 4 GLU B O 1
ATOM 2873 N N . SER B 1 5 ? -54.094 35.844 -1.743 1 19.44 5 SER B N 1
ATOM 2874 C CA . SER B 1 5 ? -54 34.656 -2.586 1 19.44 5 SER B CA 1
ATOM 2875 C C . SER B 1 5 ? -54.125 33.375 -1.763 1 19.44 5 SER B C 1
ATOM 2877 O O . SER B 1 5 ? -53.469 33.219 -0.725 1 19.44 5 SER B O 1
ATOM 2879 N N . CYS B 1 6 ? -55 32.531 -2.123 1 18.28 6 CYS B N 1
ATOM 2880 C CA . CYS B 1 6 ? -55.812 31.422 -1.6 1 18.28 6 CYS B CA 1
ATOM 2881 C C . CYS B 1 6 ? -54.906 30.25 -1.187 1 18.28 6 CYS B C 1
ATOM 2883 O O . CYS B 1 6 ? -53.719 30.219 -1.5 1 18.28 6 CYS B O 1
ATOM 2885 N N . VAL B 1 7 ? -55.156 28.891 -1.758 1 18.58 7 VAL B N 1
ATOM 2886 C CA . VAL B 1 7 ? -55.938 27.828 -1.138 1 18.58 7 VAL B CA 1
ATOM 2887 C C . VAL B 1 7 ? -55 26.703 -0.697 1 18.58 7 VAL B C 1
ATOM 2889 O O . VAL B 1 7 ? -53.844 26.656 -1.088 1 18.58 7 VAL B O 1
ATOM 2892 N N . PRO B 1 8 ? -55.25 25.266 -1.234 1 18.58 8 PRO B N 1
ATOM 2893 C CA . PRO B 1 8 ? -55.625 24.094 -0.455 1 18.58 8 PRO B CA 1
ATOM 2894 C C . PRO B 1 8 ? -54.469 23.141 -0.185 1 18.58 8 PRO B C 1
ATOM 2896 O O . PRO B 1 8 ? -53.531 23.062 -0.989 1 18.58 8 PRO B O 1
ATOM 2899 N N . VAL B 1 9 ? -54.188 22.688 1.005 1 19.86 9 VAL B N 1
ATOM 2900 C CA . VAL B 1 9 ? -53.281 21.891 1.834 1 19.86 9 VAL B CA 1
ATOM 2901 C C . VAL B 1 9 ? -53.469 20.406 1.554 1 19.86 9 VAL B C 1
ATOM 2903 O O . VAL B 1 9 ? -54.188 19.719 2.291 1 19.86 9 VAL B O 1
ATOM 2906 N N . GLU B 1 10 ? -53.75 19.953 0.269 1 18.22 10 GLU B N 1
ATOM 2907 C CA . GLU B 1 10 ? -54.281 18.594 0.406 1 18.22 10 GLU B CA 1
ATOM 2908 C C . GLU B 1 10 ? -53.219 17.672 1.019 1 18.22 10 GLU B C 1
ATOM 2910 O O . GLU B 1 10 ? -52.031 17.766 0.706 1 18.22 10 GLU B O 1
ATOM 2915 N N . SER B 1 11 ? -53.562 16.734 2.068 1 17.11 11 SER B N 1
ATOM 2916 C CA . SER B 1 11 ? -53.219 15.883 3.201 1 17.11 11 SER B CA 1
ATOM 2917 C C . SER B 1 11 ? -52.688 14.531 2.736 1 17.11 11 SER B C 1
ATOM 2919 O O . SER B 1 11 ? -52 13.828 3.49 1 17.11 11 SER B O 1
ATOM 2921 N N . GLY B 1 12 ? -53 13.898 1.528 1 18.22 12 GLY B N 1
ATOM 2922 C CA . GLY B 1 12 ? -53.312 12.492 1.704 1 18.22 12 GLY B CA 1
ATOM 2923 C C . GLY B 1 12 ? -52.125 11.641 2.092 1 18.22 12 GLY B C 1
ATOM 2924 O O . GLY B 1 12 ? -51 11.984 1.783 1 18.22 12 GLY B O 1
ATOM 2925 N N . THR B 1 13 ? -52.25 10.516 3.014 1 17.66 13 THR B N 1
ATOM 2926 C CA . THR B 1 13 ? -51.844 9.562 4.035 1 17.66 13 THR B CA 1
ATOM 2927 C C . THR B 1 13 ? -51.219 8.32 3.398 1 17.66 13 THR B C 1
ATOM 2929 O O . THR B 1 13 ? -50.688 7.465 4.098 1 17.66 13 THR B O 1
ATOM 2932 N N . GLU B 1 14 ? -51.188 7.977 2.088 1 18.09 14 GLU B N 1
ATOM 2933 C CA . GLU B 1 14 ? -51.281 6.527 1.93 1 18.09 14 GLU B CA 1
ATOM 2934 C C . GLU B 1 14 ? -50 5.844 2.414 1 18.09 14 GLU B C 1
ATOM 2936 O O . GLU B 1 14 ? -48.906 6.227 2.021 1 18.09 14 GLU B O 1
ATOM 2941 N N . VAL B 1 15 ? -50.031 4.969 3.523 1 17.59 15 VAL B N 1
ATOM 2942 C CA . VAL B 1 15 ? -49.312 4.07 4.398 1 17.59 15 VAL B CA 1
ATOM 2943 C C . VAL B 1 15 ? -48.781 2.883 3.596 1 17.59 15 VAL B C 1
ATOM 2945 O O . VAL B 1 15 ? -49.562 2.105 3.041 1 17.59 15 VAL B O 1
ATOM 2948 N N . LYS B 1 16 ? -47.625 2.85 2.992 1 17.58 16 LYS B N 1
ATOM 2949 C CA . LYS B 1 16 ? -46.875 1.827 2.256 1 17.58 16 LYS B CA 1
ATOM 2950 C C . LYS B 1 16 ? -46.594 0.615 3.137 1 17.58 16 LYS B C 1
ATOM 2952 O O . LYS B 1 16 ? -45.969 0.739 4.184 1 17.58 16 LYS B O 1
ATOM 2957 N N . LYS B 1 17 ? -47.469 -0.495 3.176 1 17.56 17 LYS B N 1
ATOM 2958 C CA . LYS B 1 17 ? -47.406 -1.812 3.807 1 17.56 17 LYS B CA 1
ATOM 2959 C C . LYS B 1 17 ? -46.062 -2.473 3.578 1 17.56 17 LYS B C 1
ATOM 2961 O O . LYS B 1 17 ? -45.562 -2.527 2.447 1 17.56 17 LYS B O 1
ATOM 2966 N N . LYS B 1 18 ? -45.25 -2.758 4.562 1 17.16 18 LYS B N 1
ATOM 2967 C CA . LYS B 1 18 ? -44.031 -3.451 4.922 1 17.16 18 LYS B CA 1
ATOM 2968 C C . LYS B 1 18 ? -44.156 -4.957 4.715 1 17.16 18 LYS B C 1
ATOM 2970 O O . LYS B 1 18 ? -44.812 -5.641 5.504 1 17.16 18 LYS B O 1
ATOM 2975 N N . LYS B 1 19 ? -44.438 -5.559 3.482 1 16.41 19 LYS B N 1
ATOM 2976 C CA . LYS B 1 19 ? -44.625 -7 3.328 1 16.41 19 LYS B CA 1
ATOM 2977 C C . LYS B 1 19 ? -43.438 -7.762 3.91 1 16.41 19 LYS B C 1
ATOM 2979 O O . LYS B 1 19 ? -42.281 -7.418 3.646 1 16.41 19 LYS B O 1
ATOM 2984 N N . LYS B 1 20 ? -43.594 -8.703 4.867 1 17.97 20 LYS B N 1
ATOM 2985 C CA . LYS B 1 20 ? -43.062 -9.734 5.75 1 17.97 20 LYS B CA 1
ATOM 2986 C C . LYS B 1 20 ? -42.469 -10.883 4.945 1 17.97 20 LYS B C 1
ATOM 2988 O O . LYS B 1 20 ? -43.188 -11.734 4.434 1 17.97 20 LYS B O 1
ATOM 2993 N N . ILE B 1 21 ? -41.656 -10.789 3.838 1 16.06 21 ILE B N 1
ATOM 2994 C CA . ILE B 1 21 ? -41.375 -12 3.076 1 16.06 21 ILE B CA 1
ATOM 2995 C C . ILE B 1 21 ? -40.625 -12.992 3.959 1 16.06 21 ILE B C 1
ATOM 2997 O O . ILE B 1 21 ? -39.531 -12.703 4.441 1 16.06 21 ILE B O 1
ATOM 3001 N N . ARG B 1 22 ? -41.281 -13.977 4.645 1 16.41 22 ARG B N 1
ATOM 3002 C CA . ARG B 1 22 ? -40.969 -15.148 5.461 1 16.41 22 ARG B CA 1
ATOM 3003 C C . ARG B 1 22 ? -40.062 -16.109 4.715 1 16.41 22 ARG B C 1
ATOM 3005 O O . ARG B 1 22 ? -40.406 -16.594 3.641 1 16.41 22 ARG B O 1
ATOM 3012 N N . GLU B 1 23 ? -38.812 -15.906 4.742 1 17.23 23 GLU B N 1
ATOM 3013 C CA . GLU B 1 23 ? -37.781 -16.781 4.148 1 17.23 23 GLU B CA 1
ATOM 3014 C C . GLU B 1 23 ? -37.906 -18.203 4.691 1 17.23 23 GLU B C 1
ATOM 3016 O O . GLU B 1 23 ? -37.875 -18.422 5.906 1 17.23 23 GLU B O 1
ATOM 3021 N N . LYS B 1 24 ? -38.719 -19.141 3.973 1 16.5 24 LYS B N 1
ATOM 3022 C CA . LYS B 1 24 ? -38.969 -20.578 4.168 1 16.5 24 LYS B CA 1
ATOM 3023 C C . LYS B 1 24 ? -37.688 -21.312 4.512 1 16.5 24 LYS B C 1
ATOM 3025 O O . LYS B 1 24 ? -36.625 -20.969 4.004 1 16.5 24 LYS B O 1
ATOM 3030 N N . CYS B 1 25 ? -37.656 -22.156 5.555 1 17.58 25 CYS B N 1
ATOM 3031 C CA . CYS B 1 25 ? -37.031 -23.172 6.391 1 17.58 25 CYS B CA 1
ATOM 3032 C C . CYS B 1 25 ? -36.719 -24.422 5.582 1 17.58 25 CYS B C 1
ATOM 3034 O O . CYS B 1 25 ? -36.656 -25.516 6.129 1 17.58 25 CYS B O 1
ATOM 3036 N N . TRP B 1 26 ? -36.281 -24.266 4.254 1 14.7 26 TRP B N 1
ATOM 3037 C CA . TRP B 1 26 ? -36.312 -25.516 3.521 1 14.7 26 TRP B CA 1
ATOM 3038 C C . TRP B 1 26 ? -35.531 -26.594 4.254 1 14.7 26 TRP B C 1
ATOM 3040 O O . TRP B 1 26 ? -34.438 -26.328 4.754 1 14.7 26 TRP B O 1
ATOM 3050 N N . GLY B 1 27 ? -36.125 -27.703 4.66 1 15.77 27 GLY B N 1
ATOM 3051 C CA . GLY B 1 27 ? -36.031 -28.953 5.395 1 15.77 27 GLY B CA 1
ATOM 3052 C C . GLY B 1 27 ? -35.062 -29.953 4.77 1 15.77 27 GLY B C 1
ATOM 3053 O O . GLY B 1 27 ? -34.75 -30.984 5.367 1 15.77 27 GLY B O 1
ATOM 3054 N N . ASN B 1 28 ? -34.688 -29.844 3.418 1 14.45 28 ASN B N 1
ATOM 3055 C CA . ASN B 1 28 ? -34.75 -31.172 2.828 1 14.45 28 ASN B CA 1
ATOM 3056 C C . ASN B 1 28 ? -33.844 -32.156 3.549 1 14.45 28 ASN B C 1
ATOM 3058 O O . ASN B 1 28 ? -32.938 -31.734 4.289 1 14.45 28 ASN B O 1
ATOM 3062 N N . TYR B 1 29 ? -33.531 -33.281 2.691 1 14.77 29 TYR B N 1
ATOM 3063 C CA . TYR B 1 29 ? -33.562 -34.719 2.562 1 14.77 29 TYR B CA 1
ATOM 3064 C C . TYR B 1 29 ? -32.281 -35.375 3.092 1 14.77 29 TYR B C 1
ATOM 3066 O O . TYR B 1 29 ? -31.266 -34.688 3.232 1 14.77 29 TYR B O 1
ATOM 3074 N N . THR B 1 30 ? -32.156 -36.625 2.779 1 14.71 30 THR B N 1
ATOM 3075 C CA . THR B 1 30 ? -31.984 -38 3.314 1 14.71 30 THR B CA 1
ATOM 3076 C C . THR B 1 30 ? -30.531 -38.438 3.203 1 14.71 30 THR B C 1
ATOM 3078 O O . THR B 1 30 ? -30.094 -39.344 3.93 1 14.71 30 THR B O 1
ATOM 3081 N N . VAL B 1 31 ? -29.75 -37.781 2.301 1 14.76 31 VAL B N 1
ATOM 3082 C CA . VAL B 1 31 ? -29.062 -38.875 1.6 1 14.76 31 VAL B CA 1
ATOM 3083 C C . VAL B 1 31 ? -28.219 -39.656 2.584 1 14.76 31 VAL B C 1
ATOM 3085 O O . VAL B 1 31 ? -27.5 -39.094 3.406 1 14.76 31 VAL B O 1
ATOM 3088 N N . GLY B 1 32 ? -28.469 -40.938 2.498 1 14.39 32 GLY B N 1
ATOM 3089 C CA . GLY B 1 32 ? -28.188 -42.188 3.186 1 14.39 32 GLY B CA 1
ATOM 3090 C C . GLY B 1 32 ? -26.719 -42.469 3.33 1 14.39 32 GLY B C 1
ATOM 3091 O O . GLY B 1 32 ? -26.234 -42.75 4.434 1 14.39 32 GLY B O 1
ATOM 3092 N N . THR B 1 33 ? -26.078 -43 2.174 1 14.67 33 THR B N 1
ATOM 3093 C CA . THR B 1 33 ? -25.656 -44.375 2.201 1 14.67 33 THR B CA 1
ATOM 3094 C C . THR B 1 33 ? -24.344 -44.531 2.971 1 14.67 33 THR B C 1
ATOM 3096 O O . THR B 1 33 ? -23.594 -43.562 3.117 1 14.67 33 THR B O 1
ATOM 3099 N N . GLU B 1 34 ? -23.969 -45.812 3.174 1 14.63 34 GLU B N 1
ATOM 3100 C CA . GLU B 1 34 ? -23.375 -46.844 3.99 1 14.63 34 GLU B CA 1
ATOM 3101 C C . GLU B 1 34 ? -21.875 -46.969 3.701 1 14.63 34 GLU B C 1
ATOM 3103 O O . GLU B 1 34 ? -21.141 -47.625 4.457 1 14.63 34 GLU B O 1
ATOM 3108 N N . VAL B 1 35 ? -21.297 -46.281 2.766 1 14.47 35 VAL B N 1
ATOM 3109 C CA . VAL B 1 35 ? -20.359 -47.188 2.158 1 14.47 35 VAL B CA 1
ATOM 3110 C C . VAL B 1 35 ? -19.469 -47.812 3.236 1 14.47 35 VAL B C 1
ATOM 3112 O O . VAL B 1 35 ? -19.281 -47.219 4.305 1 14.47 35 VAL B O 1
ATOM 3115 N N . LEU B 1 36 ? -18.641 -48.75 2.611 1 14.12 36 LEU B N 1
ATOM 3116 C CA . LEU B 1 36 ? -18 -50.062 2.678 1 14.12 36 LEU B CA 1
ATOM 3117 C C . LEU B 1 36 ? -16.734 -50 3.531 1 14.12 36 LEU B C 1
ATOM 3119 O O . LEU B 1 36 ? -16.078 -48.969 3.605 1 14.12 36 LEU B O 1
ATOM 3123 N N . GLN B 1 37 ? -16.578 -51.125 4.133 1 14.02 37 GLN B N 1
ATOM 3124 C CA . GLN B 1 37 ? -15.852 -51.781 5.215 1 14.02 37 GLN B CA 1
ATOM 3125 C C . GLN B 1 37 ? -14.367 -51.906 4.879 1 14.02 37 GLN B C 1
ATOM 3127 O O . GLN B 1 37 ? -13.57 -52.312 5.73 1 14.02 37 GLN B O 1
ATOM 3132 N N . LEU B 1 38 ? -13.984 -51.562 3.619 1 13.98 38 LEU B N 1
ATOM 3133 C CA . LEU B 1 38 ? -13.023 -52.562 3.232 1 13.98 38 LEU B CA 1
ATOM 3134 C C . LEU B 1 38 ? -11.898 -52.688 4.258 1 13.98 38 LEU B C 1
ATOM 3136 O O . LEU B 1 38 ? -11.477 -51.656 4.828 1 13.98 38 LEU B O 1
ATOM 3140 N N . GLY B 1 39 ? -11.438 -53.969 4.293 1 13.97 39 GLY B N 1
ATOM 3141 C CA . GLY B 1 39 ? -10.797 -54.938 5.156 1 13.97 39 GLY B CA 1
ATOM 3142 C C . GLY B 1 39 ? -9.344 -54.625 5.441 1 13.97 39 GLY B C 1
ATOM 3143 O O . GLY B 1 39 ? -8.969 -54.375 6.594 1 13.97 39 GLY B O 1
ATOM 3144 N N . ASN B 1 40 ? -8.445 -55.406 4.695 1 14.38 40 ASN B N 1
ATOM 3145 C CA . ASN B 1 40 ? -7.652 -56.469 5.281 1 14.38 40 ASN B CA 1
ATOM 3146 C C . ASN B 1 40 ? -6.312 -55.969 5.805 1 14.38 40 ASN B C 1
ATOM 3148 O O . ASN B 1 40 ? -5.902 -54.844 5.484 1 14.38 40 ASN B O 1
ATOM 3152 N N . SER B 1 41 ? -5.258 -56.812 5.426 1 14.26 41 SER B N 1
ATOM 3153 C CA . SER B 1 41 ? -4.398 -57.719 6.172 1 14.26 41 SER B CA 1
ATOM 3154 C C . SER B 1 41 ? -3.043 -57.094 6.469 1 14.26 41 SER B C 1
ATOM 3156 O O . SER B 1 41 ? -2.611 -57.062 7.625 1 14.26 41 SER B O 1
ATOM 3158 N N . VAL B 1 42 ? -1.926 -57.531 5.645 1 14.49 42 VAL B N 1
ATOM 3159 C CA . VAL B 1 42 ? -0.973 -58.5 6.137 1 14.49 42 VAL B CA 1
ATOM 3160 C C . VAL B 1 42 ? 0.224 -57.812 6.77 1 14.49 42 VAL B C 1
ATOM 3162 O O . VAL B 1 42 ? 0.384 -56.594 6.625 1 14.49 42 VAL B O 1
ATOM 3165 N N . TYR B 1 43 ? 1.447 -58.188 6.164 1 14.66 43 TYR B N 1
ATOM 3166 C CA . TYR B 1 43 ? 2.516 -59 6.73 1 14.66 43 TYR B CA 1
ATOM 3167 C C . TYR B 1 43 ? 3.602 -58.125 7.348 1 14.66 43 TYR B C 1
ATOM 3169 O O . TYR B 1 43 ? 3.65 -56.938 7.098 1 14.66 43 TYR B O 1
ATOM 3177 N N . GLY B 1 44 ? 4.859 -58.531 7.02 1 15.05 44 GLY B N 1
ATOM 3178 C CA . GLY B 1 44 ? 5.871 -59.188 7.848 1 15.05 44 GLY B CA 1
ATOM 3179 C C . GLY B 1 44 ? 6.91 -58.219 8.367 1 15.05 44 GLY B C 1
ATOM 3180 O O . GLY B 1 44 ? 6.875 -57.031 8.047 1 15.05 44 GLY B O 1
ATOM 3181 N N . PRO B 1 45 ? 8.219 -58.656 8.102 1 15.61 45 PRO B N 1
ATOM 3182 C CA . PRO B 1 45 ? 9.164 -58.969 9.18 1 15.61 45 PRO B CA 1
ATOM 3183 C C . PRO B 1 45 ? 9.977 -57.719 9.594 1 15.61 45 PRO B C 1
ATOM 3185 O O . PRO B 1 45 ? 9.867 -56.656 8.984 1 15.61 45 PRO B O 1
ATOM 3188 N N . SER B 1 46 ? 11.312 -58 9.484 1 14.71 46 SER B N 1
ATOM 3189 C CA . SER B 1 46 ? 12.297 -58.188 10.547 1 14.71 46 SER B CA 1
ATOM 3190 C C . SER B 1 46 ? 13.125 -56.938 10.758 1 14.71 46 SER B C 1
ATOM 3192 O O . SER B 1 46 ? 13.227 -56.438 11.883 1 14.71 46 SER B O 1
ATOM 3194 N N . PRO B 1 47 ? 14.422 -56.938 10.117 1 16.14 47 PRO B N 1
ATOM 3195 C CA . PRO B 1 47 ? 15.633 -57.062 10.93 1 16.14 47 PRO B CA 1
ATOM 3196 C C . PRO B 1 47 ? 16.219 -55.719 11.352 1 16.14 47 PRO B C 1
ATOM 3198 O O . PRO B 1 47 ? 15.812 -54.688 10.82 1 16.14 47 PRO B O 1
ATOM 3201 N N . ASN B 1 48 ? 17.469 -55.875 11.852 1 15.8 48 ASN B N 1
ATOM 3202 C CA . ASN B 1 48 ? 18.344 -55.406 12.922 1 15.8 48 ASN B CA 1
ATOM 3203 C C . ASN B 1 48 ? 19.094 -54.125 12.523 1 15.8 48 ASN B C 1
ATOM 3205 O O . ASN B 1 48 ? 19.891 -53.594 13.305 1 15.8 48 ASN B O 1
ATOM 3209 N N . ALA B 1 49 ? 19.188 -53.812 11.227 1 17.41 49 ALA B N 1
ATOM 3210 C CA . ALA B 1 49 ? 20.609 -53.531 10.977 1 17.41 49 ALA B CA 1
ATOM 3211 C C . ALA B 1 49 ? 21.078 -52.312 11.766 1 17.41 49 ALA B C 1
ATOM 3213 O O . ALA B 1 49 ? 20.281 -51.406 12.055 1 17.41 49 ALA B O 1
ATOM 3214 N N . GLY B 1 50 ? 22.406 -52.344 11.945 1 16.89 50 GLY B N 1
ATOM 3215 C CA . GLY B 1 50 ? 23.484 -51.875 12.789 1 16.89 50 GLY B CA 1
ATOM 3216 C C . GLY B 1 50 ? 23.672 -50.344 12.75 1 16.89 50 GLY B C 1
ATOM 3217 O O . GLY B 1 50 ? 23.328 -49.719 11.75 1 16.89 50 GLY B O 1
ATOM 3218 N N . MET B 1 51 ? 23.859 -49.781 13.906 1 17.77 51 MET B N 1
ATOM 3219 C CA . MET B 1 51 ? 23.906 -48.5 14.578 1 17.77 51 MET B CA 1
ATOM 3220 C C . MET B 1 51 ? 25.016 -47.625 14 1 17.77 51 MET B C 1
ATOM 3222 O O . MET B 1 51 ? 25.266 -46.531 14.492 1 17.77 51 MET B O 1
ATOM 3226 N N . THR B 1 52 ? 25.766 -48.156 12.906 1 17.22 52 THR B N 1
ATOM 3227 C CA . THR B 1 52 ? 27.109 -47.688 13.25 1 17.22 52 THR B CA 1
ATOM 3228 C C . THR B 1 52 ? 27.125 -46.188 13.422 1 17.22 52 THR B C 1
ATOM 3230 O O . THR B 1 52 ? 26.234 -45.469 12.93 1 17.22 52 THR B O 1
ATOM 3233 N N . ASN B 1 53 ? 28.344 -45.688 13.844 1 17.19 53 ASN B N 1
ATOM 3234 C CA . ASN B 1 53 ? 28.984 -44.781 14.781 1 17.19 53 ASN B CA 1
ATOM 3235 C C . ASN B 1 53 ? 29.031 -43.344 14.234 1 17.19 53 ASN B C 1
ATOM 3237 O O . ASN B 1 53 ? 29.109 -42.375 15 1 17.19 53 ASN B O 1
ATOM 3241 N N . GLU B 1 54 ? 29.406 -43.188 12.891 1 19.08 54 GLU B N 1
ATOM 3242 C CA . GLU B 1 54 ? 30.469 -42.219 12.75 1 19.08 54 GLU B CA 1
ATOM 3243 C C . GLU B 1 54 ? 29.922 -40.781 12.859 1 19.08 54 GLU B C 1
ATOM 3245 O O . GLU B 1 54 ? 29.156 -40.344 12 1 19.08 54 GLU B O 1
ATOM 3250 N N . ASP B 1 55 ? 29.766 -40.281 14.07 1 18.61 55 ASP B N 1
ATOM 3251 C CA . ASP B 1 55 ? 29.219 -39.094 14.664 1 18.61 55 ASP B CA 1
ATOM 3252 C C . ASP B 1 55 ? 29.828 -37.844 14.047 1 18.61 55 ASP B C 1
ATOM 3254 O O . ASP B 1 55 ? 29.297 -36.719 14.188 1 18.61 55 ASP B O 1
ATOM 3258 N N . SER B 1 56 ? 31.203 -37.844 13.852 1 18.56 56 SER B N 1
ATOM 3259 C CA . SER B 1 56 ? 31.938 -36.781 14.531 1 18.56 56 SER B CA 1
ATOM 3260 C C . SER B 1 56 ? 31.672 -35.438 13.883 1 18.56 56 SER B C 1
ATOM 3262 O O . SER B 1 56 ? 31.453 -34.438 14.57 1 18.56 56 SER B O 1
ATOM 3264 N N . PHE B 1 57 ? 32.219 -35.281 12.641 1 19.95 57 PHE B N 1
ATOM 3265 C CA . PHE B 1 57 ? 33.094 -34.125 12.398 1 19.95 57 PHE B CA 1
ATOM 3266 C C . PHE B 1 57 ? 32.281 -32.906 12.031 1 19.95 57 PHE B C 1
ATOM 3268 O O . PHE B 1 57 ? 32.75 -31.766 12.117 1 19.95 57 PHE B O 1
ATOM 3275 N N . LEU B 1 58 ? 31.156 -33.125 11.297 1 20.12 58 LEU B N 1
ATOM 3276 C CA . LEU B 1 58 ? 30.969 -31.953 10.43 1 20.12 58 LEU B CA 1
ATOM 3277 C C . LEU B 1 58 ? 30.438 -30.766 11.227 1 20.12 58 LEU B C 1
ATOM 3279 O O . LEU B 1 58 ? 29.406 -30.203 10.867 1 20.12 58 LEU B O 1
ATOM 3283 N N . VAL B 1 59 ? 30.734 -30.766 12.477 1 20.47 59 VAL B N 1
ATOM 3284 C CA . VAL B 1 59 ? 29.953 -29.812 13.281 1 20.47 59 VAL B CA 1
ATOM 3285 C C . VAL B 1 59 ? 30.109 -28.406 12.703 1 20.47 59 VAL B C 1
ATOM 3287 O O . VAL B 1 59 ? 29.188 -27.594 12.828 1 20.47 59 VAL B O 1
ATOM 3290 N N . HIS B 1 60 ? 31.375 -27.984 12.391 1 19.73 60 HIS B N 1
ATOM 3291 C CA . HIS B 1 60 ? 31.766 -26.734 13.039 1 19.73 60 HIS B CA 1
ATOM 3292 C C . HIS B 1 60 ? 31.047 -25.547 12.422 1 19.73 60 HIS B C 1
ATOM 3294 O O . HIS B 1 60 ? 30.578 -24.656 13.141 1 19.73 60 HIS B O 1
ATOM 3300 N N . GLN B 1 61 ? 31.391 -25.234 11.086 1 20.91 61 GLN B N 1
ATOM 3301 C CA . GLN B 1 61 ? 31.594 -23.797 10.828 1 20.91 61 GLN B CA 1
ATOM 3302 C C . GLN B 1 61 ? 30.25 -23.078 10.703 1 20.91 61 GLN B C 1
ATOM 3304 O O . GLN B 1 61 ? 29.578 -23.172 9.664 1 20.91 61 GLN B O 1
ATOM 3309 N N . GLU B 1 62 ? 29.406 -23.156 11.586 1 21.97 62 GLU B N 1
ATOM 3310 C CA . GLU B 1 62 ? 28.094 -22.516 11.617 1 21.97 62 GLU B CA 1
ATOM 3311 C C . GLU B 1 62 ? 28.219 -21 11.484 1 21.97 62 GLU B C 1
ATOM 3313 O O . GLU B 1 62 ? 28.391 -20.297 12.484 1 21.97 62 GLU B O 1
ATOM 3318 N N . LYS B 1 63 ? 29.234 -20.406 10.688 1 24.03 63 LYS B N 1
ATOM 3319 C CA . LYS B 1 63 ? 29.453 -18.969 10.734 1 24.03 63 LYS B CA 1
ATOM 3320 C C . LYS B 1 63 ? 28.125 -18.219 10.781 1 24.03 63 LYS B C 1
ATOM 3322 O O . LYS B 1 63 ? 27.094 -18.75 10.375 1 24.03 63 LYS B O 1
ATOM 3327 N N . GLU B 1 64 ? 28.25 -16.859 11.094 1 23.97 64 GLU B N 1
ATOM 3328 C CA . GLU B 1 64 ? 27.672 -15.602 11.57 1 23.97 64 GLU B CA 1
ATOM 3329 C C . GLU B 1 64 ? 26.656 -15.039 10.578 1 23.97 64 GLU B C 1
ATOM 3331 O O . GLU B 1 64 ? 26.641 -13.836 10.32 1 23.97 64 GLU B O 1
ATOM 3336 N N . TYR B 1 65 ? 26.312 -15.805 9.602 1 23.14 65 TYR B N 1
ATOM 3337 C CA . TYR B 1 65 ? 25.516 -15.023 8.664 1 23.14 65 TYR B CA 1
ATOM 3338 C C . TYR B 1 65 ? 24.25 -14.5 9.328 1 23.14 65 TYR B C 1
ATOM 3340 O O . TYR B 1 65 ? 23.125 -14.859 8.938 1 23.14 65 TYR B O 1
ATOM 3348 N N . SER B 1 66 ? 24.203 -14.695 10.594 1 26.47 66 SER B N 1
ATOM 3349 C CA . SER B 1 66 ? 22.953 -14.164 11.109 1 26.47 66 SER B CA 1
ATOM 3350 C C . SER B 1 66 ? 22.781 -12.688 10.758 1 26.47 66 SER B C 1
ATOM 3352 O O . SER B 1 66 ? 23.281 -11.812 11.477 1 26.47 66 SER B O 1
ATOM 3354 N N . HIS B 1 67 ? 23.234 -12.266 9.516 1 26.08 67 HIS B N 1
ATOM 3355 C CA . HIS B 1 67 ? 22.891 -10.859 9.297 1 26.08 67 HIS B CA 1
ATOM 3356 C C . HIS B 1 67 ? 21.438 -10.594 9.656 1 26.08 67 HIS B C 1
ATOM 3358 O O . HIS B 1 67 ? 20.516 -11.125 9.016 1 26.08 67 HIS B O 1
ATOM 3364 N N . ASN B 1 68 ? 21.172 -10.562 10.859 1 28.8 68 ASN B N 1
ATOM 3365 C CA . ASN B 1 68 ? 19.984 -9.922 11.422 1 28.8 68 ASN B CA 1
ATOM 3366 C C . ASN B 1 68 ? 19.625 -8.641 10.68 1 28.8 68 ASN B C 1
ATOM 3368 O O . ASN B 1 68 ? 20.156 -7.574 10.977 1 28.8 68 ASN B O 1
ATOM 3372 N N . LEU B 1 69 ? 19.516 -8.648 9.445 1 28.66 69 LEU B N 1
ATOM 3373 C CA . LEU B 1 69 ? 19.047 -7.445 8.773 1 28.66 69 LEU B CA 1
ATOM 3374 C C . LEU B 1 69 ? 17.766 -6.922 9.43 1 28.66 69 LEU B C 1
ATOM 3376 O O . LEU B 1 69 ? 16.828 -6.512 8.734 1 28.66 69 LEU B O 1
ATOM 3380 N N . ALA B 1 70 ? 17.234 -7.605 10.375 1 32.69 70 ALA B N 1
ATOM 3381 C CA . ALA B 1 70 ? 16.312 -6.727 11.094 1 32.69 70 ALA B CA 1
ATOM 3382 C C . ALA B 1 70 ? 16.953 -5.359 11.336 1 32.69 70 ALA B C 1
ATOM 3384 O O . ALA B 1 70 ? 18.031 -5.262 11.922 1 32.69 70 ALA B O 1
ATOM 3385 N N . ILE B 1 71 ? 16.938 -4.414 10.57 1 36 71 ILE B N 1
ATOM 3386 C CA . ILE B 1 71 ? 17.234 -3.076 11.062 1 36 71 ILE B CA 1
ATOM 3387 C C . ILE B 1 71 ? 16.938 -2.998 12.555 1 36 71 ILE B C 1
ATOM 3389 O O . ILE B 1 71 ? 15.781 -3.059 12.969 1 36 71 ILE B O 1
ATOM 3393 N N . THR B 1 72 ? 17.422 -3.746 13.312 1 40.31 72 THR B N 1
ATOM 3394 C CA . THR B 1 72 ? 17.422 -3.406 14.734 1 40.31 72 THR B CA 1
ATOM 3395 C C . THR B 1 72 ? 17.484 -1.895 14.93 1 40.31 72 THR B C 1
ATOM 3397 O O . THR B 1 72 ? 18.578 -1.306 14.867 1 40.31 72 THR B O 1
ATOM 3400 N N . MET B 1 73 ? 16.781 -1.139 14.219 1 44.88 73 MET B N 1
ATOM 3401 C CA . MET B 1 73 ? 16.812 0.276 14.578 1 44.88 73 MET B CA 1
ATOM 3402 C C . MET B 1 73 ? 16.828 0.454 16.094 1 44.88 73 MET B C 1
ATOM 3404 O O . MET B 1 73 ? 15.938 -0.051 16.781 1 44.88 73 MET B O 1
ATOM 3408 N N . GLY B 1 74 ? 17.953 0.449 16.594 1 57.97 74 GLY B N 1
ATOM 3409 C CA . GLY B 1 74 ? 18.062 0.818 18 1 57.97 74 GLY B CA 1
ATOM 3410 C C . GLY B 1 74 ? 17 1.799 18.453 1 57.97 74 GLY B C 1
ATOM 3411 O O . GLY B 1 74 ? 16.375 2.475 17.625 1 57.97 74 GLY B O 1
ATOM 3412 N N . LYS B 1 75 ? 16.609 1.673 19.656 1 85.38 75 LYS B N 1
ATOM 3413 C CA . LYS B 1 75 ? 15.742 2.666 20.297 1 85.38 75 LYS B CA 1
ATOM 3414 C C . LYS B 1 75 ? 16.328 4.07 20.156 1 85.38 75 LYS B C 1
ATOM 3416 O O . LYS B 1 75 ? 17.531 4.266 20.344 1 85.38 75 LYS B O 1
ATOM 3421 N N . TRP B 1 76 ? 15.492 4.938 19.484 1 92.38 76 TRP B N 1
ATOM 3422 C CA . TRP B 1 76 ? 15.961 6.301 19.266 1 92.38 76 TRP B CA 1
ATOM 3423 C C . TRP B 1 76 ? 16.656 6.844 20.516 1 92.38 76 TRP B C 1
ATOM 3425 O O . TRP B 1 76 ? 17.562 7.68 20.422 1 92.38 76 TRP B O 1
ATOM 3435 N N . GLN B 1 77 ? 16.344 6.277 21.688 1 92.31 77 GLN B N 1
ATOM 3436 C CA . GLN B 1 77 ? 16.906 6.727 22.953 1 92.31 77 GLN B CA 1
ATOM 3437 C C . GLN B 1 77 ? 18.391 6.367 23.047 1 92.31 77 GLN B C 1
ATOM 3439 O O . GLN B 1 77 ? 19.109 6.938 23.875 1 92.31 77 GLN B O 1
ATOM 3444 N N . GLU B 1 78 ? 18.797 5.395 22.266 1 94.38 78 GLU B N 1
ATOM 3445 C CA . GLU B 1 78 ? 20.172 4.926 22.312 1 94.38 78 GLU B CA 1
ATOM 3446 C C . GLU B 1 78 ? 21.031 5.617 21.25 1 94.38 78 GLU B C 1
ATOM 3448 O O . GLU B 1 78 ? 22.25 5.406 21.203 1 94.38 78 GLU B O 1
ATOM 3453 N N . MET B 1 79 ? 20.469 6.453 20.547 1 95.12 79 MET B N 1
ATOM 3454 C CA . MET B 1 79 ? 21.172 7.121 19.469 1 95.12 79 MET B CA 1
ATOM 3455 C C . MET B 1 79 ? 21.922 8.344 19.984 1 95.12 79 MET B C 1
ATOM 3457 O O . MET B 1 79 ? 21.484 9 20.922 1 95.12 79 MET B O 1
ATOM 3461 N N . THR B 1 80 ? 23.094 8.641 19.328 1 95.94 80 THR B N 1
ATOM 3462 C CA . THR B 1 80 ? 23.75 9.922 19.547 1 95.94 80 THR B CA 1
ATOM 3463 C C . THR B 1 80 ? 22.922 11.062 18.984 1 95.94 80 THR B C 1
ATOM 3465 O O . THR B 1 80 ? 22 10.836 18.188 1 95.94 80 THR B O 1
ATOM 3468 N N . LYS B 1 81 ? 23.234 12.227 19.391 1 95.31 81 LYS B N 1
ATOM 3469 C CA . LYS B 1 81 ? 22.547 13.406 18.875 1 95.31 81 LYS B CA 1
ATOM 3470 C C . LYS B 1 81 ? 22.656 13.477 17.359 1 95.31 81 LYS B C 1
ATOM 3472 O O . LYS B 1 81 ? 21.656 13.758 16.672 1 95.31 81 LYS B O 1
ATOM 3477 N N . GLU B 1 82 ? 23.797 13.188 16.875 1 96 82 GLU B N 1
ATOM 3478 C CA . GLU B 1 82 ? 24.031 13.25 15.43 1 96 82 GLU B CA 1
ATOM 3479 C C . GLU B 1 82 ? 23.203 12.195 14.695 1 96 82 GLU B C 1
ATOM 3481 O O . GLU B 1 82 ? 22.625 12.469 13.648 1 96 82 GLU B O 1
ATOM 3486 N N . GLU B 1 83 ? 23.172 11.031 15.273 1 96.12 83 GLU B N 1
ATOM 3487 C CA . GLU B 1 83 ? 22.375 9.953 14.688 1 96.12 83 GLU B CA 1
ATOM 3488 C C . GLU B 1 83 ? 20.891 10.305 14.68 1 96.12 83 GLU B C 1
ATOM 3490 O O . GLU B 1 83 ? 20.203 10.109 13.68 1 96.12 83 GLU B O 1
ATOM 3495 N N . LEU B 1 84 ? 20.469 10.812 15.836 1 97.5 84 LEU B N 1
ATOM 3496 C CA . LEU B 1 84 ? 19.062 11.164 15.977 1 97.5 84 LEU B CA 1
ATOM 3497 C C . LEU B 1 84 ? 18.672 12.258 14.992 1 97.5 84 LEU B C 1
ATOM 3499 O O . LEU B 1 84 ? 17.625 12.172 14.344 1 97.5 84 LEU B O 1
ATOM 3503 N N . GLU B 1 85 ? 19.516 13.242 14.844 1 97.38 85 GLU B N 1
ATOM 3504 C CA . GLU B 1 85 ? 19.234 14.328 13.914 1 97.38 85 GLU B CA 1
ATOM 3505 C C . GLU B 1 85 ? 19.234 13.836 12.469 1 97.38 85 GLU B C 1
ATOM 3507 O O . GLU B 1 85 ? 18.422 14.289 11.656 1 97.38 85 GLU B O 1
ATOM 3512 N N . THR B 1 86 ? 20.109 12.922 12.188 1 97.31 86 THR B N 1
ATOM 3513 C CA . THR B 1 86 ? 20.109 12.344 10.844 1 97.31 86 THR B CA 1
ATOM 3514 C C . THR B 1 86 ? 18.812 11.594 10.57 1 97.31 86 THR B C 1
ATOM 3516 O O . THR B 1 86 ? 18.234 11.727 9.484 1 97.31 86 THR B O 1
ATOM 3519 N N . GLU B 1 87 ? 18.266 10.883 11.555 1 97.75 87 GLU B N 1
ATOM 3520 C CA . GLU B 1 87 ? 17.047 10.086 11.422 1 97.75 87 GLU B CA 1
ATOM 3521 C C . GLU B 1 87 ? 15.812 10.977 11.305 1 97.75 87 GLU B C 1
ATOM 3523 O O . GLU B 1 87 ? 14.758 10.523 10.875 1 97.75 87 GLU B O 1
ATOM 3528 N N . TYR B 1 88 ? 15.953 12.188 11.68 1 98.25 88 TYR B N 1
ATOM 3529 C CA . TYR B 1 88 ? 14.812 13.094 11.625 1 98.25 88 TYR B CA 1
ATOM 3530 C C . TYR B 1 88 ? 15.086 14.258 10.68 1 98.25 88 TYR B C 1
ATOM 3532 O O . TYR B 1 88 ? 14.492 15.328 10.82 1 98.25 88 TYR B O 1
ATOM 3540 N N . SER B 1 89 ? 16.031 14.07 9.703 1 98.19 89 SER B N 1
ATOM 3541 C CA . SER B 1 89 ? 16.281 15 8.609 1 98.19 89 SER B CA 1
ATOM 3542 C C . SER B 1 89 ? 16.031 14.344 7.254 1 98.19 89 SER B C 1
ATOM 3544 O O . SER B 1 89 ? 16.969 13.945 6.57 1 98.19 89 SER B O 1
ATOM 3546 N N . PRO B 1 90 ? 14.805 14.336 6.824 1 98.25 90 PRO B N 1
ATOM 3547 C CA . PRO B 1 90 ? 14.43 13.617 5.605 1 98.25 90 PRO B CA 1
ATOM 3548 C C . PRO B 1 90 ? 15.273 14.023 4.398 1 98.25 90 PRO B C 1
ATOM 3550 O O . PRO B 1 90 ? 15.547 13.195 3.527 1 98.25 90 PRO B O 1
ATOM 3553 N N . SER B 1 91 ? 15.727 15.266 4.316 1 97.94 91 SER B N 1
ATOM 3554 C CA . SER B 1 91 ? 16.484 15.734 3.158 1 97.94 91 SER B CA 1
ATOM 3555 C C . SER B 1 91 ? 17.797 14.984 3.016 1 97.94 91 SER B C 1
ATOM 3557 O O . SER B 1 91 ? 18.359 14.914 1.922 1 97.94 91 SER B O 1
ATOM 3559 N N . ARG B 1 92 ? 18.312 14.406 4.074 1 97.94 92 ARG B N 1
ATOM 3560 C CA . ARG B 1 92 ? 19.578 13.695 4.059 1 97.94 92 ARG B CA 1
ATOM 3561 C C . ARG B 1 92 ? 19.422 12.289 3.494 1 97.94 92 ARG B C 1
ATOM 3563 O O . ARG B 1 92 ? 20.406 11.578 3.281 1 97.94 92 ARG B O 1
ATOM 3570 N N . TRP B 1 93 ? 18.219 11.906 3.191 1 98.12 93 TRP B N 1
ATOM 3571 C CA . TRP B 1 93 ? 17.984 10.516 2.822 1 98.12 93 TRP B CA 1
ATOM 3572 C C . TRP B 1 93 ? 17.5 10.406 1.376 1 98.12 93 TRP B C 1
ATOM 3574 O O . TRP B 1 93 ? 17.281 9.312 0.869 1 98.12 93 TRP B O 1
ATOM 3584 N N . SER B 1 94 ? 17.359 11.516 0.702 1 97.69 94 SER B N 1
ATOM 3585 C CA . SER B 1 94 ? 16.953 11.484 -0.702 1 97.69 94 SER B CA 1
ATOM 3586 C C . SER B 1 94 ? 18.094 10.969 -1.584 1 97.69 94 SER B C 1
ATOM 3588 O O . SER B 1 94 ? 19.219 11.445 -1.492 1 97.69 94 SER B O 1
ATOM 3590 N N . PRO B 1 95 ? 17.781 10.023 -2.484 1 95.94 95 PRO B N 1
ATOM 3591 C CA . PRO B 1 95 ? 18.812 9.578 -3.432 1 95.94 95 PRO B CA 1
ATOM 3592 C C . PRO B 1 95 ? 18.875 10.445 -4.688 1 95.94 95 PRO B C 1
ATOM 3594 O O . PRO B 1 95 ? 19.797 10.305 -5.496 1 95.94 95 PRO B O 1
ATOM 3597 N N . ARG B 1 96 ? 17.969 11.344 -4.844 1 94.62 96 ARG B N 1
ATOM 3598 C CA . ARG B 1 96 ? 17.812 12.109 -6.078 1 94.62 96 ARG B CA 1
ATOM 3599 C C . ARG B 1 96 ? 18.781 13.289 -6.102 1 94.62 96 ARG B C 1
ATOM 3601 O O . ARG B 1 96 ? 19.375 13.594 -7.141 1 94.62 96 ARG B O 1
ATOM 3608 N N . LEU B 1 97 ? 18.844 13.992 -4.988 1 95.38 97 LEU B N 1
ATOM 3609 C CA . LEU B 1 97 ? 19.594 15.234 -4.879 1 95.38 97 LEU B CA 1
ATOM 3610 C C . LEU B 1 97 ? 20.219 15.383 -3.496 1 95.38 97 LEU B C 1
ATOM 3612 O O . LEU B 1 97 ? 19.812 14.695 -2.555 1 95.38 97 LEU B O 1
ATOM 3616 N N . ASP B 1 98 ? 21.156 16.25 -3.465 1 95.69 98 ASP B N 1
ATOM 3617 C CA . ASP B 1 98 ? 21.719 16.516 -2.146 1 95.69 98 ASP B CA 1
ATOM 3618 C C . ASP B 1 98 ? 20.703 17.219 -1.246 1 95.69 98 ASP B C 1
ATOM 3620 O O . ASP B 1 98 ? 19.641 17.641 -1.711 1 95.69 98 ASP B O 1
ATOM 3624 N N . LYS B 1 99 ? 21.031 17.281 -0.017 1 95.31 99 LYS B N 1
ATOM 3625 C CA . LYS B 1 99 ? 20.078 17.672 1.016 1 95.31 99 LYS B CA 1
ATOM 3626 C C . LYS B 1 99 ? 19.5 19.062 0.738 1 95.31 99 LYS B C 1
ATOM 3628 O O . LYS B 1 99 ? 18.297 19.281 0.918 1 95.31 99 LYS B O 1
ATOM 3633 N N . ASP B 1 100 ? 20.234 20.047 0.339 1 96.25 100 ASP B N 1
ATOM 3634 C CA . ASP B 1 100 ? 19.734 21.391 0.083 1 96.25 100 ASP B CA 1
ATOM 3635 C C . ASP B 1 100 ? 19.016 21.469 -1.267 1 96.25 100 ASP B C 1
ATOM 3637 O O . ASP B 1 100 ? 17.969 22.109 -1.388 1 96.25 100 ASP B O 1
ATOM 3641 N N . ALA B 1 101 ? 19.547 20.781 -2.213 1 97.69 101 ALA B N 1
ATOM 3642 C CA . ALA B 1 101 ? 18.984 20.797 -3.564 1 97.69 101 ALA B CA 1
ATOM 3643 C C . ALA B 1 101 ? 17.609 20.141 -3.602 1 97.69 101 ALA B C 1
ATOM 3645 O O . ALA B 1 101 ? 16.734 20.562 -4.359 1 97.69 101 ALA B O 1
ATOM 3646 N N . VAL B 1 102 ? 17.422 19.125 -2.816 1 98.12 102 VAL B N 1
ATOM 3647 C CA . VAL B 1 102 ? 16.156 18.422 -2.832 1 98.12 102 VAL B CA 1
ATOM 3648 C C . VAL B 1 102 ? 15.055 19.297 -2.242 1 98.12 102 VAL B C 1
ATOM 3650 O O . VAL B 1 102 ? 13.906 19.25 -2.68 1 98.12 102 VAL B O 1
ATOM 3653 N N . ILE B 1 103 ? 15.391 20.109 -1.28 1 97.81 103 ILE B N 1
ATOM 3654 C CA . ILE B 1 103 ? 14.438 21.031 -0.682 1 97.81 103 ILE B CA 1
ATOM 3655 C C . ILE B 1 103 ? 14.047 22.109 -1.701 1 97.81 103 ILE B C 1
ATOM 3657 O O . ILE B 1 103 ? 12.867 22.422 -1.856 1 97.81 103 ILE B O 1
ATOM 3661 N N . GLU B 1 104 ? 15.047 22.641 -2.391 1 97.94 104 GLU B N 1
ATOM 3662 C CA . GLU B 1 104 ? 14.781 23.641 -3.424 1 97.94 104 GLU B CA 1
ATOM 3663 C C . GLU B 1 104 ? 13.922 23.062 -4.543 1 97.94 104 GLU B C 1
ATOM 3665 O O . GLU B 1 104 ? 13 23.719 -5.027 1 97.94 104 GLU B O 1
ATOM 3670 N N . ALA B 1 105 ? 14.258 21.891 -4.906 1 98.31 105 ALA B N 1
ATOM 3671 C CA . ALA B 1 105 ? 13.484 21.219 -5.949 1 98.31 105 ALA B CA 1
ATOM 3672 C C . ALA B 1 105 ? 12.047 20.984 -5.5 1 98.31 105 ALA B C 1
ATOM 3674 O O . ALA B 1 105 ? 11.109 21.109 -6.297 1 98.31 105 ALA B O 1
ATOM 3675 N N . HIS B 1 106 ? 11.898 20.656 -4.273 1 98.44 106 HIS B N 1
ATOM 3676 C CA . HIS B 1 106 ? 10.57 20.469 -3.707 1 98.44 106 HIS B CA 1
ATOM 3677 C C . HIS B 1 106 ? 9.758 21.75 -3.771 1 98.44 106 HIS B C 1
ATOM 3679 O O . HIS B 1 106 ? 8.617 21.75 -4.25 1 98.44 106 HIS B O 1
ATOM 3685 N N . MET B 1 107 ? 10.344 22.797 -3.35 1 98.31 107 MET B N 1
ATOM 3686 C CA . MET B 1 107 ? 9.672 24.094 -3.363 1 98.31 107 MET B CA 1
ATOM 3687 C C . MET B 1 107 ? 9.258 24.484 -4.777 1 98.31 107 MET B C 1
ATOM 3689 O O . MET B 1 107 ? 8.141 24.953 -4.992 1 98.31 107 MET B O 1
ATOM 3693 N N . LYS B 1 108 ? 10.141 24.25 -5.668 1 98.44 108 LYS B N 1
ATOM 3694 C CA . LYS B 1 108 ? 9.844 24.562 -7.062 1 98.44 108 LYS B CA 1
ATOM 3695 C C . LYS B 1 108 ? 8.68 23.719 -7.578 1 98.44 108 LYS B C 1
ATOM 3697 O O . LYS B 1 108 ? 7.754 24.234 -8.203 1 98.44 108 LYS B O 1
ATOM 3702 N N . ALA B 1 109 ? 8.68 22.453 -7.27 1 98.5 109 ALA B N 1
ATOM 3703 C CA . ALA B 1 109 ? 7.664 21.531 -7.758 1 98.5 109 ALA B CA 1
ATOM 3704 C C . ALA B 1 109 ? 6.285 21.891 -7.215 1 98.5 109 ALA B C 1
ATOM 3706 O O . ALA B 1 109 ? 5.312 21.953 -7.969 1 98.5 109 ALA B O 1
ATOM 3707 N N . ILE B 1 110 ? 6.184 22.141 -5.969 1 98.62 110 ILE B N 1
ATOM 3708 C CA . ILE B 1 110 ? 4.871 22.359 -5.367 1 98.62 110 ILE B CA 1
ATOM 3709 C C . ILE B 1 110 ? 4.371 23.766 -5.734 1 98.62 110 ILE B C 1
ATOM 3711 O O . ILE B 1 110 ? 3.168 23.969 -5.879 1 98.62 110 ILE B O 1
ATOM 3715 N N . THR B 1 111 ? 5.27 24.719 -5.879 1 98.56 111 THR B N 1
ATOM 3716 C CA . THR B 1 111 ? 4.879 26.047 -6.324 1 98.56 111 THR B CA 1
ATOM 3717 C C . THR B 1 111 ? 4.312 26.016 -7.738 1 98.56 111 THR B C 1
ATOM 3719 O O . THR B 1 111 ? 3.223 26.531 -7.992 1 98.56 111 THR B O 1
ATOM 3722 N N . GLU B 1 112 ? 5.062 25.375 -8.602 1 98.31 112 GLU B N 1
ATOM 3723 C CA . GLU B 1 112 ? 4.609 25.25 -9.984 1 98.31 112 GLU B CA 1
ATOM 3724 C C . GLU B 1 112 ? 3.303 24.469 -10.062 1 98.31 112 GLU B C 1
ATOM 3726 O O . GLU B 1 112 ? 2.4 24.828 -10.82 1 98.31 112 GLU B O 1
ATOM 3731 N N . GLY B 1 113 ? 3.252 23.422 -9.273 1 98.31 113 GLY B N 1
ATOM 3732 C CA . GLY B 1 113 ? 2.023 22.641 -9.234 1 98.31 113 GLY B CA 1
ATOM 3733 C C . GLY B 1 113 ? 0.825 23.438 -8.766 1 98.31 113 GLY B C 1
ATOM 3734 O O . GLY B 1 113 ? -0.279 23.281 -9.289 1 98.31 113 GLY B O 1
ATOM 3735 N N . THR B 1 114 ? 1.013 24.234 -7.832 1 98.69 114 THR B N 1
ATOM 3736 C CA . THR B 1 114 ? -0.067 25.047 -7.285 1 98.69 114 THR B CA 1
ATOM 3737 C C . THR B 1 114 ? -0.514 26.109 -8.297 1 98.69 114 THR B C 1
ATOM 3739 O O . THR B 1 114 ? -1.713 26.328 -8.484 1 98.69 114 THR B O 1
ATOM 3742 N N . LEU B 1 115 ? 0.424 26.734 -8.938 1 97.94 115 LEU B N 1
ATOM 3743 C CA . LEU B 1 115 ? 0.095 27.703 -9.977 1 97.94 115 LEU B CA 1
ATOM 3744 C C . LEU B 1 115 ? -0.719 27.062 -11.094 1 97.94 115 LEU B C 1
ATOM 3746 O O . LEU B 1 115 ? -1.701 27.641 -11.562 1 97.94 115 LEU B O 1
ATOM 3750 N N . ASN B 1 116 ? -0.333 25.891 -11.461 1 97 116 ASN B N 1
ATOM 3751 C CA . ASN B 1 116 ? -1.07 25.156 -12.477 1 97 116 ASN B CA 1
ATOM 3752 C C . ASN B 1 116 ? -2.494 24.844 -12.023 1 97 116 ASN B C 1
ATOM 3754 O O . ASN B 1 116 ? -3.443 24.984 -12.789 1 97 116 ASN B O 1
ATOM 3758 N N . ALA B 1 117 ? -2.576 24.422 -10.797 1 97.12 117 ALA B N 1
ATOM 3759 C CA . ALA B 1 117 ? -3.895 24.109 -10.258 1 97.12 117 ALA B CA 1
ATOM 3760 C C . ALA B 1 117 ? -4.797 25.344 -10.242 1 97.12 117 ALA B C 1
ATOM 3762 O O . ALA B 1 117 ? -5.977 25.25 -10.586 1 97.12 117 ALA B O 1
ATOM 3763 N N . GLN B 1 118 ? -4.285 26.438 -9.875 1 96.19 118 GLN B N 1
ATOM 3764 C CA . GLN B 1 118 ? -5.055 27.672 -9.828 1 96.19 118 GLN B CA 1
ATOM 3765 C C . GLN B 1 118 ? -5.516 28.078 -11.227 1 96.19 118 GLN B C 1
ATOM 3767 O O . GLN B 1 118 ? -6.609 28.625 -11.391 1 96.19 118 GLN B O 1
ATOM 3772 N N . ALA B 1 119 ? -4.707 27.797 -12.18 1 94.12 119 ALA B N 1
ATOM 3773 C CA . ALA B 1 119 ? -5.012 28.156 -13.562 1 94.12 119 ALA B CA 1
ATOM 3774 C C . ALA B 1 119 ? -6.098 27.25 -14.141 1 94.12 119 ALA B C 1
ATOM 3776 O O . ALA B 1 119 ? -6.883 27.688 -14.984 1 94.12 119 ALA B O 1
ATOM 3777 N N . PHE B 1 120 ? -6.238 26.047 -13.586 1 91.25 120 PHE B N 1
ATOM 3778 C CA . PHE B 1 120 ? -7.07 25.062 -14.258 1 91.25 120 PHE B CA 1
ATOM 3779 C C . PHE B 1 120 ? -8.328 24.766 -13.453 1 91.25 120 PHE B C 1
ATOM 3781 O O . PHE B 1 120 ? -9.188 24 -13.883 1 91.25 120 PHE B O 1
ATOM 3788 N N . THR B 1 121 ? -8.406 25.391 -12.297 1 91.69 121 THR B N 1
ATOM 3789 C CA . THR B 1 121 ? -9.578 25.141 -11.461 1 91.69 121 THR B CA 1
ATOM 3790 C C . THR B 1 121 ? -10.234 26.453 -11.055 1 91.69 121 THR B C 1
ATOM 3792 O O . THR B 1 121 ? -9.641 27.531 -11.211 1 91.69 121 THR B O 1
ATOM 3795 N N . GLN B 1 122 ? -11.523 26.359 -10.68 1 92.69 122 GLN B N 1
ATOM 3796 C CA . GLN B 1 122 ? -12.125 27.453 -9.93 1 92.69 122 GLN B CA 1
ATOM 3797 C C . GLN B 1 122 ? -11.609 27.484 -8.492 1 92.69 122 GLN B C 1
ATOM 3799 O O . GLN B 1 122 ? -11.797 26.531 -7.738 1 92.69 122 GLN B O 1
ATOM 3804 N N . THR B 1 123 ? -10.961 28.547 -8.188 1 95.62 123 THR B N 1
ATOM 3805 C CA . THR B 1 123 ? -10.273 28.609 -6.902 1 95.62 123 THR B CA 1
ATOM 3806 C C . THR B 1 123 ? -10.758 29.797 -6.082 1 95.62 123 THR B C 1
ATOM 3808 O O . THR B 1 123 ? -10.953 30.891 -6.617 1 95.62 123 THR B O 1
ATOM 3811 N N . LEU B 1 124 ? -11.094 29.625 -4.805 1 96.38 124 LEU B N 1
ATOM 3812 C CA . LEU B 1 124 ? -11.328 30.656 -3.799 1 96.38 124 LEU B CA 1
ATOM 3813 C C . LEU B 1 124 ? -10.125 30.781 -2.867 1 96.38 124 LEU B C 1
ATOM 3815 O O . LEU B 1 124 ? -9.852 29.891 -2.07 1 96.38 124 LEU B O 1
ATOM 3819 N N . LEU B 1 125 ? -9.477 31.891 -3.033 1 97.44 125 LEU B N 1
ATOM 3820 C CA . LEU B 1 125 ? -8.266 32.094 -2.25 1 97.44 125 LEU B CA 1
ATOM 3821 C C . LEU B 1 125 ? -8.57 32.812 -0.945 1 97.44 125 LEU B C 1
ATOM 3823 O O . LEU B 1 125 ? -9.469 33.656 -0.893 1 97.44 125 LEU B O 1
ATOM 3827 N N . ASN B 1 126 ? -7.875 32.438 0.111 1 97.88 126 ASN B N 1
ATOM 3828 C CA . ASN B 1 126 ? -7.836 33.156 1.387 1 97.88 126 ASN B CA 1
ATOM 3829 C C . ASN B 1 126 ? -9.211 33.188 2.045 1 97.88 126 ASN B C 1
ATOM 3831 O O . ASN B 1 126 ? -9.656 34.25 2.494 1 97.88 126 ASN B O 1
ATOM 3835 N N . VAL B 1 127 ? -9.898 32.094 2.053 1 97.94 127 VAL B N 1
ATOM 3836 C CA . VAL B 1 127 ? -11.156 31.953 2.791 1 97.94 127 VAL B CA 1
ATOM 3837 C C . VAL B 1 127 ? -10.867 31.859 4.289 1 97.94 127 VAL B C 1
ATOM 3839 O O . VAL B 1 127 ? -10.305 30.859 4.754 1 97.94 127 VAL B O 1
ATOM 3842 N N . PRO B 1 128 ? -11.203 32.781 5.082 1 98.19 128 PRO B N 1
ATOM 3843 C CA . PRO B 1 128 ? -10.859 32.781 6.508 1 98.19 128 PRO B CA 1
ATOM 3844 C C . PRO B 1 128 ? -11.688 31.766 7.305 1 98.19 128 PRO B C 1
ATOM 3846 O O . PRO B 1 128 ? -12.914 31.734 7.184 1 98.19 128 PRO B O 1
ATOM 3849 N N . TYR B 1 129 ? -11.086 30.969 8.047 1 98.12 129 TYR B N 1
ATOM 3850 C CA . TYR B 1 129 ? -11.812 30.062 8.938 1 98.12 129 TYR B CA 1
ATOM 3851 C C . TYR B 1 129 ? -11.625 30.469 10.391 1 98.12 129 TYR B C 1
ATOM 3853 O O . TYR B 1 129 ? -12.172 29.844 11.297 1 98.12 129 TYR B O 1
ATOM 3861 N N . GLY B 1 130 ? -10.812 31.516 10.633 1 96.25 130 GLY B N 1
ATOM 3862 C CA . GLY B 1 130 ? -10.547 32.094 11.93 1 96.25 130 GLY B CA 1
ATOM 3863 C C . GLY B 1 130 ? -10.109 33.562 11.844 1 96.25 130 GLY B C 1
ATOM 3864 O O . GLY B 1 130 ? -10.172 34.156 10.773 1 96.25 130 GLY B O 1
ATOM 3865 N N . SER B 1 131 ? -9.641 34.094 12.992 1 94 131 SER B N 1
ATOM 3866 C CA . SER B 1 131 ? -9.352 35.531 13.07 1 94 131 SER B CA 1
ATOM 3867 C C . SER B 1 131 ? -7.875 35.812 12.789 1 94 131 SER B C 1
ATOM 3869 O O . SER B 1 131 ? -7.508 36.938 12.414 1 94 131 SER B O 1
ATOM 3871 N N . ASN B 1 132 ? -7.07 34.812 12.867 1 92.56 132 ASN B N 1
ATOM 3872 C CA . ASN B 1 132 ? -5.641 35 12.68 1 92.56 132 ASN B CA 1
ATOM 3873 C C . ASN B 1 132 ? -5.266 35 11.203 1 92.56 132 ASN B C 1
ATOM 3875 O O . ASN B 1 132 ? -5.988 34.438 10.375 1 92.56 132 ASN B O 1
ATOM 3879 N N . GLU B 1 133 ? -4.184 35.625 10.891 1 91.12 133 GLU B N 1
ATOM 3880 C CA . GLU B 1 133 ? -3.729 35.781 9.516 1 91.12 133 GLU B CA 1
ATOM 3881 C C . GLU B 1 133 ? -3.494 34.406 8.867 1 91.12 133 GLU B C 1
ATOM 3883 O O . GLU B 1 133 ? -3.732 34.25 7.668 1 91.12 133 GLU B O 1
ATOM 3888 N N . GLY B 1 134 ? -3.076 33.469 9.602 1 94.88 134 GLY B N 1
ATOM 3889 C CA . GLY B 1 134 ? -2.773 32.156 9.062 1 94.88 134 GLY B CA 1
ATOM 3890 C C . GLY B 1 134 ? -3.99 31.25 8.969 1 94.88 134 GLY B C 1
ATOM 3891 O O . GLY B 1 134 ? -3.938 30.188 8.344 1 94.88 134 GLY B O 1
ATOM 3892 N N . GLU B 1 135 ? -5.047 31.641 9.453 1 98 135 GLU B N 1
ATOM 3893 C CA . GLU B 1 135 ? -6.254 30.828 9.516 1 98 135 GLU B CA 1
ATOM 3894 C C . GLU B 1 135 ? -7.117 31.016 8.273 1 98 135 GLU B C 1
ATOM 3896 O O . GLU B 1 135 ? -8.258 31.484 8.375 1 98 135 GLU B O 1
ATOM 3901 N N . LYS B 1 136 ? -6.566 30.594 7.195 1 98.62 136 LYS B N 1
ATOM 3902 C CA . LYS B 1 136 ? -7.238 30.734 5.902 1 98.62 136 LYS B CA 1
ATOM 3903 C C . LYS B 1 136 ? -7.117 29.453 5.086 1 98.62 136 LYS B C 1
ATOM 3905 O O . LYS B 1 136 ? -6.176 28.672 5.27 1 98.62 136 LYS B O 1
ATOM 3910 N N . LEU B 1 137 ? -8.102 29.266 4.207 1 98.5 137 LEU B N 1
ATOM 3911 C CA . LEU B 1 137 ? -8.109 28.156 3.262 1 98.5 137 LEU B CA 1
ATOM 3912 C C . LEU B 1 137 ? -7.988 28.656 1.827 1 98.5 137 LEU B C 1
ATOM 3914 O O . LEU B 1 137 ? -8.484 29.734 1.499 1 98.5 137 LEU B O 1
ATOM 3918 N N . ASP B 1 138 ? -7.293 28.016 1.013 1 98.56 138 ASP B N 1
ATOM 3919 C CA . ASP B 1 138 ? -7.461 28.062 -0.436 1 98.56 138 ASP B CA 1
ATOM 3920 C C . ASP B 1 138 ? -8.289 26.891 -0.941 1 98.56 138 ASP B C 1
ATOM 3922 O O . ASP B 1 138 ? -7.891 25.734 -0.779 1 98.56 138 ASP B O 1
ATOM 3926 N N . VAL B 1 139 ? -9.445 27.188 -1.559 1 97.5 139 VAL B N 1
ATOM 3927 C CA . VAL B 1 139 ? -10.398 26.141 -1.915 1 97.5 139 VAL B CA 1
ATOM 3928 C C . VAL B 1 139 ? -10.453 25.984 -3.434 1 97.5 139 VAL B C 1
ATOM 3930 O O . VAL B 1 139 ? -10.648 26.969 -4.156 1 97.5 139 VAL B O 1
ATOM 3933 N N . TYR B 1 140 ? -10.203 24.812 -3.908 1 96.94 140 TYR B N 1
ATOM 3934 C CA . TYR B 1 140 ? -10.281 24.422 -5.312 1 96.94 140 TYR B CA 1
ATOM 3935 C C . TYR B 1 140 ? -11.539 23.609 -5.586 1 96.94 140 TYR B C 1
ATOM 3937 O O . TYR B 1 140 ? -11.719 22.531 -5.023 1 96.94 140 TYR B O 1
ATOM 3945 N N . LEU B 1 141 ? -12.383 24.109 -6.477 1 92.69 141 LEU B N 1
ATOM 3946 C CA . LEU B 1 141 ? -13.711 23.531 -6.66 1 92.69 141 LEU B CA 1
ATOM 3947 C C . LEU B 1 141 ? -13.828 22.859 -8.023 1 92.69 141 LEU B C 1
ATOM 3949 O O . LEU B 1 141 ? -13.203 23.297 -8.992 1 92.69 141 LEU B O 1
ATOM 3953 N N . PRO B 1 142 ? -14.672 21.75 -8.039 1 86.56 142 PRO B N 1
ATOM 3954 C CA . PRO B 1 142 ? -14.984 21.188 -9.352 1 86.56 142 PRO B CA 1
ATOM 3955 C C . PRO B 1 142 ? -15.75 22.156 -10.242 1 86.56 142 PRO B C 1
ATOM 3957 O O . PRO B 1 142 ? -16.469 23.031 -9.742 1 86.56 142 PRO B O 1
ATOM 3960 N N . LYS B 1 143 ? -15.594 22.031 -11.531 1 81.38 143 LYS B N 1
ATOM 3961 C CA . LYS B 1 143 ? -16.266 22.906 -12.492 1 81.38 143 LYS B CA 1
ATOM 3962 C C . LYS B 1 143 ? -17.766 22.641 -12.523 1 81.38 143 LYS B C 1
ATOM 3964 O O . LYS B 1 143 ? -18.562 23.578 -12.609 1 81.38 143 LYS B O 1
ATOM 3969 N N . LYS B 1 144 ? -18.062 21.344 -12.453 1 80.94 144 LYS B N 1
ATOM 3970 C CA . LYS B 1 144 ? -19.484 21.016 -12.469 1 80.94 144 LYS B CA 1
ATOM 3971 C C . LYS B 1 144 ? -20.094 21.125 -11.07 1 80.94 144 LYS B C 1
ATOM 3973 O O . LYS B 1 144 ? -19.5 20.672 -10.086 1 80.94 144 LYS B O 1
ATOM 3978 N N . HIS B 1 145 ? -21.172 21.953 -11.039 1 74.56 145 HIS B N 1
ATOM 3979 C CA . HIS B 1 145 ? -21.859 22.141 -9.773 1 74.56 145 HIS B CA 1
ATOM 3980 C C . HIS B 1 145 ? -22.656 20.891 -9.398 1 74.56 145 HIS B C 1
ATOM 3982 O O . HIS B 1 145 ? -23.453 20.391 -10.203 1 74.56 145 HIS B O 1
ATOM 3988 N N . VAL B 1 146 ? -22.156 20.266 -8.352 1 77.5 146 VAL B N 1
ATOM 3989 C CA . VAL B 1 146 ? -22.906 19.141 -7.82 1 77.5 146 VAL B CA 1
ATOM 3990 C C . VAL B 1 146 ? -23.422 19.484 -6.426 1 77.5 146 VAL B C 1
ATOM 3992 O O . VAL B 1 146 ? -22.828 20.297 -5.715 1 77.5 146 VAL B O 1
ATOM 3995 N N . GLU B 1 147 ? -24.609 19 -6.035 1 84.12 147 GLU B N 1
ATOM 3996 C CA . GLU B 1 147 ? -25.266 19.281 -4.766 1 84.12 147 GLU B CA 1
ATOM 3997 C C . GLU B 1 147 ? -24.438 18.797 -3.586 1 84.12 147 GLU B C 1
ATOM 3999 O O . GLU B 1 147 ? -24.312 19.5 -2.576 1 84.12 147 GLU B O 1
ATOM 4004 N N . THR B 1 148 ? -23.875 17.562 -3.801 1 91.62 148 THR B N 1
ATOM 4005 C CA . THR B 1 148 ? -23.031 17.016 -2.748 1 91.62 148 THR B CA 1
ATOM 4006 C C . THR B 1 148 ? -21.672 16.594 -3.311 1 91.62 148 THR B C 1
ATOM 4008 O O . THR B 1 148 ? -21.578 16.188 -4.469 1 91.62 148 THR B O 1
ATOM 4011 N N . PHE B 1 149 ? -20.625 16.812 -2.504 1 93.44 149 PHE B N 1
ATOM 4012 C CA . PHE B 1 149 ? -19.266 16.484 -2.959 1 93.44 149 PHE B CA 1
ATOM 4013 C C . PHE B 1 149 ? -18.375 16.156 -1.779 1 93.44 149 PHE B C 1
ATOM 4015 O O . PHE B 1 149 ? -18.531 16.703 -0.689 1 93.44 149 PHE B O 1
ATOM 4022 N N . PRO B 1 150 ? -17.453 15.242 -2.002 1 96.88 150 PRO B N 1
ATOM 4023 C CA . PRO B 1 150 ? -16.422 15.031 -0.986 1 96.88 150 PRO B CA 1
ATOM 4024 C C . PRO B 1 150 ? -15.422 16.188 -0.908 1 96.88 150 PRO B C 1
ATOM 4026 O O . PRO B 1 150 ? -15.188 16.875 -1.906 1 96.88 150 PRO B O 1
ATOM 4029 N N . LEU B 1 151 ? -14.883 16.453 0.247 1 97.88 151 LEU B N 1
ATOM 4030 C CA . LEU B 1 151 ? -13.867 17.484 0.466 1 97.88 151 LEU B CA 1
ATOM 4031 C C . LEU B 1 151 ? -12.586 16.859 1.003 1 97.88 151 LEU B C 1
ATOM 4033 O O . LEU B 1 151 ? -12.609 16.125 1.985 1 97.88 151 LEU B O 1
ATOM 4037 N N . VAL B 1 152 ? -11.5 17.125 0.309 1 98.81 152 VAL B N 1
ATOM 4038 C CA . VAL B 1 152 ? -10.18 16.781 0.824 1 98.81 152 VAL B CA 1
ATOM 4039 C C . VAL B 1 152 ? -9.516 18.016 1.424 1 98.81 152 VAL B C 1
ATOM 4041 O O . VAL B 1 152 ? -9.344 19.031 0.739 1 98.81 152 VAL B O 1
ATOM 4044 N N . LEU B 1 153 ? -9.211 18 2.711 1 98.88 153 LEU B N 1
ATOM 4045 C CA . LEU B 1 153 ? -8.422 19.031 3.373 1 98.88 153 LEU B CA 1
ATOM 4046 C C . LEU B 1 153 ? -6.945 18.641 3.414 1 98.88 153 LEU B C 1
ATOM 4048 O O . LEU B 1 153 ? -6.574 17.656 4.047 1 98.88 153 LEU B O 1
ATOM 4052 N N . TYR B 1 154 ? -6.199 19.438 2.723 1 98.94 154 TYR B N 1
ATOM 4053 C CA . TYR B 1 154 ? -4.77 19.156 2.68 1 98.94 154 TYR B CA 1
ATOM 4054 C C . TYR B 1 154 ? -4.016 20.016 3.699 1 98.94 154 TYR B C 1
ATOM 4056 O O . TYR B 1 154 ? -4.145 21.234 3.711 1 98.94 154 TYR B O 1
ATOM 4064 N N . ILE B 1 155 ? -3.23 19.328 4.531 1 98.94 155 ILE B N 1
ATOM 4065 C CA . ILE B 1 155 ? -2.393 19.969 5.539 1 98.94 155 ILE B CA 1
ATOM 4066 C C . ILE B 1 155 ? -0.921 19.812 5.16 1 98.94 155 ILE B C 1
ATOM 4068 O O . ILE B 1 155 ? -0.4 18.703 5.121 1 98.94 155 ILE B O 1
ATOM 4072 N N . HIS B 1 156 ? -0.315 20.891 4.91 1 98.81 156 HIS B N 1
ATOM 4073 C CA . HIS B 1 156 ? 1.032 20.875 4.352 1 98.81 156 HIS B CA 1
ATOM 4074 C C . HIS B 1 156 ? 2.064 20.516 5.414 1 98.81 156 HIS B C 1
ATOM 4076 O O . HIS B 1 156 ? 1.808 20.656 6.613 1 98.81 156 HIS B O 1
ATOM 4082 N N . GLY B 1 157 ? 3.215 20.078 4.895 1 98.44 157 GLY B N 1
ATOM 4083 C CA . GLY B 1 157 ? 4.344 19.766 5.754 1 98.44 157 GLY B CA 1
ATOM 4084 C C . GLY B 1 157 ? 5.223 20.953 6.059 1 98.44 157 GLY B C 1
ATOM 4085 O O . GLY B 1 157 ? 4.73 22.078 6.211 1 98.44 157 GLY B O 1
ATOM 4086 N N . GLY B 1 158 ? 6.477 20.688 6.363 1 97.88 158 GLY B N 1
ATOM 4087 C CA . GLY B 1 158 ? 7.426 21.75 6.617 1 97.88 158 GLY B CA 1
ATOM 4088 C C . GLY B 1 158 ? 7.918 21.797 8.055 1 97.88 158 GLY B C 1
ATOM 4089 O O . GLY B 1 158 ? 8.305 22.844 8.555 1 97.88 158 GLY B O 1
ATOM 4090 N N . TYR B 1 159 ? 7.781 20.672 8.75 1 98.06 159 TYR B N 1
ATOM 4091 C CA . TYR B 1 159 ? 8.266 20.562 10.125 1 98.06 159 TYR B CA 1
ATOM 4092 C C . TYR B 1 159 ? 7.68 21.656 11 1 98.06 159 TYR B C 1
ATOM 4094 O O . TYR B 1 159 ? 8.383 22.234 11.836 1 98.06 159 TYR B O 1
ATOM 4102 N N . TRP B 1 160 ? 6.508 22.016 10.766 1 98.38 160 TRP B N 1
ATOM 4103 C CA . TRP B 1 160 ? 5.742 23 11.531 1 98.38 160 TRP B CA 1
ATOM 4104 C C . TRP B 1 160 ? 6.406 24.375 11.484 1 98.38 160 TRP B C 1
ATOM 4106 O O . TRP B 1 160 ? 6.145 25.234 12.328 1 98.38 160 TRP B O 1
ATOM 4116 N N . GLN B 1 161 ? 7.297 24.594 10.555 1 97.94 161 GLN B N 1
ATOM 4117 C CA . GLN B 1 161 ? 8.062 25.828 10.586 1 97.94 161 GLN B CA 1
ATOM 4118 C C . GLN B 1 161 ? 8.133 26.469 9.195 1 97.94 161 GLN B C 1
ATOM 4120 O O . GLN B 1 161 ? 8.516 27.625 9.062 1 97.94 161 GLN B O 1
ATOM 4125 N N . SER B 1 162 ? 7.766 25.641 8.234 1 96.81 162 SER B N 1
ATOM 4126 C CA . SER B 1 162 ? 7.863 26.156 6.871 1 96.81 162 SER B CA 1
ATOM 4127 C C . SER B 1 162 ? 6.648 25.75 6.043 1 96.81 162 SER B C 1
ATOM 4129 O O . SER B 1 162 ? 5.77 25.031 6.527 1 96.81 162 SER B O 1
ATOM 4131 N N . LEU B 1 163 ? 6.566 26.312 4.793 1 97.38 163 LEU B N 1
ATOM 4132 C CA . LEU B 1 163 ? 5.512 26.094 3.812 1 97.38 163 LEU B CA 1
ATOM 4133 C C . LEU B 1 163 ? 4.23 26.812 4.223 1 97.38 163 LEU B C 1
ATOM 4135 O O . LEU B 1 163 ? 4.219 27.547 5.215 1 97.38 163 LEU B O 1
ATOM 4139 N N . SER B 1 164 ? 3.281 26.797 3.316 1 97.75 164 SER B N 1
ATOM 4140 C CA . SER B 1 164 ? 2.021 27.516 3.473 1 97.75 164 SER B CA 1
ATOM 4141 C C . SER B 1 164 ? 0.986 27.047 2.455 1 97.75 164 SER B C 1
ATOM 4143 O O . SER B 1 164 ? 1.294 26.234 1.573 1 97.75 164 SER B O 1
ATOM 4145 N N . LYS B 1 165 ? -0.2 27.578 2.656 1 98.19 165 LYS B N 1
ATOM 4146 C CA . LYS B 1 165 ? -1.274 27.203 1.738 1 98.19 165 LYS B CA 1
ATOM 4147 C C . LYS B 1 165 ? -1 27.734 0.333 1 98.19 165 LYS B C 1
ATOM 4149 O O . LYS B 1 165 ? -1.521 27.188 -0.648 1 98.19 165 LYS B O 1
ATOM 4154 N N . GLU B 1 166 ? -0.116 28.781 0.164 1 97.75 166 GLU B N 1
ATOM 4155 C CA . GLU B 1 166 ? 0.154 29.422 -1.115 1 97.75 166 GLU B CA 1
ATOM 4156 C C . GLU B 1 166 ? 0.87 28.469 -2.074 1 97.75 166 GLU B C 1
ATOM 4158 O O . GLU B 1 166 ? 0.85 28.688 -3.289 1 97.75 166 GLU B O 1
ATOM 4163 N N . VAL B 1 167 ? 1.477 27.422 -1.508 1 98.44 167 VAL B N 1
ATOM 4164 C CA . VAL B 1 167 ? 2.201 26.484 -2.35 1 98.44 167 VAL B CA 1
ATOM 4165 C C . VAL B 1 167 ? 1.625 25.078 -2.164 1 98.44 167 VAL B C 1
ATOM 4167 O O . VAL B 1 167 ? 2.324 24.078 -2.361 1 98.44 167 VAL B O 1
ATOM 4170 N N . SER B 1 168 ? 0.372 24.969 -1.733 1 98.75 168 SER B N 1
ATOM 4171 C CA . SER B 1 168 ? -0.167 23.688 -1.304 1 98.75 168 SER B CA 1
ATOM 4172 C C . SER B 1 168 ? -1.368 23.281 -2.148 1 98.75 168 SER B C 1
ATOM 4174 O O . SER B 1 168 ? -2.182 22.453 -1.725 1 98.75 168 SER B O 1
ATOM 4176 N N . GLY B 1 169 ? -1.518 23.828 -3.352 1 98.75 169 GLY B N 1
ATOM 4177 C CA . GLY B 1 169 ? -2.637 23.484 -4.215 1 98.75 169 GLY B CA 1
ATOM 4178 C C . GLY B 1 169 ? -2.283 22.453 -5.27 1 98.75 169 GLY B C 1
ATOM 4179 O O . GLY B 1 169 ? -3.125 22.094 -6.094 1 98.75 169 GLY B O 1
ATOM 4180 N N . PHE B 1 170 ? -1.108 21.906 -5.254 1 98.75 170 PHE B N 1
ATOM 4181 C CA . PHE B 1 170 ? -0.523 21.141 -6.355 1 98.75 170 PHE B CA 1
ATOM 4182 C C . PHE B 1 170 ? -1.305 19.859 -6.605 1 98.75 170 PHE B C 1
ATOM 4184 O O . PHE B 1 170 ? -1.297 19.328 -7.719 1 98.75 170 PHE B O 1
ATOM 4191 N N . ALA B 1 171 ? -1.985 19.328 -5.621 1 98.56 171 ALA B N 1
ATOM 4192 C CA . ALA B 1 171 ? -2.68 18.047 -5.746 1 98.56 171 ALA B CA 1
ATOM 4193 C C . ALA B 1 171 ? -4.133 18.266 -6.164 1 98.56 171 ALA B C 1
ATOM 4195 O O . ALA B 1 171 ? -4.902 17.297 -6.246 1 98.56 171 ALA B O 1
ATOM 4196 N N . ALA B 1 172 ? -4.582 19.422 -6.488 1 98.5 172 ALA B N 1
ATOM 4197 C CA . ALA B 1 172 ? -5.992 19.766 -6.652 1 98.5 172 ALA B CA 1
ATOM 4198 C C . ALA B 1 172 ? -6.551 19.172 -7.945 1 98.5 172 ALA B C 1
ATOM 4200 O O . ALA B 1 172 ? -7.648 18.609 -7.957 1 98.5 172 ALA B O 1
ATOM 4201 N N . CYS B 1 173 ? -5.816 19.156 -9.008 1 97.19 173 CYS B N 1
ATOM 4202 C CA . CYS B 1 173 ? -6.363 18.906 -10.336 1 97.19 173 CYS B CA 1
ATOM 4203 C C . CYS B 1 173 ? -6.867 17.469 -10.445 1 97.19 173 CYS B C 1
ATOM 4205 O O . CYS B 1 173 ? -8.016 17.25 -10.828 1 97.19 173 CYS B O 1
ATOM 4207 N N . PRO B 1 174 ? -6.051 16.469 -10.023 1 97.62 174 PRO B N 1
ATOM 4208 C CA . PRO B 1 174 ? -6.559 15.102 -10.141 1 97.62 174 PRO B CA 1
ATOM 4209 C C . PRO B 1 174 ? -7.824 14.867 -9.32 1 97.62 174 PRO B C 1
ATOM 4211 O O . PRO B 1 174 ? -8.664 14.047 -9.695 1 97.62 174 PRO B O 1
ATOM 4214 N N . LEU B 1 175 ? -7.988 15.57 -8.25 1 97.62 175 LEU B N 1
ATOM 4215 C CA . LEU B 1 175 ? -9.141 15.383 -7.367 1 97.62 175 LEU B CA 1
ATOM 4216 C C . LEU B 1 175 ? -10.359 16.125 -7.898 1 97.62 175 LEU B C 1
ATOM 4218 O O . LEU B 1 175 ? -11.438 15.555 -8.016 1 97.62 175 LEU B O 1
ATOM 4222 N N . VAL B 1 176 ? -10.156 17.344 -8.289 1 96.5 176 VAL B N 1
ATOM 4223 C CA . VAL B 1 176 ? -11.242 18.203 -8.766 1 96.5 176 VAL B CA 1
ATOM 4224 C C . VAL B 1 176 ? -11.82 17.625 -10.055 1 96.5 176 VAL B C 1
ATOM 4226 O O . VAL B 1 176 ? -13.039 17.688 -10.273 1 96.5 176 VAL B O 1
ATOM 4229 N N . ASN B 1 177 ? -10.984 17.062 -10.875 1 94.75 177 ASN B N 1
ATOM 4230 C CA . ASN B 1 177 ? -11.422 16.422 -12.117 1 94.75 177 ASN B CA 1
ATOM 4231 C C . ASN B 1 177 ? -12.352 15.242 -11.836 1 94.75 177 ASN B C 1
ATOM 4233 O O . ASN B 1 177 ? -13.094 14.812 -12.727 1 94.75 177 ASN B O 1
ATOM 4237 N N . GLN B 1 178 ? -12.352 14.75 -10.625 1 94.75 178 GLN B N 1
ATOM 4238 C CA . GLN B 1 178 ? -13.203 13.625 -10.25 1 94.75 178 GLN B CA 1
ATOM 4239 C C . GLN B 1 178 ? -14.367 14.094 -9.383 1 94.75 178 GLN B C 1
ATOM 4241 O O . GLN B 1 178 ? -15.008 13.281 -8.711 1 94.75 178 GLN B O 1
ATOM 4246 N N . GLY B 1 179 ? -14.57 15.391 -9.289 1 94.5 179 GLY B N 1
ATOM 4247 C CA . GLY B 1 179 ? -15.703 15.938 -8.547 1 94.5 179 GLY B CA 1
ATOM 4248 C C . GLY B 1 179 ? -15.422 16.094 -7.07 1 94.5 179 GLY B C 1
ATOM 4249 O O . GLY B 1 179 ? -16.344 16.266 -6.273 1 94.5 179 GLY B O 1
ATOM 4250 N N . ILE B 1 180 ? -14.195 16.062 -6.68 1 96.75 180 ILE B N 1
ATOM 4251 C CA . ILE B 1 180 ? -13.789 16.188 -5.285 1 96.75 180 ILE B CA 1
ATOM 4252 C C . ILE B 1 180 ? -13.25 17.594 -5.035 1 96.75 180 ILE B C 1
ATOM 4254 O O . ILE B 1 180 ? -12.344 18.047 -5.727 1 96.75 180 ILE B O 1
ATOM 4258 N N . ALA B 1 181 ? -13.781 18.281 -4.094 1 97 181 ALA B N 1
ATOM 4259 C CA . ALA B 1 181 ? -13.227 19.578 -3.705 1 97 181 ALA B CA 1
ATOM 4260 C C . ALA B 1 181 ? -11.93 19.406 -2.918 1 97 181 ALA B C 1
ATOM 4262 O O . ALA B 1 181 ? -11.766 18.422 -2.188 1 97 181 ALA B O 1
ATOM 4263 N N . PHE B 1 182 ? -11.078 20.344 -3.188 1 98.38 182 PHE B N 1
ATOM 4264 C CA . PHE B 1 182 ? -9.773 20.344 -2.533 1 98.38 182 PHE B CA 1
ATOM 4265 C C . PHE B 1 182 ? -9.523 21.656 -1.808 1 98.38 182 PHE B C 1
ATOM 4267 O O . PHE B 1 182 ? -9.734 22.734 -2.373 1 98.38 182 PHE B O 1
ATOM 4274 N N . ALA B 1 183 ? -9.094 21.578 -0.499 1 98.75 183 ALA B N 1
ATOM 4275 C CA . ALA B 1 183 ? -8.781 22.797 0.245 1 98.75 183 ALA B CA 1
ATOM 4276 C C . ALA B 1 183 ? -7.414 22.688 0.921 1 98.75 183 ALA B C 1
ATOM 4278 O O . ALA B 1 183 ? -7.16 21.75 1.668 1 98.75 183 ALA B O 1
ATOM 4279 N N . ALA B 1 184 ? -6.559 23.609 0.62 1 98.88 184 ALA B N 1
ATOM 4280 C CA . ALA B 1 184 ? -5.273 23.734 1.309 1 98.88 184 ALA B CA 1
ATOM 4281 C C . ALA B 1 184 ? -5.41 24.562 2.582 1 98.88 184 ALA B C 1
ATOM 4283 O O . ALA B 1 184 ? -5.871 25.703 2.541 1 98.88 184 ALA B O 1
ATOM 4284 N N . VAL B 1 185 ? -4.957 24.031 3.678 1 98.88 185 VAL B N 1
ATOM 4285 C CA . VAL B 1 185 ? -5.145 24.672 4.98 1 98.88 185 VAL B CA 1
ATOM 4286 C C . VAL B 1 185 ? -3.912 25.5 5.332 1 98.88 185 VAL B C 1
ATOM 4288 O O . VAL B 1 185 ? -2.787 25 5.305 1 98.88 185 VAL B O 1
ATOM 4291 N N . GLY B 1 186 ? -4.176 26.703 5.609 1 98.62 186 GLY B N 1
ATOM 4292 C CA . GLY B 1 186 ? -3.152 27.516 6.25 1 98.62 186 GLY B CA 1
ATOM 4293 C C . GLY B 1 186 ? -3.207 27.469 7.766 1 98.62 186 GLY B C 1
ATOM 4294 O O . GLY B 1 186 ? -4.289 27.359 8.352 1 98.62 186 GLY B O 1
ATOM 4295 N N . TYR B 1 187 ? -2.121 27.531 8.398 1 98.44 187 TYR B N 1
ATOM 4296 C CA . TYR B 1 187 ? -2.004 27.656 9.844 1 98.44 187 TYR B CA 1
ATOM 4297 C C . TYR B 1 187 ? -0.715 28.375 10.227 1 98.44 187 TYR B C 1
ATOM 4299 O O . TYR B 1 187 ? 0.183 28.531 9.398 1 98.44 187 TYR B O 1
ATOM 4307 N N . ASP B 1 188 ? -0.597 28.859 11.438 1 97.44 188 ASP B N 1
ATOM 4308 C CA . ASP B 1 188 ? 0.567 29.609 11.883 1 97.44 188 ASP B CA 1
ATOM 4309 C C . ASP B 1 188 ? 1.715 28.688 12.266 1 97.44 188 ASP B C 1
ATOM 4311 O O . ASP B 1 188 ? 1.668 28.031 13.305 1 97.44 188 ASP B O 1
ATOM 4315 N N . VAL B 1 189 ? 2.773 28.734 11.477 1 97.06 189 VAL B N 1
ATOM 4316 C CA . VAL B 1 189 ? 3.928 27.891 11.758 1 97.06 189 VAL B CA 1
ATOM 4317 C C . VAL B 1 189 ? 4.852 28.594 12.75 1 97.06 189 VAL B C 1
ATOM 4319 O O . VAL B 1 189 ? 4.711 29.781 13.008 1 97.06 189 VAL B O 1
ATOM 4322 N N . ALA B 1 190 ? 5.703 27.859 13.359 1 96.38 190 ALA B N 1
ATOM 4323 C CA . ALA B 1 190 ? 6.711 28.422 14.25 1 96.38 190 ALA B CA 1
ATOM 4324 C C . ALA B 1 190 ? 7.652 29.359 13.492 1 96.38 190 ALA B C 1
ATOM 4326 O O . ALA B 1 190 ? 7.973 29.109 12.328 1 96.38 190 ALA B O 1
ATOM 4327 N N . PRO B 1 191 ? 7.988 30.375 14.086 1 94.5 191 PRO B N 1
ATOM 4328 C CA . PRO B 1 191 ? 7.789 30.75 15.492 1 94.5 191 PRO B CA 1
ATOM 4329 C C . PRO B 1 191 ? 6.496 31.531 15.719 1 94.5 191 PRO B C 1
ATOM 4331 O O . PRO B 1 191 ? 6.172 31.875 16.859 1 94.5 191 PRO B O 1
ATOM 4334 N N . LYS B 1 192 ? 5.777 31.812 14.648 1 91.56 192 LYS B N 1
ATOM 4335 C CA . LYS B 1 192 ? 4.535 32.562 14.812 1 91.56 192 LYS B CA 1
ATOM 4336 C C . LYS B 1 192 ? 3.52 31.766 15.633 1 91.56 192 LYS B C 1
ATOM 4338 O O . LYS B 1 192 ? 2.756 32.344 16.406 1 91.56 192 LYS B O 1
ATOM 4343 N N . GLY B 1 193 ? 3.498 30.484 15.445 1 92.31 193 GLY B N 1
ATOM 4344 C CA . GLY B 1 193 ? 2.584 29.625 16.172 1 92.31 193 GLY B CA 1
ATOM 4345 C C . GLY B 1 193 ? 3.287 28.484 16.906 1 92.31 193 GLY B C 1
ATOM 4346 O O . GLY B 1 193 ? 4.262 27.938 16.406 1 92.31 193 GLY B O 1
ATOM 4347 N N . GLN B 1 194 ? 2.688 28.141 18.109 1 95.19 194 GLN B N 1
ATOM 4348 C CA . GLN B 1 194 ? 3.111 26.953 18.844 1 95.19 194 GLN B CA 1
ATOM 4349 C C . GLN B 1 194 ? 2.377 25.719 18.344 1 95.19 194 GLN B C 1
ATOM 4351 O O . GLN B 1 194 ? 1.334 25.812 17.703 1 95.19 194 GLN B O 1
ATOM 4356 N N . LEU B 1 195 ? 2.949 24.609 18.641 1 97.88 195 LEU B N 1
ATOM 4357 C CA . LEU B 1 195 ? 2.416 23.359 18.094 1 97.88 195 LEU B CA 1
ATOM 4358 C C . LEU B 1 195 ? 0.97 23.156 18.531 1 97.88 195 LEU B C 1
ATOM 4360 O O . LEU B 1 195 ? 0.123 22.766 17.719 1 97.88 195 LEU B O 1
ATOM 4364 N N . GLU B 1 196 ? 0.688 23.453 19.781 1 96.81 196 GLU B N 1
ATOM 4365 C CA . GLU B 1 196 ? -0.667 23.266 20.297 1 96.81 196 GLU B CA 1
ATOM 4366 C C . GLU B 1 196 ? -1.663 24.156 19.547 1 96.81 196 GLU B C 1
ATOM 4368 O O . GLU B 1 196 ? -2.797 23.734 19.297 1 96.81 196 GLU B O 1
ATOM 4373 N N . VAL B 1 197 ? -1.212 25.281 19.234 1 96.38 197 VAL B N 1
ATOM 4374 C CA . VAL B 1 197 ? -2.053 26.234 18.5 1 96.38 197 VAL B CA 1
ATOM 4375 C C . VAL B 1 197 ? -2.297 25.719 17.094 1 96.38 197 VAL B C 1
ATOM 4377 O O . VAL B 1 197 ? -3.412 25.812 16.578 1 96.38 197 VAL B O 1
ATOM 4380 N N . MET B 1 198 ? -1.27 25.219 16.453 1 98.06 198 MET B N 1
ATOM 4381 C CA . MET B 1 198 ? -1.403 24.656 15.109 1 98.06 198 MET B CA 1
ATOM 4382 C C . MET B 1 198 ? -2.455 23.547 15.086 1 98.06 198 MET B C 1
ATOM 4384 O O . MET B 1 198 ? -3.299 23.516 14.188 1 98.06 198 MET B O 1
ATOM 4388 N N . VAL B 1 199 ? -2.383 22.625 16.078 1 98.25 199 VAL B N 1
ATOM 4389 C CA . VAL B 1 199 ? -3.342 21.531 16.172 1 98.25 199 VAL B CA 1
ATOM 4390 C C . VAL B 1 199 ? -4.758 22.094 16.266 1 98.25 199 VAL B C 1
ATOM 4392 O O . VAL B 1 199 ? -5.66 21.641 15.555 1 98.25 199 VAL B O 1
ATOM 4395 N N . GLU B 1 200 ? -4.914 23.094 17.094 1 97.44 200 GLU B N 1
ATOM 4396 C CA . GLU B 1 200 ? -6.227 23.703 17.281 1 97.44 200 GLU B CA 1
ATOM 4397 C C . GLU B 1 200 ? -6.703 24.406 16.016 1 97.44 200 GLU B C 1
ATOM 4399 O O . GLU B 1 200 ? -7.887 24.344 15.672 1 97.44 200 GLU B O 1
ATOM 4404 N N . GLN B 1 201 ? -5.812 25.078 15.359 1 98.31 201 GLN B N 1
ATOM 4405 C CA . GLN B 1 201 ? -6.164 25.766 14.117 1 98.31 201 GLN B CA 1
ATOM 4406 C C . GLN B 1 201 ? -6.656 24.781 13.062 1 98.31 201 GLN B C 1
ATOM 4408 O O . GLN B 1 201 ? -7.66 25.031 12.391 1 98.31 201 GLN B O 1
ATOM 4413 N N . VAL B 1 202 ? -5.984 23.672 12.922 1 98.69 202 VAL B N 1
ATOM 4414 C CA . VAL B 1 202 ? -6.406 22.688 11.93 1 98.69 202 VAL B CA 1
ATOM 4415 C C . VAL B 1 202 ? -7.754 22.094 12.328 1 98.69 202 VAL B C 1
ATOM 4417 O O . VAL B 1 202 ? -8.617 21.875 11.477 1 98.69 202 VAL B O 1
ATOM 4420 N N . ARG B 1 203 ? -8 21.844 13.641 1 98.56 203 ARG B N 1
ATOM 4421 C CA . ARG B 1 203 ? -9.312 21.391 14.102 1 98.56 203 ARG B CA 1
ATOM 4422 C C . ARG B 1 203 ? -10.398 22.391 13.727 1 98.56 203 ARG B C 1
ATOM 4424 O O . ARG B 1 203 ? -11.461 22.016 13.227 1 98.56 203 ARG B O 1
ATOM 4431 N N . HIS B 1 204 ? -10.102 23.641 13.875 1 98.19 204 HIS B N 1
ATOM 4432 C CA . HIS B 1 204 ? -11.055 24.703 13.539 1 98.19 204 HIS B CA 1
ATOM 4433 C C . HIS B 1 204 ? -11.336 24.734 12.047 1 98.19 204 HIS B C 1
ATOM 4435 O O . HIS B 1 204 ? -12.453 25.047 11.625 1 98.19 204 HIS B O 1
ATOM 4441 N N . SER B 1 205 ? -10.328 24.469 11.289 1 98.62 205 SER B N 1
ATOM 4442 C CA . SER B 1 205 ? -10.516 24.469 9.836 1 98.62 205 SER B CA 1
ATOM 4443 C C . SER B 1 205 ? -11.516 23.406 9.406 1 98.62 205 SER B C 1
ATOM 4445 O O . SER B 1 205 ? -12.336 23.641 8.516 1 98.62 205 SER B O 1
ATOM 4447 N N . VAL B 1 206 ? -11.469 22.25 10.031 1 98.62 206 VAL B N 1
ATOM 4448 C CA . VAL B 1 206 ? -12.406 21.172 9.734 1 98.62 206 VAL B CA 1
ATOM 4449 C C . VAL B 1 206 ? -13.812 21.594 10.156 1 98.62 206 VAL B C 1
ATOM 4451 O O . VAL B 1 206 ? -14.766 21.453 9.383 1 98.62 206 VAL B O 1
ATOM 4454 N N . ALA B 1 207 ? -13.953 22.125 11.336 1 98.25 207 ALA B N 1
ATOM 4455 C CA . ALA B 1 207 ? -15.25 22.578 11.844 1 98.25 207 ALA B CA 1
ATOM 4456 C C . ALA B 1 207 ? -15.852 23.641 10.945 1 98.25 207 ALA B C 1
ATOM 4458 O O . ALA B 1 207 ? -17.047 23.578 10.602 1 98.25 207 ALA B O 1
ATOM 4459 N N . PHE B 1 208 ? -15.055 24.578 10.531 1 98 208 PHE B N 1
ATOM 4460 C CA . PHE B 1 208 ? -15.492 25.656 9.648 1 98 208 PHE B CA 1
ATOM 4461 C C . PHE B 1 208 ? -16.031 25.094 8.336 1 98 208 PHE B C 1
ATOM 4463 O O . PHE B 1 208 ? -17.094 25.5 7.867 1 98 208 PHE B O 1
ATOM 4470 N N . ALA B 1 209 ? -15.227 24.156 7.758 1 97.44 209 ALA B N 1
ATOM 4471 C CA . ALA B 1 209 ? -15.594 23.594 6.457 1 97.44 209 ALA B CA 1
ATOM 4472 C C . ALA B 1 209 ? -16.969 22.938 6.508 1 97.44 209 ALA B C 1
ATOM 4474 O O . ALA B 1 209 ? -17.797 23.172 5.629 1 97.44 209 ALA B O 1
ATOM 4475 N N . VAL B 1 210 ? -17.234 22.188 7.562 1 96.62 210 VAL B N 1
ATOM 4476 C CA . VAL B 1 210 ? -18.484 21.438 7.605 1 96.62 210 VAL B CA 1
ATOM 4477 C C . VAL B 1 210 ? -19.641 22.375 7.961 1 96.62 210 VAL B C 1
ATOM 4479 O O . VAL B 1 210 ? -20.797 22.109 7.605 1 96.62 210 VAL B O 1
ATOM 4482 N N . GLN B 1 211 ? -19.359 23.453 8.594 1 95.44 211 GLN B N 1
ATOM 4483 C CA . GLN B 1 211 ? -20.375 24.438 8.922 1 95.44 211 GLN B CA 1
ATOM 4484 C C . GLN B 1 211 ? -20.688 25.328 7.715 1 95.44 211 GLN B C 1
ATOM 4486 O O . GLN B 1 211 ? -21.859 25.641 7.457 1 95.44 211 GLN B O 1
ATOM 4491 N N . GLN B 1 212 ? -19.703 25.656 7.02 1 93.12 212 GLN B N 1
ATOM 4492 C CA . GLN B 1 212 ? -19.828 26.625 5.93 1 93.12 212 GLN B CA 1
ATOM 4493 C C . GLN B 1 212 ? -20.391 25.969 4.676 1 93.12 212 GLN B C 1
ATOM 4495 O O . GLN B 1 212 ? -21.172 26.578 3.941 1 93.12 212 GLN B O 1
ATOM 4500 N N . TYR B 1 213 ? -19.953 24.766 4.43 1 90.75 213 TYR B N 1
ATOM 4501 C CA . TYR B 1 213 ? -20.344 24.094 3.197 1 90.75 213 TYR B CA 1
ATOM 4502 C C . TYR B 1 213 ? -21.203 22.875 3.492 1 90.75 213 TYR B C 1
ATOM 4504 O O . TYR B 1 213 ? -20.688 21.766 3.664 1 90.75 213 TYR B O 1
ATOM 4512 N N . THR B 1 214 ? -22.469 22.984 3.346 1 87.12 214 THR B N 1
ATOM 4513 C CA . THR B 1 214 ? -23.422 21.953 3.75 1 87.12 214 THR B CA 1
ATOM 4514 C C . THR B 1 214 ? -23.484 20.828 2.711 1 87.12 214 THR B C 1
ATOM 4516 O O . THR B 1 214 ? -24.031 19.766 2.98 1 87.12 214 THR B O 1
ATOM 4519 N N . GLY B 1 215 ? -22.938 21.062 1.589 1 90.88 215 GLY B N 1
ATOM 4520 C CA . GLY B 1 215 ? -22.969 20.062 0.53 1 90.88 215 GLY B CA 1
ATOM 4521 C C . GLY B 1 215 ? -21.875 19.016 0.67 1 90.88 215 GLY B C 1
ATOM 4522 O O . GLY B 1 215 ? -21.844 18.031 -0.089 1 90.88 215 GLY B O 1
ATOM 4523 N N . ILE B 1 216 ? -21.125 19.141 1.677 1 93.56 216 ILE B N 1
ATOM 4524 C CA . ILE B 1 216 ? -20.031 18.188 1.878 1 93.56 216 ILE B CA 1
ATOM 4525 C C . ILE B 1 216 ? -20.594 16.828 2.279 1 93.56 216 ILE B C 1
ATOM 4527 O O . ILE B 1 216 ? -21.266 16.703 3.309 1 93.56 216 ILE B O 1
ATOM 4531 N N . SER B 1 217 ? -20.312 15.828 1.415 1 94.44 217 SER B N 1
ATOM 4532 C CA . SER B 1 217 ? -20.781 14.477 1.666 1 94.44 217 SER B CA 1
ATOM 4533 C C . SER B 1 217 ? -19.859 13.719 2.609 1 94.44 217 SER B C 1
ATOM 4535 O O . SER B 1 217 ? -20.266 12.75 3.256 1 94.44 217 SER B O 1
ATOM 4537 N N . GLY B 1 218 ? -18.656 14.086 2.656 1 96.44 218 GLY B N 1
ATOM 4538 C CA . GLY B 1 218 ? -17.625 13.492 3.48 1 96.44 218 GLY B CA 1
ATOM 4539 C C . GLY B 1 218 ? -16.344 14.305 3.492 1 96.44 218 GLY B C 1
ATOM 4540 O O . GLY B 1 218 ? -15.977 14.93 2.488 1 96.44 218 GLY B O 1
ATOM 4541 N N . VAL B 1 219 ? -15.688 14.281 4.645 1 97.94 219 VAL B N 1
ATOM 4542 C CA . VAL B 1 219 ? -14.422 14.984 4.793 1 97.94 219 VAL B CA 1
ATOM 4543 C C . VAL B 1 219 ? -13.266 13.992 4.766 1 97.94 219 VAL B C 1
ATOM 4545 O O . VAL B 1 219 ? -13.32 12.953 5.426 1 97.94 219 VAL B O 1
ATOM 4548 N N . TYR B 1 220 ? -12.312 14.281 3.957 1 98.75 220 TYR B N 1
ATOM 4549 C CA . TYR B 1 220 ? -11.078 13.508 3.881 1 98.75 220 TYR B CA 1
ATOM 4550 C C . TYR B 1 220 ? -9.867 14.375 4.223 1 98.75 220 TYR B C 1
ATOM 4552 O O . TYR B 1 220 ? -9.758 15.508 3.754 1 98.75 220 TYR B O 1
ATOM 4560 N N . LEU B 1 221 ? -9.016 13.836 5.098 1 98.88 221 LEU B N 1
ATOM 4561 C CA . LEU B 1 221 ? -7.797 14.539 5.484 1 98.88 221 LEU B CA 1
ATOM 4562 C C . LEU B 1 221 ? -6.594 14.008 4.715 1 98.88 221 LEU B C 1
ATOM 4564 O O . LEU B 1 221 ? -6.441 12.789 4.555 1 98.88 221 LEU B O 1
ATOM 4568 N N . LEU B 1 222 ? -5.844 14.867 4.156 1 98.94 222 LEU B N 1
ATOM 4569 C CA . LEU B 1 222 ? -4.574 14.57 3.502 1 98.94 222 LEU B CA 1
ATOM 4570 C C . LEU B 1 222 ? -3.443 15.391 4.109 1 98.94 222 LEU B C 1
ATOM 4572 O O . LEU B 1 222 ? -3.49 16.625 4.098 1 98.94 222 LEU B O 1
ATOM 4576 N N . GLY B 1 223 ? -2.506 14.75 4.699 1 98.94 223 GLY B N 1
ATOM 4577 C CA . GLY B 1 223 ? -1.394 15.453 5.324 1 98.94 223 GLY B CA 1
ATOM 4578 C C . GLY B 1 223 ? -0.04 14.891 4.93 1 98.94 223 GLY B C 1
ATOM 4579 O O . GLY B 1 223 ? 0.108 13.68 4.758 1 98.94 223 GLY B O 1
ATOM 4580 N N . HIS B 1 224 ? 0.971 15.766 4.859 1 98.94 224 HIS B N 1
ATOM 4581 C CA . HIS B 1 224 ? 2.338 15.383 4.527 1 98.94 224 HIS B CA 1
ATOM 4582 C C . HIS B 1 224 ? 3.299 15.734 5.66 1 98.94 224 HIS B C 1
ATOM 4584 O O . HIS B 1 224 ? 3.316 16.875 6.129 1 98.94 224 HIS B O 1
ATOM 4590 N N . SER B 1 225 ? 4.145 14.758 6.078 1 98.75 225 SER B N 1
ATOM 4591 C CA . SER B 1 225 ? 5.176 15.016 7.078 1 98.75 225 SER B CA 1
ATOM 4592 C C . SER B 1 225 ? 4.578 15.617 8.344 1 98.75 225 SER B C 1
ATOM 4594 O O . SER B 1 225 ? 3.711 15.008 8.977 1 98.75 225 SER B O 1
ATOM 4596 N N . ALA B 1 226 ? 4.891 16.938 8.672 1 98.81 226 ALA B N 1
ATOM 4597 C CA . ALA B 1 226 ? 4.277 17.625 9.805 1 98.81 226 ALA B CA 1
ATOM 4598 C C . ALA B 1 226 ? 2.766 17.719 9.633 1 98.81 226 ALA B C 1
ATOM 4600 O O . ALA B 1 226 ? 2.018 17.656 10.609 1 98.81 226 ALA B O 1
ATOM 4601 N N . GLY B 1 227 ? 2.307 17.875 8.414 1 98.88 227 GLY B N 1
ATOM 4602 C CA . GLY B 1 227 ? 0.879 17.891 8.141 1 98.88 227 GLY B CA 1
ATOM 4603 C C . GLY B 1 227 ? 0.204 16.547 8.383 1 98.88 227 GLY B C 1
ATOM 4604 O O . GLY B 1 227 ? -0.964 16.5 8.781 1 98.88 227 GLY B O 1
ATOM 4605 N N . ALA B 1 228 ? 0.91 15.477 8.086 1 98.94 228 ALA B N 1
ATOM 4606 C CA . ALA B 1 228 ? 0.382 14.156 8.422 1 98.94 228 ALA B CA 1
ATOM 4607 C C . ALA B 1 228 ? 0.195 14.008 9.93 1 98.94 228 ALA B C 1
ATOM 4609 O O . ALA B 1 228 ? -0.786 13.422 10.383 1 98.94 228 ALA B O 1
ATOM 4610 N N . HIS B 1 229 ? 1.147 14.523 10.688 1 98.88 229 HIS B N 1
ATOM 4611 C CA . HIS B 1 229 ? 1.011 14.578 12.133 1 98.88 229 HIS B CA 1
ATOM 4612 C C . HIS B 1 229 ? -0.252 15.328 12.539 1 98.88 229 HIS B C 1
ATOM 4614 O O . HIS B 1 229 ? -1.042 14.836 13.352 1 98.88 229 HIS B O 1
ATOM 4620 N N . LEU B 1 230 ? -0.429 16.484 11.977 1 98.88 230 LEU B N 1
ATOM 4621 C CA . LEU B 1 230 ? -1.584 17.312 12.32 1 98.88 230 LEU B CA 1
ATOM 4622 C C . LEU B 1 230 ? -2.883 16.609 11.938 1 98.88 230 LEU B C 1
ATOM 4624 O O . LEU B 1 230 ? -3.852 16.625 12.695 1 98.88 230 LEU B O 1
ATOM 4628 N N . ALA B 1 231 ? -2.9 16.016 10.773 1 98.88 231 ALA B N 1
ATOM 4629 C CA . ALA B 1 231 ? -4.074 15.258 10.352 1 98.88 231 ALA B CA 1
ATOM 4630 C C . ALA B 1 231 ? -4.371 14.125 11.328 1 98.88 231 ALA B C 1
ATOM 4632 O O . ALA B 1 231 ? -5.531 13.875 11.664 1 98.88 231 ALA B O 1
ATOM 4633 N N . ALA B 1 232 ? -3.355 13.445 11.766 1 98.81 232 ALA B N 1
ATOM 4634 C CA . ALA B 1 232 ? -3.52 12.352 12.719 1 98.81 232 ALA B CA 1
ATOM 4635 C C . ALA B 1 232 ? -4.098 12.859 14.039 1 98.81 232 ALA B C 1
ATOM 4637 O O . ALA B 1 232 ? -4.941 12.195 14.648 1 98.81 232 ALA B O 1
ATOM 4638 N N . MET B 1 233 ? -3.668 14 14.477 1 98.69 233 MET B N 1
ATOM 4639 C CA . MET B 1 233 ? -4.195 14.594 15.703 1 98.69 233 MET B CA 1
ATOM 4640 C C . MET B 1 233 ? -5.691 14.867 15.57 1 98.69 233 MET B C 1
ATOM 4642 O O . MET B 1 233 ? -6.434 14.75 16.547 1 98.69 233 MET B O 1
ATOM 4646 N N . ILE B 1 234 ? -6.168 15.227 14.398 1 98.31 234 ILE B N 1
ATOM 4647 C CA . ILE B 1 234 ? -7.574 15.523 14.156 1 98.31 234 ILE B CA 1
ATOM 4648 C C . ILE B 1 234 ? -8.414 14.281 14.414 1 98.31 234 ILE B C 1
ATOM 4650 O O . ILE B 1 234 ? -9.555 14.383 14.875 1 98.31 234 ILE B O 1
ATOM 4654 N N . LEU B 1 235 ? -7.871 13.086 14.141 1 96.56 235 LEU B N 1
ATOM 4655 C CA . LEU B 1 235 ? -8.609 11.836 14.312 1 96.56 235 LEU B CA 1
ATOM 4656 C C . LEU B 1 235 ? -8.969 11.609 15.781 1 96.56 235 LEU B C 1
ATOM 4658 O O . LEU B 1 235 ? -9.867 10.82 16.094 1 96.56 235 LEU B O 1
ATOM 4662 N N . SER B 1 236 ? -8.289 12.305 16.672 1 95.38 236 SER B N 1
ATOM 4663 C CA . SER B 1 236 ? -8.531 12.141 18.109 1 95.38 236 SER B CA 1
ATOM 4664 C C . SER B 1 236 ? -9.305 13.328 18.688 1 95.38 236 SER B C 1
ATOM 4666 O O . SER B 1 236 ? -9.328 13.531 19.891 1 95.38 236 SER B O 1
ATOM 4668 N N . THR B 1 237 ? -9.961 14.016 17.922 1 96.69 237 THR B N 1
ATOM 4669 C CA . THR B 1 237 ? -10.625 15.25 18.344 1 96.69 237 THR B CA 1
ATOM 4670 C C . THR B 1 237 ? -12 14.945 18.938 1 96.69 237 THR B C 1
ATOM 4672 O O . THR B 1 237 ? -12.75 14.133 18.391 1 96.69 237 THR B O 1
ATOM 4675 N N . ASP B 1 238 ? -12.32 15.586 20.031 1 95 238 ASP B N 1
ATOM 4676 C CA . ASP B 1 238 ? -13.68 15.641 20.562 1 95 238 ASP B CA 1
ATOM 4677 C C . ASP B 1 238 ? -14.484 16.766 19.906 1 95 238 ASP B C 1
ATOM 4679 O O . ASP B 1 238 ? -14.461 17.906 20.375 1 95 238 ASP B O 1
ATOM 4683 N N . TRP B 1 239 ? -15.211 16.438 18.953 1 96.25 239 TRP B N 1
ATOM 4684 C CA . TRP B 1 239 ? -15.875 17.422 18.094 1 96.25 239 TRP B CA 1
ATOM 4685 C C . TRP B 1 239 ? -17.031 18.078 18.812 1 96.25 239 TRP B C 1
ATOM 4687 O O . TRP B 1 239 ? -17.516 19.141 18.391 1 96.25 239 TRP B O 1
ATOM 4697 N N . ALA B 1 240 ? -17.469 17.469 19.875 1 95 240 ALA B N 1
ATOM 4698 C CA . ALA B 1 240 ? -18.5 18.125 20.672 1 95 240 ALA B CA 1
ATOM 4699 C C . ALA B 1 240 ? -18.047 19.484 21.156 1 95 240 ALA B C 1
ATOM 4701 O O . ALA B 1 240 ? -18.859 20.406 21.281 1 95 240 ALA B O 1
ATOM 4702 N N . LYS B 1 241 ? -16.797 19.578 21.359 1 94.69 241 LYS B N 1
ATOM 4703 C CA . LYS B 1 241 ? -16.219 20.844 21.844 1 94.69 241 LYS B CA 1
ATOM 4704 C C . LYS B 1 241 ? -16.312 21.922 20.766 1 94.69 241 LYS B C 1
ATOM 4706 O O . LYS B 1 241 ? -16.203 23.109 21.078 1 94.69 241 LYS B O 1
ATOM 4711 N N . PHE B 1 242 ? -16.5 21.562 19.531 1 95.44 242 PHE B N 1
ATOM 4712 C CA . PHE B 1 242 ? -16.547 22.5 18.406 1 95.44 242 PHE B CA 1
ATOM 4713 C C . PHE B 1 242 ? -17.984 22.672 17.906 1 95.44 242 PHE B C 1
ATOM 4715 O O . PHE B 1 242 ? -18.219 23.422 16.969 1 95.44 242 PHE B O 1
ATOM 4722 N N . GLY B 1 243 ? -18.938 21.938 18.531 1 94.88 243 GLY B N 1
ATOM 4723 C CA . GLY B 1 243 ? -20.344 22.062 18.188 1 94.88 243 GLY B CA 1
ATOM 4724 C C . GLY B 1 243 ? -20.688 21.438 16.844 1 94.88 243 GLY B C 1
ATOM 4725 O O . GLY B 1 243 ? -21.672 21.828 16.219 1 94.88 243 GLY B O 1
ATOM 4726 N N . VAL B 1 244 ? -19.75 20.609 16.312 1 95.81 244 VAL B N 1
ATOM 4727 C CA . VAL B 1 244 ? -19.984 19.953 15.039 1 95.81 244 VAL B CA 1
ATOM 4728 C C . VAL B 1 244 ? -19.672 18.453 15.172 1 95.81 244 VAL B C 1
ATOM 4730 O O . VAL B 1 244 ? -19.141 18.016 16.188 1 95.81 244 VAL B O 1
ATOM 4733 N N . GLU B 1 245 ? -20.125 17.672 14.211 1 93.62 245 GLU B N 1
ATOM 4734 C CA . GLU B 1 245 ? -19.766 16.266 14.039 1 93.62 245 GLU B CA 1
ATOM 4735 C C . GLU B 1 245 ? -19.391 15.977 12.594 1 93.62 245 GLU B C 1
ATOM 4737 O O . GLU B 1 245 ? -20.188 15.43 11.828 1 93.62 245 GLU B O 1
ATOM 4742 N N . PRO B 1 246 ? -18.156 16.359 12.32 1 95.75 246 PRO B N 1
ATOM 4743 C CA . PRO B 1 246 ? -17.766 16.125 10.93 1 95.75 246 PRO B CA 1
ATOM 4744 C C . PRO B 1 246 ? -17.766 14.648 10.547 1 95.75 246 PRO B C 1
ATOM 4746 O O . PRO B 1 246 ? -17.391 13.797 11.359 1 95.75 246 PRO B O 1
ATOM 4749 N N . ASN B 1 247 ? -18.312 14.367 9.336 1 95.25 247 ASN B N 1
ATOM 4750 C CA . ASN B 1 247 ? -18.234 13.016 8.781 1 95.25 247 ASN B CA 1
ATOM 4751 C C . ASN B 1 247 ? -16.875 12.766 8.125 1 95.25 247 ASN B C 1
ATOM 4753 O O . ASN B 1 247 ? -16.766 12.742 6.895 1 95.25 247 ASN B O 1
ATOM 4757 N N . ILE B 1 248 ? -15.867 12.516 8.977 1 97 248 ILE B N 1
ATOM 4758 C CA . ILE B 1 248 ? -14.539 12.203 8.453 1 97 248 ILE B CA 1
ATOM 4759 C C . ILE B 1 248 ? -14.516 10.758 7.965 1 97 248 ILE B C 1
ATOM 4761 O O . ILE B 1 248 ? -14.516 9.82 8.766 1 97 248 ILE B O 1
ATOM 4765 N N . LYS B 1 249 ? -14.406 10.602 6.66 1 97.19 249 LYS B N 1
ATOM 4766 C CA . LYS B 1 249 ? -14.555 9.281 6.047 1 97.19 249 LYS B CA 1
ATOM 4767 C C . LYS B 1 249 ? -13.195 8.664 5.73 1 97.19 249 LYS B C 1
ATOM 4769 O O . LYS B 1 249 ? -13.094 7.461 5.5 1 97.19 249 LYS B O 1
ATOM 4774 N N . GLY B 1 250 ? -12.172 9.516 5.719 1 98.12 250 GLY B N 1
ATOM 4775 C CA . GLY B 1 250 ? -10.844 9 5.41 1 98.12 250 GLY B CA 1
ATOM 4776 C C . GLY B 1 250 ? -9.727 9.93 5.84 1 98.12 250 GLY B C 1
ATOM 4777 O O . GLY B 1 250 ? -9.945 11.133 6.012 1 98.12 250 GLY B O 1
ATOM 4778 N N . ALA B 1 251 ? -8.57 9.406 6.07 1 98.75 251 ALA B N 1
ATOM 4779 C CA . ALA B 1 251 ? -7.34 10.141 6.348 1 98.75 251 ALA B CA 1
ATOM 4780 C C . ALA B 1 251 ? -6.148 9.523 5.629 1 98.75 251 ALA B C 1
ATOM 4782 O O . ALA B 1 251 ? -5.93 8.312 5.711 1 98.75 251 ALA B O 1
ATOM 4783 N N . PHE B 1 252 ? -5.457 10.305 4.875 1 98.94 252 PHE B N 1
ATOM 4784 C CA . PHE B 1 252 ? -4.254 9.914 4.145 1 98.94 252 PHE B CA 1
ATOM 4785 C C . PHE B 1 252 ? -3.016 10.555 4.758 1 98.94 252 PHE B C 1
ATOM 4787 O O . PHE B 1 252 ? -2.766 11.75 4.559 1 98.94 252 PHE B O 1
ATOM 4794 N N . LEU B 1 253 ? -2.312 9.789 5.531 1 98.94 253 LEU B N 1
ATOM 4795 C CA . LEU B 1 253 ? -1.152 10.258 6.281 1 98.94 253 LEU B CA 1
ATOM 4796 C C . LEU B 1 253 ? 0.142 9.891 5.562 1 98.94 253 LEU B C 1
ATOM 4798 O O . LEU B 1 253 ? 0.567 8.734 5.59 1 98.94 253 LEU B O 1
ATOM 4802 N N . VAL B 1 254 ? 0.789 10.883 4.938 1 98.94 254 VAL B N 1
ATOM 4803 C CA . VAL B 1 254 ? 1.908 10.617 4.039 1 98.94 254 VAL B CA 1
ATOM 4804 C C . VAL B 1 254 ? 3.215 11.039 4.703 1 98.94 254 VAL B C 1
ATOM 4806 O O . VAL B 1 254 ? 3.418 12.219 4.988 1 98.94 254 VAL B O 1
ATOM 4809 N N . SER B 1 255 ? 4.078 10.125 4.953 1 98.88 255 SER B N 1
ATOM 4810 C CA . SER B 1 255 ? 5.414 10.352 5.488 1 98.88 255 SER B CA 1
ATOM 4811 C C . SER B 1 255 ? 5.359 11.172 6.773 1 98.88 255 SER B C 1
ATOM 4813 O O . SER B 1 255 ? 6.098 12.148 6.93 1 98.88 255 SER B O 1
ATOM 4815 N N . GLY B 1 256 ? 4.562 10.758 7.727 1 98.81 256 GLY B N 1
ATOM 4816 C CA . GLY B 1 256 ? 4.297 11.523 8.93 1 98.81 256 GLY B CA 1
ATOM 4817 C C . GLY B 1 256 ? 5.168 11.117 10.102 1 98.81 256 GLY B C 1
ATOM 4818 O O . GLY B 1 256 ? 5.91 10.133 10.016 1 98.81 256 GLY B O 1
ATOM 4819 N N . ILE B 1 257 ? 5.059 11.898 11.164 1 98.38 257 ILE B N 1
ATOM 4820 C CA . ILE B 1 257 ? 5.617 11.664 12.484 1 98.38 257 ILE B CA 1
ATOM 4821 C C . ILE B 1 257 ? 4.488 11.555 13.508 1 98.38 257 ILE B C 1
ATOM 4823 O O . ILE B 1 257 ? 3.582 12.391 13.539 1 98.38 257 ILE B O 1
ATOM 4827 N N . TYR B 1 258 ? 4.621 10.484 14.367 1 98.75 258 TYR B N 1
ATOM 4828 C CA . TYR B 1 258 ? 3.459 10.219 15.203 1 98.75 258 TYR B CA 1
ATOM 4829 C C . TYR B 1 258 ? 3.852 10.125 16.672 1 98.75 258 TYR B C 1
ATOM 4831 O O . TYR B 1 258 ? 2.996 9.938 17.531 1 98.75 258 TYR B O 1
ATOM 4839 N N . ASP B 1 259 ? 5.121 10.195 16.953 1 98.44 259 ASP B N 1
ATOM 4840 C CA . ASP B 1 259 ? 5.727 10.383 18.266 1 98.44 259 ASP B CA 1
ATOM 4841 C C . ASP B 1 259 ? 6.703 11.562 18.25 1 98.44 259 ASP B C 1
ATOM 4843 O O . ASP B 1 259 ? 7.75 11.5 17.609 1 98.44 259 ASP B O 1
ATOM 4847 N N . LEU B 1 260 ? 6.379 12.578 19.078 1 98.44 260 LEU B N 1
ATOM 4848 C CA . LEU B 1 260 ? 7.148 13.812 18.984 1 98.44 260 LEU B CA 1
ATOM 4849 C C . LEU B 1 260 ? 8.266 13.836 20.031 1 98.44 260 LEU B C 1
ATOM 4851 O O . LEU B 1 260 ? 9.148 14.695 19.984 1 98.44 260 LEU B O 1
ATOM 4855 N N . GLU B 1 261 ? 8.359 12.914 20.906 1 97.56 261 GLU B N 1
ATOM 4856 C CA . GLU B 1 261 ? 9.367 12.961 21.969 1 97.56 261 GLU B CA 1
ATOM 4857 C C . GLU B 1 261 ? 10.773 13 21.375 1 97.56 261 GLU B C 1
ATOM 4859 O O . GLU B 1 261 ? 11.594 13.828 21.797 1 97.56 261 GLU B O 1
ATOM 4864 N N . PRO B 1 262 ? 11.109 12.141 20.391 1 97.88 262 PRO B N 1
ATOM 4865 C CA . PRO B 1 262 ? 12.461 12.234 19.828 1 97.88 262 PRO B CA 1
ATOM 4866 C C . PRO B 1 262 ? 12.758 13.617 19.25 1 97.88 262 PRO B C 1
ATOM 4868 O O . PRO B 1 262 ? 13.914 14.062 19.266 1 97.88 262 PRO B O 1
ATOM 4871 N N . ILE B 1 263 ? 11.742 14.297 18.781 1 97.88 263 ILE B N 1
ATOM 4872 C CA . ILE B 1 263 ? 11.898 15.586 18.109 1 97.88 263 ILE B CA 1
ATOM 4873 C C . ILE B 1 263 ? 12.445 16.625 19.094 1 97.88 263 ILE B C 1
ATOM 4875 O O . ILE B 1 263 ? 13.211 17.5 18.703 1 97.88 263 ILE B O 1
ATOM 4879 N N . ILE B 1 264 ? 12.141 16.531 20.359 1 97.75 264 ILE B N 1
ATOM 4880 C CA . ILE B 1 264 ? 12.547 17.5 21.375 1 97.75 264 ILE B CA 1
ATOM 4881 C C . ILE B 1 264 ? 14.07 17.5 21.5 1 97.75 264 ILE B C 1
ATOM 4883 O O . ILE B 1 264 ? 14.664 18.469 22 1 97.75 264 ILE B O 1
ATOM 4887 N N . HIS B 1 265 ? 14.695 16.438 21.062 1 97.19 265 HIS B N 1
ATOM 4888 C CA . HIS B 1 265 ? 16.141 16.281 21.203 1 97.19 265 HIS B CA 1
ATOM 4889 C C . HIS B 1 265 ? 16.859 16.578 19.891 1 97.19 265 HIS B C 1
ATOM 4891 O O . HIS B 1 265 ? 18.031 16.234 19.719 1 97.19 265 HIS B O 1
ATOM 4897 N N . THR B 1 266 ? 16.156 17.141 18.953 1 97.62 266 THR B N 1
ATOM 4898 C CA . THR B 1 266 ? 16.734 17.484 17.656 1 97.62 266 THR B CA 1
ATOM 4899 C C . THR B 1 266 ? 16.672 19 17.422 1 97.62 266 THR B C 1
ATOM 4901 O O . THR B 1 266 ? 16.047 19.719 18.188 1 97.62 266 THR B O 1
ATOM 4904 N N . TYR B 1 267 ? 17.297 19.438 16.281 1 96.5 267 TYR B N 1
ATOM 4905 C CA . TYR B 1 267 ? 17.312 20.844 15.875 1 96.5 267 TYR B CA 1
ATOM 4906 C C . TYR B 1 267 ? 15.914 21.328 15.531 1 96.5 267 TYR B C 1
ATOM 4908 O O . TYR B 1 267 ? 15.641 22.531 15.57 1 96.5 267 TYR B O 1
ATOM 4916 N N . VAL B 1 268 ? 15.016 20.438 15.242 1 97 268 VAL B N 1
ATOM 4917 C CA . VAL B 1 268 ? 13.656 20.797 14.859 1 97 268 VAL B CA 1
ATOM 4918 C C . VAL B 1 268 ? 12.969 21.531 16.016 1 97 268 VAL B C 1
ATOM 4920 O O . VAL B 1 268 ? 12.141 22.406 15.781 1 97 268 VAL B O 1
ATOM 4923 N N . ASN B 1 269 ? 13.359 21.25 17.188 1 97.88 269 ASN B N 1
ATOM 4924 C CA . ASN B 1 269 ? 12.703 21.812 18.359 1 97.88 269 ASN B CA 1
ATOM 4925 C C . ASN B 1 269 ? 13.273 23.188 18.703 1 97.88 269 ASN B C 1
ATOM 4927 O O . ASN B 1 269 ? 12.812 23.828 19.641 1 97.88 269 ASN B O 1
ATOM 4931 N N . ASP B 1 270 ? 14.266 23.625 18.031 1 96.75 270 ASP B N 1
ATOM 4932 C CA . ASP B 1 270 ? 14.898 24.922 18.328 1 96.75 270 ASP B CA 1
ATOM 4933 C C . ASP B 1 270 ? 13.891 26.062 18.203 1 96.75 270 ASP B C 1
ATOM 4935 O O . ASP B 1 270 ? 13.906 26.984 19.016 1 96.75 270 ASP B O 1
ATOM 4939 N N . LEU B 1 271 ? 13 25.906 17.219 1 96.06 271 LEU B N 1
ATOM 4940 C CA . LEU B 1 271 ? 12.039 26.969 17 1 96.06 271 LEU B CA 1
ATOM 4941 C C . LEU B 1 271 ? 10.703 26.641 17.656 1 96.06 271 LEU B C 1
ATOM 4943 O O . LEU B 1 271 ? 9.914 27.547 17.969 1 96.06 271 LEU B O 1
ATOM 4947 N N . LEU B 1 272 ? 10.43 25.344 17.891 1 96.94 272 LEU B N 1
ATOM 4948 C CA . LEU B 1 272 ? 9.141 24.922 18.422 1 96.94 272 LEU B CA 1
ATOM 4949 C C . LEU B 1 272 ? 9.125 25.047 19.953 1 96.94 272 LEU B C 1
ATOM 4951 O O . LEU B 1 272 ? 8.078 25.344 20.531 1 96.94 272 LEU B O 1
ATOM 4955 N N . HIS B 1 273 ? 10.25 24.734 20.625 1 96.69 273 HIS B N 1
ATOM 4956 C CA . HIS B 1 273 ? 10.438 24.797 22.062 1 96.69 273 HIS B CA 1
ATOM 4957 C C . HIS B 1 273 ? 9.391 23.953 22.797 1 96.69 273 HIS B C 1
ATOM 4959 O O . HIS B 1 273 ? 8.773 24.422 23.75 1 96.69 273 HIS B O 1
ATOM 4965 N N . MET B 1 274 ? 9.195 22.766 22.25 1 97.44 274 MET B N 1
ATOM 4966 C CA . MET B 1 274 ? 8.25 21.875 22.922 1 97.44 274 MET B CA 1
ATOM 4967 C C . MET B 1 274 ? 8.859 21.297 24.203 1 97.44 274 MET B C 1
ATOM 4969 O O . MET B 1 274 ? 10.023 20.891 24.219 1 97.44 274 MET B O 1
ATOM 4973 N N . SER B 1 275 ? 8.117 21.359 25.266 1 97.81 275 SER B N 1
ATOM 4974 C CA . SER B 1 275 ? 8.453 20.547 26.438 1 97.81 275 SER B CA 1
ATOM 4975 C C . SER B 1 275 ? 8.094 19.094 26.219 1 97.81 275 SER B C 1
ATOM 4977 O O . SER B 1 275 ? 7.41 18.75 25.25 1 97.81 275 SER B O 1
ATOM 4979 N N . ARG B 1 276 ? 8.602 18.234 27.031 1 97.12 276 ARG B N 1
ATOM 4980 C CA . ARG B 1 276 ? 8.258 16.828 26.953 1 97.12 276 ARG B CA 1
ATOM 4981 C C . ARG B 1 276 ? 6.758 16.609 27.094 1 97.12 276 ARG B C 1
ATOM 4983 O O . ARG B 1 276 ? 6.168 15.789 26.406 1 97.12 276 ARG B O 1
ATOM 4990 N N . ALA B 1 277 ? 6.152 17.359 27.969 1 97.25 277 ALA B N 1
ATOM 4991 C CA . ALA B 1 277 ? 4.715 17.25 28.188 1 97.25 277 ALA B CA 1
ATOM 4992 C C . ALA B 1 277 ? 3.932 17.625 26.938 1 97.25 277 ALA B C 1
ATOM 4994 O O . ALA B 1 277 ? 2.994 16.922 26.547 1 97.25 277 ALA B O 1
ATOM 4995 N N . VAL B 1 278 ? 4.305 18.703 26.297 1 97.5 278 VAL B N 1
ATOM 4996 C CA . VAL B 1 278 ? 3.648 19.156 25.078 1 97.5 278 VAL B CA 1
ATOM 4997 C C . VAL B 1 278 ? 3.83 18.109 23.969 1 97.5 278 VAL B C 1
ATOM 4999 O O . VAL B 1 278 ? 2.881 17.781 23.25 1 97.5 278 VAL B O 1
ATOM 5002 N N . ALA B 1 279 ? 5.047 17.578 23.875 1 98.06 279 ALA B N 1
ATOM 5003 C CA . ALA B 1 279 ? 5.332 16.562 22.859 1 98.06 279 ALA B CA 1
ATOM 5004 C C . ALA B 1 279 ? 4.461 15.328 23.078 1 98.06 279 ALA B C 1
ATOM 5006 O O . ALA B 1 279 ? 3.875 14.797 22.125 1 98.06 279 ALA B O 1
ATOM 5007 N N . GLN B 1 280 ? 4.359 14.906 24.25 1 96.94 280 GLN B N 1
ATOM 5008 C CA . GLN B 1 280 ? 3.586 13.711 24.562 1 96.94 280 GLN B CA 1
ATOM 5009 C C . GLN B 1 280 ? 2.102 13.922 24.297 1 96.94 280 GLN B C 1
ATOM 5011 O O . GLN B 1 280 ? 1.441 13.07 23.703 1 96.94 280 GLN B O 1
ATOM 5016 N N . GLU B 1 281 ? 1.607 15.055 24.672 1 97.12 281 GLU B N 1
ATOM 5017 C CA . GLU B 1 281 ? 0.192 15.375 24.5 1 97.12 281 GLU B CA 1
ATOM 5018 C C . GLU B 1 281 ? -0.17 15.523 23.031 1 97.12 281 GLU B C 1
ATOM 5020 O O . GLU B 1 281 ? -1.339 15.406 22.656 1 97.12 281 GLU B O 1
ATOM 5025 N N . ASN B 1 282 ? 0.807 15.836 22.281 1 98.19 282 ASN B N 1
ATOM 5026 C CA . ASN B 1 282 ? 0.569 16.062 20.859 1 98.19 282 ASN B CA 1
ATOM 5027 C C . ASN B 1 282 ? 1.202 14.961 20 1 98.19 282 ASN B C 1
ATOM 5029 O O . ASN B 1 282 ? 1.6 15.211 18.859 1 98.19 282 ASN B O 1
ATOM 5033 N N . SER B 1 283 ? 1.37 13.797 20.578 1 98.69 283 SER B N 1
ATOM 5034 C CA . SER B 1 283 ? 1.792 12.609 19.828 1 98.69 283 SER B CA 1
ATOM 5035 C C . SER B 1 283 ? 0.605 11.711 19.516 1 98.69 283 SER B C 1
ATOM 5037 O O . SER B 1 283 ? 0.04 11.078 20.406 1 98.69 283 SER B O 1
ATOM 5039 N N . PRO B 1 284 ? 0.26 11.609 18.234 1 98.62 284 PRO B N 1
ATOM 5040 C CA . PRO B 1 284 ? -0.877 10.766 17.859 1 98.62 284 PRO B CA 1
ATOM 5041 C C . PRO B 1 284 ? -0.792 9.359 18.438 1 98.62 284 PRO B C 1
ATOM 5043 O O . PRO B 1 284 ? -1.816 8.773 18.797 1 98.62 284 PRO B O 1
ATOM 5046 N N . LEU B 1 285 ? 0.383 8.828 18.562 1 97.56 285 LEU B N 1
ATOM 5047 C CA . LEU B 1 285 ? 0.613 7.473 19.062 1 97.56 285 LEU B CA 1
ATOM 5048 C C . LEU B 1 285 ? -0.021 7.281 20.438 1 97.56 285 LEU B C 1
ATOM 5050 O O . LEU B 1 285 ? -0.443 6.172 20.781 1 97.56 285 LEU B O 1
ATOM 5054 N N . TRP B 1 286 ? -0.183 8.344 21.156 1 95.75 286 TRP B N 1
ATOM 5055 C CA . TRP B 1 286 ? -0.64 8.242 22.547 1 95.75 286 TRP B CA 1
ATOM 5056 C C . TRP B 1 286 ? -2.084 8.711 22.672 1 95.75 286 TRP B C 1
ATOM 5058 O O . TRP B 1 286 ? -2.648 8.703 23.766 1 95.75 286 TRP B O 1
ATOM 5068 N N . CYS B 1 287 ? -2.699 9.117 21.625 1 93.94 287 CYS B N 1
ATOM 5069 C CA . CYS B 1 287 ? -4.004 9.766 21.703 1 93.94 287 CYS B CA 1
ATOM 5070 C C . CYS B 1 287 ? -5.035 9.016 20.875 1 93.94 287 CYS B C 1
ATOM 5072 O O . CYS B 1 287 ? -6.109 9.555 20.578 1 93.94 287 CYS B O 1
ATOM 5074 N N . VAL B 1 288 ? -4.816 7.836 20.484 1 94.75 288 VAL B N 1
ATOM 5075 C CA . VAL B 1 288 ? -5.703 7.137 19.562 1 94.75 288 VAL B CA 1
ATOM 5076 C C . VAL B 1 288 ? -6.992 6.742 20.281 1 94.75 288 VAL B C 1
ATOM 5078 O O . VAL B 1 288 ? -6.961 6 21.266 1 94.75 288 VAL B O 1
ATOM 5081 N N . PRO B 1 289 ? -8.141 7.246 19.828 1 94.44 289 PRO B N 1
ATOM 5082 C CA . PRO B 1 289 ? -9.406 6.828 20.438 1 94.44 289 PRO B CA 1
ATOM 5083 C C . PRO B 1 289 ? -9.828 5.426 20 1 94.44 289 PRO B C 1
ATOM 5085 O O . PRO B 1 289 ? -9.586 5.027 18.859 1 94.44 289 PRO B O 1
ATOM 5088 N N . LYS B 1 290 ? -10.445 4.73 20.891 1 93.12 290 LYS B N 1
ATOM 5089 C CA . LYS B 1 290 ? -11.062 3.457 20.516 1 93.12 290 LYS B CA 1
ATOM 5090 C C . LYS B 1 290 ? -12.297 3.674 19.656 1 93.12 290 LYS B C 1
ATOM 5092 O O . LYS B 1 290 ? -13.094 4.582 19.906 1 93.12 290 LYS B O 1
ATOM 5097 N N . VAL B 1 291 ? -12.352 2.887 18.625 1 91.5 291 VAL B N 1
ATOM 5098 C CA . VAL B 1 291 ? -13.516 3.012 17.75 1 91.5 291 VAL B CA 1
ATOM 5099 C C . VAL B 1 291 ? -14.211 1.658 17.625 1 91.5 291 VAL B C 1
ATOM 5101 O O . VAL B 1 291 ? -13.594 0.614 17.859 1 91.5 291 VAL B O 1
ATOM 5104 N N . ASN B 1 292 ? -15.547 1.761 17.422 1 79.12 292 ASN B N 1
ATOM 5105 C CA . ASN B 1 292 ? -16.297 0.543 17.156 1 79.12 292 ASN B CA 1
ATOM 5106 C C . ASN B 1 292 ? -16.312 0.201 15.672 1 79.12 292 ASN B C 1
ATOM 5108 O O . ASN B 1 292 ? -15.859 0.997 14.852 1 79.12 292 ASN B O 1
ATOM 5112 N N . ASP B 1 293 ? -16.578 -0.983 15.344 1 65.88 293 ASP B N 1
ATOM 5113 C CA . ASP B 1 293 ? -16.484 -1.56 14.008 1 65.88 293 ASP B CA 1
ATOM 5114 C C . ASP B 1 293 ? -17.328 -0.776 13 1 65.88 293 ASP B C 1
ATOM 5116 O O . ASP B 1 293 ? -17.094 -0.854 11.797 1 65.88 293 ASP B O 1
ATOM 5120 N N . LYS B 1 294 ? -18.094 0.118 13.562 1 65 294 LYS B N 1
ATOM 5121 C CA . LYS B 1 294 ? -19.016 0.803 12.656 1 65 294 LYS B CA 1
ATOM 5122 C C . LYS B 1 294 ? -18.391 2.064 12.078 1 65 294 LYS B C 1
ATOM 5124 O O . LYS B 1 294 ? -18.938 2.674 11.156 1 65 294 LYS B O 1
ATOM 5129 N N . LYS B 1 295 ? -17.234 2.311 12.641 1 65.38 295 LYS B N 1
ATOM 5130 C CA . LYS B 1 295 ? -16.641 3.545 12.133 1 65.38 295 LYS B CA 1
ATOM 5131 C C . LYS B 1 295 ? -16.203 3.393 10.688 1 65.38 295 LYS B C 1
ATOM 5133 O O . LYS B 1 295 ? -15.469 2.461 10.344 1 65.38 295 LYS B O 1
ATOM 5138 N N . ALA B 1 296 ? -16.594 4.352 9.953 1 78.56 296 ALA B N 1
ATOM 5139 C CA . ALA B 1 296 ? -16.5 4.312 8.5 1 78.56 296 ALA B CA 1
ATOM 5140 C C . ALA B 1 296 ? -15.172 4.91 8.023 1 78.56 296 ALA B C 1
ATOM 5142 O O . ALA B 1 296 ? -14.758 4.695 6.883 1 78.56 296 ALA B O 1
ATOM 5143 N N . CYS B 1 297 ? -14.414 5.477 8.984 1 94 297 CYS B N 1
ATOM 5144 C CA . CYS B 1 297 ? -13.227 6.195 8.531 1 94 297 CYS B CA 1
ATOM 5145 C C . CYS B 1 297 ? -12.109 5.23 8.156 1 94 297 CYS B C 1
ATOM 5147 O O . CYS B 1 297 ? -11.703 4.395 8.969 1 94 297 CYS B O 1
ATOM 5149 N N . ARG B 1 298 ? -11.695 5.289 6.953 1 96.88 298 ARG B N 1
ATOM 5150 C CA . ARG B 1 298 ? -10.562 4.5 6.477 1 96.88 298 ARG B CA 1
ATOM 5151 C C . ARG B 1 298 ? -9.273 5.324 6.488 1 96.88 298 ARG B C 1
ATOM 5153 O O . ARG B 1 298 ? -9.234 6.434 5.953 1 96.88 298 ARG B O 1
ATOM 5160 N N . VAL B 1 299 ? -8.25 4.754 7.074 1 98.44 299 VAL B N 1
ATOM 5161 C CA . VAL B 1 299 ? -6.98 5.465 7.195 1 98.44 299 VAL B CA 1
ATOM 5162 C C . VAL B 1 299 ? -5.934 4.809 6.297 1 98.44 299 VAL B C 1
ATOM 5164 O O . VAL B 1 299 ? -5.828 3.58 6.25 1 98.44 299 VAL B O 1
ATOM 5167 N N . LEU B 1 300 ? -5.258 5.566 5.535 1 98.88 300 LEU B N 1
ATOM 5168 C CA . LEU B 1 300 ? -4.074 5.141 4.797 1 98.88 300 LEU B CA 1
ATOM 5169 C C . LEU B 1 300 ? -2.82 5.816 5.344 1 98.88 300 LEU B C 1
ATOM 5171 O O . LEU B 1 300 ? -2.746 7.047 5.395 1 98.88 300 LEU B O 1
ATOM 5175 N N . ILE B 1 301 ? -1.92 5.023 5.793 1 98.94 301 ILE B N 1
ATOM 5176 C CA . ILE B 1 301 ? -0.576 5.508 6.09 1 98.94 301 ILE B CA 1
ATOM 5177 C C . ILE B 1 301 ? 0.359 5.18 4.93 1 98.94 301 ILE B C 1
ATOM 5179 O O . ILE B 1 301 ? 0.557 4.008 4.598 1 98.94 301 ILE B O 1
ATOM 5183 N N . ALA B 1 302 ? 0.834 6.211 4.273 1 98.94 302 ALA B N 1
ATOM 5184 C CA . ALA B 1 302 ? 1.77 6.043 3.162 1 98.94 302 ALA B CA 1
ATOM 5185 C C . ALA B 1 302 ? 3.17 6.512 3.549 1 98.94 302 ALA B C 1
ATOM 5187 O O . ALA B 1 302 ? 3.326 7.547 4.199 1 98.94 302 ALA B O 1
ATOM 5188 N N . ILE B 1 303 ? 4.176 5.727 3.232 1 98.88 303 ILE B N 1
ATOM 5189 C CA . ILE B 1 303 ? 5.566 6.035 3.539 1 98.88 303 ILE B CA 1
ATOM 5190 C C . ILE B 1 303 ? 6.418 5.875 2.281 1 98.88 303 ILE B C 1
ATOM 5192 O O . ILE B 1 303 ? 6.152 5.008 1.448 1 98.88 303 ILE B O 1
ATOM 5196 N N . ALA B 1 304 ? 7.383 6.812 2.146 1 98.88 304 ALA B N 1
ATOM 5197 C CA . ALA B 1 304 ? 8.297 6.742 1.011 1 98.88 304 ALA B CA 1
ATOM 5198 C C . ALA B 1 304 ? 9.398 5.715 1.256 1 98.88 304 ALA B C 1
ATOM 5200 O O . ALA B 1 304 ? 9.922 5.609 2.367 1 98.88 304 ALA B O 1
ATOM 5201 N N . GLN B 1 305 ? 9.773 5.078 0.188 1 98.19 305 GLN B N 1
ATOM 5202 C CA . GLN B 1 305 ? 10.859 4.105 0.281 1 98.19 305 GLN B CA 1
ATOM 5203 C C . GLN B 1 305 ? 12.078 4.715 0.961 1 98.19 305 GLN B C 1
ATOM 5205 O O . GLN B 1 305 ? 12.719 4.066 1.794 1 98.19 305 GLN B O 1
ATOM 5210 N N . HIS B 1 306 ? 12.352 5.973 0.689 1 98.25 306 HIS B N 1
ATOM 5211 C CA . HIS B 1 306 ? 13.609 6.562 1.139 1 98.25 306 HIS B CA 1
ATOM 5212 C C . HIS B 1 306 ? 13.375 7.566 2.266 1 98.25 306 HIS B C 1
ATOM 5214 O O . HIS B 1 306 ? 14.195 8.461 2.488 1 98.25 306 HIS B O 1
ATOM 5220 N N . ASP B 1 307 ? 12.203 7.445 2.883 1 98.62 307 ASP B N 1
ATOM 5221 C CA . ASP B 1 307 ? 12.07 8.109 4.176 1 98.62 307 ASP B CA 1
ATOM 5222 C C . ASP B 1 307 ? 13.086 7.566 5.18 1 98.62 307 ASP B C 1
ATOM 5224 O O . ASP B 1 307 ? 13.539 6.43 5.059 1 98.62 307 ASP B O 1
ATOM 5228 N N . PRO B 1 308 ? 13.422 8.422 6.18 1 98 308 PRO B N 1
ATOM 5229 C CA . PRO B 1 308 ? 14.328 7.922 7.219 1 98 308 PRO B CA 1
ATOM 5230 C C . PRO B 1 308 ? 13.766 6.719 7.965 1 98 308 PRO B C 1
ATOM 5232 O O . PRO B 1 308 ? 12.539 6.574 8.078 1 98 308 PRO B O 1
ATOM 5235 N N . PRO B 1 309 ? 14.641 5.887 8.547 1 97.25 309 PRO B N 1
ATOM 5236 C CA . PRO B 1 309 ? 14.195 4.691 9.266 1 97.25 309 PRO B CA 1
ATOM 5237 C C . PRO B 1 309 ? 13.227 5.02 10.398 1 97.25 309 PRO B C 1
ATOM 5239 O O . PRO B 1 309 ? 12.258 4.281 10.625 1 97.25 309 PRO B O 1
ATOM 5242 N N . GLU B 1 310 ? 13.391 6.113 11.086 1 98 310 GLU B N 1
ATOM 5243 C CA . GLU B 1 310 ? 12.5 6.465 12.188 1 98 310 GLU B CA 1
ATOM 5244 C C . GLU B 1 310 ? 11.102 6.793 11.688 1 98 310 GLU B C 1
ATOM 5246 O O . GLU B 1 310 ? 10.109 6.555 12.383 1 98 310 GLU B O 1
ATOM 5251 N N . PHE B 1 311 ? 11.031 7.328 10.484 1 98.62 311 PHE B N 1
ATOM 5252 C CA . PHE B 1 311 ? 9.711 7.551 9.898 1 98.62 311 PHE B CA 1
ATOM 5253 C C . PHE B 1 311 ? 9.031 6.227 9.578 1 98.62 311 PHE B C 1
ATOM 5255 O O . PHE B 1 311 ? 7.824 6.078 9.789 1 98.62 311 PHE B O 1
ATOM 5262 N N . HIS B 1 312 ? 9.781 5.266 9.031 1 98.19 312 HIS B N 1
ATOM 5263 C CA . HIS B 1 312 ? 9.258 3.924 8.797 1 98.19 312 HIS B CA 1
ATOM 5264 C C . HIS B 1 312 ? 8.766 3.287 10.094 1 98.19 312 HIS B C 1
ATOM 5266 O O . HIS B 1 312 ? 7.645 2.779 10.156 1 98.19 312 HIS B O 1
ATOM 5272 N N . ARG B 1 313 ? 9.594 3.365 11.094 1 97.44 313 ARG B N 1
ATOM 5273 C CA . ARG B 1 313 ? 9.25 2.773 12.383 1 97.44 313 ARG B CA 1
ATOM 5274 C C . ARG B 1 313 ? 7.965 3.371 12.93 1 97.44 313 ARG B C 1
ATOM 5276 O O . ARG B 1 313 ? 7.059 2.639 13.344 1 97.44 313 ARG B O 1
ATOM 5283 N N . GLN B 1 314 ? 7.848 4.676 12.914 1 98.19 314 GLN B N 1
ATOM 5284 C CA . GLN B 1 314 ? 6.676 5.328 13.492 1 98.19 314 GLN B CA 1
ATOM 5285 C C . GLN B 1 314 ? 5.422 5.027 12.672 1 98.19 314 GLN B C 1
ATOM 5287 O O . GLN B 1 314 ? 4.328 4.902 13.227 1 98.19 314 GLN B O 1
ATOM 5292 N N . SER B 1 315 ? 5.602 4.961 11.359 1 98.56 315 SER B N 1
ATOM 5293 C CA . SER B 1 315 ? 4.457 4.621 10.523 1 98.56 315 SER B CA 1
ATOM 5294 C C . SER B 1 315 ? 3.918 3.232 10.852 1 98.56 315 SER B C 1
ATOM 5296 O O . SER B 1 315 ? 2.707 3.047 10.984 1 98.56 315 SER B O 1
ATOM 5298 N N . GLN B 1 316 ? 4.809 2.318 11.031 1 97.19 316 GLN B N 1
ATOM 5299 C CA . GLN B 1 316 ? 4.41 0.958 11.375 1 97.19 316 GLN B CA 1
ATOM 5300 C C . GLN B 1 316 ? 3.781 0.906 12.766 1 97.19 316 GLN B C 1
ATOM 5302 O O . GLN B 1 316 ? 2.75 0.26 12.961 1 97.19 316 GLN B O 1
ATOM 5307 N N . GLU B 1 317 ? 4.402 1.57 13.688 1 97.44 317 GLU B N 1
ATOM 5308 C CA . GLU B 1 317 ? 3.9 1.585 15.062 1 97.44 317 GLU B CA 1
ATOM 5309 C C . GLU B 1 317 ? 2.518 2.227 15.133 1 97.44 317 GLU B C 1
ATOM 5311 O O . GLU B 1 317 ? 1.618 1.698 15.789 1 97.44 317 GLU B O 1
ATOM 5316 N N . TYR B 1 318 ? 2.402 3.359 14.508 1 98.56 318 TYR B N 1
ATOM 5317 C CA . TYR B 1 318 ? 1.112 4.039 14.531 1 98.56 318 TYR B CA 1
ATOM 5318 C C . TYR B 1 318 ? 0.041 3.191 13.852 1 98.56 318 TYR B C 1
ATOM 5320 O O . TYR B 1 318 ? -1.102 3.141 14.312 1 98.56 318 TYR B O 1
ATOM 5328 N N . CYS B 1 319 ? 0.375 2.496 12.75 1 98.12 319 CYS B N 1
ATOM 5329 C CA . CYS B 1 319 ? -0.543 1.577 12.086 1 98.12 319 CYS B CA 1
ATOM 5330 C C . CYS B 1 319 ? -1.062 0.526 13.062 1 98.12 319 CYS B C 1
ATOM 5332 O O . CYS B 1 319 ? -2.271 0.303 13.156 1 98.12 319 CYS B O 1
ATOM 5334 N N . GLN B 1 320 ? -0.214 -0.031 13.781 1 96.62 320 GLN B N 1
ATOM 5335 C CA . GLN B 1 320 ? -0.578 -1.095 14.711 1 96.62 320 GLN B CA 1
ATOM 5336 C C . GLN B 1 320 ? -1.47 -0.566 15.828 1 96.62 320 GLN B C 1
ATOM 5338 O O . GLN B 1 320 ? -2.451 -1.211 16.203 1 96.62 320 GLN B O 1
ATOM 5343 N N . VAL B 1 321 ? -1.101 0.606 16.359 1 97.19 321 VAL B N 1
ATOM 5344 C CA . VAL B 1 321 ? -1.876 1.188 17.438 1 97.19 321 VAL B CA 1
ATOM 5345 C C . VAL B 1 321 ? -3.289 1.504 16.953 1 97.19 321 VAL B C 1
ATOM 5347 O O . VAL B 1 321 ? -4.266 1.235 17.672 1 97.19 321 VAL B O 1
ATOM 5350 N N . LEU B 1 322 ? -3.41 2.072 15.781 1 97.44 322 LEU B N 1
ATOM 5351 C CA . LEU B 1 322 ? -4.723 2.357 15.203 1 97.44 322 LEU B CA 1
ATOM 5352 C C . LEU B 1 322 ? -5.535 1.079 15.047 1 97.44 322 LEU B C 1
ATOM 5354 O O . LEU B 1 322 ? -6.715 1.039 15.406 1 97.44 322 LEU B O 1
ATOM 5358 N N . ARG B 1 323 ? -4.922 0.032 14.562 1 95.38 323 ARG B N 1
ATOM 5359 C CA . ARG B 1 323 ? -5.621 -1.23 14.344 1 95.38 323 ARG B CA 1
ATOM 5360 C C . ARG B 1 323 ? -6.086 -1.837 15.664 1 95.38 323 ARG B C 1
ATOM 5362 O O . ARG B 1 323 ? -7.211 -2.336 15.758 1 95.38 323 ARG B O 1
ATOM 5369 N N . THR B 1 324 ? -5.199 -1.793 16.656 1 94.25 324 THR B N 1
ATOM 5370 C CA . THR B 1 324 ? -5.551 -2.301 17.969 1 94.25 324 THR B CA 1
ATOM 5371 C C . THR B 1 324 ? -6.758 -1.552 18.531 1 94.25 324 THR B C 1
ATOM 5373 O O . THR B 1 324 ? -7.586 -2.137 19.234 1 94.25 324 THR B O 1
ATOM 5376 N N . ALA B 1 325 ? -6.848 -0.29 18.156 1 95.62 325 ALA B N 1
ATOM 5377 C CA . ALA B 1 325 ? -7.949 0.544 18.625 1 95.62 325 ALA B CA 1
ATOM 5378 C C . ALA B 1 325 ? -9.203 0.331 17.781 1 95.62 325 ALA B C 1
ATOM 5380 O O . ALA B 1 325 ? -10.258 0.904 18.062 1 95.62 325 ALA B O 1
ATOM 5381 N N . GLY B 1 326 ? -9.109 -0.423 16.719 1 94.25 326 GLY B N 1
ATOM 5382 C CA . GLY B 1 326 ? -10.289 -0.805 15.953 1 94.25 326 GLY B CA 1
ATOM 5383 C C . GLY B 1 326 ? -10.414 -0.059 14.633 1 94.25 326 GLY B C 1
ATOM 5384 O O . GLY B 1 326 ? -11.383 -0.243 13.898 1 94.25 326 GLY B O 1
ATOM 5385 N N . TRP B 1 327 ? -9.453 0.805 14.305 1 96 327 TRP B N 1
ATOM 5386 C CA . TRP B 1 327 ? -9.5 1.59 13.078 1 96 327 TRP B CA 1
ATOM 5387 C C . TRP B 1 327 ? -9.18 0.723 11.867 1 96 327 TRP B C 1
ATOM 5389 O O . TRP B 1 327 ? -8.445 -0.257 11.969 1 96 327 TRP B O 1
ATOM 5399 N N . LYS B 1 328 ? -9.812 1.025 10.742 1 96.12 328 LYS B N 1
ATOM 5400 C CA . LYS B 1 328 ? -9.445 0.425 9.461 1 96.12 328 LYS B CA 1
ATOM 5401 C C . LYS B 1 328 ? -8.266 1.152 8.828 1 96.12 328 LYS B C 1
ATOM 5403 O O . LYS B 1 328 ? -8.422 2.248 8.281 1 96.12 328 LYS B O 1
ATOM 5408 N N . VAL B 1 329 ? -7.09 0.46 8.898 1 97.62 329 VAL B N 1
ATOM 5409 C CA . VAL B 1 329 ? -5.887 1.166 8.477 1 97.62 329 VAL B CA 1
ATOM 5410 C C . VAL B 1 329 ? -5.094 0.302 7.496 1 97.62 329 VAL B C 1
ATOM 5412 O O . VAL B 1 329 ? -4.832 -0.873 7.766 1 97.62 329 VAL B O 1
ATOM 5415 N N . SER B 1 330 ? -4.781 0.851 6.344 1 98.56 330 SER B N 1
ATOM 5416 C CA . SER B 1 330 ? -3.838 0.265 5.395 1 98.56 330 SER B CA 1
ATOM 5417 C C . SER B 1 330 ? -2.506 1.007 5.406 1 98.56 330 SER B C 1
ATOM 5419 O O . SER B 1 330 ? -2.455 2.199 5.715 1 98.56 330 SER B O 1
ATOM 5421 N N . LEU B 1 331 ? -1.437 0.302 5.18 1 98.81 331 LEU B N 1
ATOM 5422 C CA . LEU B 1 331 ? -0.092 0.861 5.094 1 98.81 331 LEU B CA 1
ATOM 5423 C C . LEU B 1 331 ? 0.51 0.624 3.715 1 98.81 331 LEU B C 1
ATOM 5425 O O . LEU B 1 331 ? 0.509 -0.505 3.219 1 98.81 331 LEU B O 1
ATOM 5429 N N . LEU B 1 332 ? 0.936 1.694 3.072 1 98.81 332 LEU B N 1
ATOM 5430 C CA . LEU B 1 332 ? 1.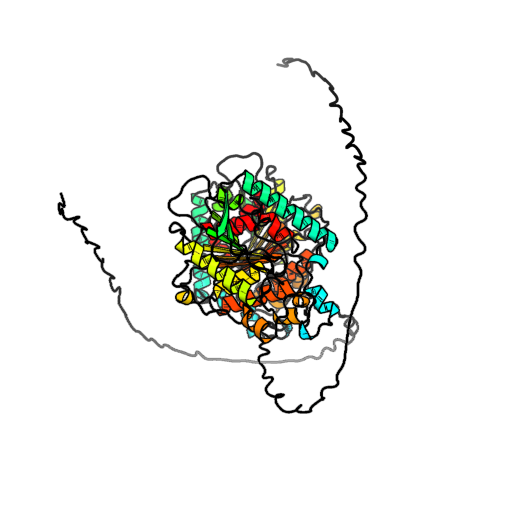551 1.643 1.75 1 98.81 332 LEU B CA 1
ATOM 5431 C C . LEU B 1 332 ? 2.975 2.188 1.792 1 98.81 332 LEU B C 1
ATOM 5433 O O . LEU B 1 332 ? 3.184 3.369 2.078 1 98.81 332 LEU B O 1
ATOM 5437 N N . ASP B 1 333 ? 3.945 1.351 1.63 1 98.75 333 ASP B N 1
ATOM 5438 C CA . ASP B 1 333 ? 5.348 1.707 1.437 1 98.75 333 ASP B CA 1
ATOM 5439 C C . ASP B 1 333 ? 5.695 1.782 -0.049 1 98.75 333 ASP B C 1
ATOM 5441 O O . ASP B 1 333 ? 5.812 0.753 -0.718 1 98.75 333 ASP B O 1
ATOM 5445 N N . LEU B 1 334 ? 5.879 2.965 -0.529 1 98.62 334 LEU B N 1
ATOM 5446 C CA . LEU B 1 334 ? 5.824 3.232 -1.962 1 98.62 334 LEU B CA 1
ATOM 5447 C C . LEU B 1 334 ? 7.223 3.26 -2.562 1 98.62 334 LEU B C 1
ATOM 5449 O O . LEU B 1 334 ? 8.078 4.039 -2.125 1 98.62 334 LEU B O 1
ATOM 5453 N N . ALA B 1 335 ? 7.441 2.512 -3.625 1 97 335 ALA B N 1
ATOM 5454 C CA . ALA B 1 335 ? 8.734 2.35 -4.285 1 97 335 ALA B CA 1
ATOM 5455 C C . ALA B 1 335 ? 9.164 3.639 -4.98 1 97 335 ALA B C 1
ATOM 5457 O O . ALA B 1 335 ? 8.336 4.34 -5.566 1 97 335 ALA B O 1
ATOM 5458 N N . GLY B 1 336 ? 10.422 3.926 -4.965 1 94.81 336 GLY B N 1
ATOM 5459 C CA . GLY B 1 336 ? 11.023 4.934 -5.824 1 94.81 336 GLY B CA 1
ATOM 5460 C C . GLY B 1 336 ? 10.68 6.352 -5.41 1 94.81 336 GLY B C 1
ATOM 5461 O O . GLY B 1 336 ? 10.695 7.27 -6.234 1 94.81 336 GLY B O 1
ATOM 5462 N N . THR B 1 337 ? 10.328 6.496 -4.148 1 98.06 337 THR B N 1
ATOM 5463 C CA . THR B 1 337 ? 9.977 7.824 -3.668 1 98.06 337 THR B CA 1
ATOM 5464 C C . THR B 1 337 ? 10.836 8.219 -2.473 1 98.06 337 THR B C 1
ATOM 5466 O O . THR B 1 337 ? 11.344 7.352 -1.758 1 98.06 337 THR B O 1
ATOM 5469 N N . ASP B 1 338 ? 11.07 9.461 -2.369 1 98.56 338 ASP B N 1
ATOM 5470 C CA . ASP B 1 338 ? 11.641 10.023 -1.151 1 98.56 338 ASP B CA 1
ATOM 5471 C C . ASP B 1 338 ? 10.617 10.898 -0.422 1 98.56 338 ASP B C 1
ATOM 5473 O O . ASP B 1 338 ? 9.453 10.969 -0.826 1 98.56 338 ASP B O 1
ATOM 5477 N N . HIS B 1 339 ? 11.07 11.523 0.651 1 98.81 339 HIS B N 1
ATOM 5478 C CA . HIS B 1 339 ? 10.188 12.258 1.548 1 98.81 339 HIS B CA 1
ATOM 5479 C C . HIS B 1 339 ? 9.453 13.375 0.809 1 98.81 339 HIS B C 1
ATOM 5481 O O . HIS B 1 339 ? 8.367 13.789 1.222 1 98.81 339 HIS B O 1
ATOM 5487 N N . PHE B 1 340 ? 9.969 13.836 -0.296 1 98.75 340 PHE B N 1
ATOM 5488 C CA . PHE B 1 340 ? 9.461 15.031 -0.96 1 98.75 340 PHE B CA 1
ATOM 5489 C C . PHE B 1 340 ? 8.625 14.656 -2.174 1 98.75 340 PHE B C 1
ATOM 5491 O O . PHE B 1 340 ? 7.473 15.094 -2.295 1 98.75 340 PHE B O 1
ATOM 5498 N N . ASP B 1 341 ? 9.109 13.773 -2.977 1 98.25 341 ASP B N 1
ATOM 5499 C CA . ASP B 1 341 ? 8.383 13.516 -4.219 1 98.25 341 ASP B CA 1
ATOM 5500 C C . ASP B 1 341 ? 7.203 12.578 -3.98 1 98.25 341 ASP B C 1
ATOM 5502 O O . ASP B 1 341 ? 6.312 12.461 -4.828 1 98.25 341 ASP B O 1
ATOM 5506 N N . ILE B 1 342 ? 7.145 11.914 -2.83 1 98.81 342 ILE B N 1
ATOM 5507 C CA . ILE B 1 342 ? 5.973 11.094 -2.541 1 98.81 342 ILE B CA 1
ATOM 5508 C C . ILE B 1 342 ? 4.723 11.961 -2.527 1 98.81 342 ILE B C 1
ATOM 5510 O O . ILE B 1 342 ? 3.641 11.516 -2.918 1 98.81 342 ILE B O 1
ATOM 5514 N N . ILE B 1 343 ? 4.855 13.188 -2.098 1 98.88 343 ILE B N 1
ATOM 5515 C CA . ILE B 1 343 ? 3.684 14.047 -2.006 1 98.88 343 ILE B CA 1
ATOM 5516 C C . ILE B 1 343 ? 3.564 14.891 -3.271 1 98.88 343 ILE B C 1
ATOM 5518 O O . ILE B 1 343 ? 2.457 15.156 -3.75 1 98.88 343 ILE B O 1
ATOM 5522 N N . GLU B 1 344 ? 4.664 15.305 -3.941 1 98.25 344 GLU B N 1
ATOM 5523 C CA . GLU B 1 344 ? 4.668 16.125 -5.156 1 98.25 344 GLU B CA 1
ATOM 5524 C C . GLU B 1 344 ? 3.893 15.438 -6.277 1 98.25 344 GLU B C 1
ATOM 5526 O O . GLU B 1 344 ? 3.152 16.094 -7.016 1 98.25 344 GLU B O 1
ATOM 5531 N N . LYS B 1 345 ? 4.059 14.219 -6.312 1 98.44 345 LYS B N 1
ATOM 5532 C CA . LYS B 1 345 ? 3.566 13.438 -7.445 1 98.44 345 LYS B CA 1
ATOM 5533 C C . LYS B 1 345 ? 2.047 13.297 -7.398 1 98.44 345 LYS B C 1
ATOM 5535 O O . LYS B 1 345 ? 1.43 12.852 -8.367 1 98.44 345 LYS B O 1
ATOM 5540 N N . LEU B 1 346 ? 1.417 13.82 -6.359 1 98.75 346 LEU B N 1
ATOM 5541 C CA . LEU B 1 346 ? -0.041 13.828 -6.301 1 98.75 346 LEU B CA 1
ATOM 5542 C C . LEU B 1 346 ? -0.625 14.773 -7.344 1 98.75 346 LEU B C 1
ATOM 5544 O O . LEU B 1 346 ? -1.826 14.734 -7.617 1 98.75 346 LEU B O 1
ATOM 5548 N N . SER B 1 347 ? 0.179 15.617 -7.977 1 98.44 347 SER B N 1
ATOM 5549 C CA . SER B 1 347 ? -0.26 16.438 -9.094 1 98.44 347 SER B CA 1
ATOM 5550 C C . SER B 1 347 ? -0.499 15.602 -10.344 1 98.44 347 SER B C 1
ATOM 5552 O O . SER B 1 347 ? -1.107 16.078 -11.305 1 98.44 347 SER B O 1
ATOM 5554 N N . GLN B 1 348 ? -0.025 14.336 -10.32 1 97.5 348 GLN B N 1
ATOM 5555 C CA . GLN B 1 348 ? -0.132 13.438 -11.461 1 97.5 348 GLN B CA 1
ATOM 5556 C C . GLN B 1 348 ? -1.311 12.477 -11.297 1 97.5 348 GLN B C 1
ATOM 5558 O O . GLN B 1 348 ? -1.387 11.742 -10.312 1 97.5 348 GLN B O 1
ATOM 5563 N N . GLU B 1 349 ? -2.074 12.414 -12.305 1 96 349 GLU B N 1
ATOM 5564 C CA . GLU B 1 349 ? -3.307 11.633 -12.25 1 96 349 GLU B CA 1
ATOM 5565 C C . GLU B 1 349 ? -3.01 10.141 -12.18 1 96 349 GLU B C 1
ATOM 5567 O O . GLU B 1 349 ? -3.715 9.391 -11.492 1 96 349 GLU B O 1
ATOM 5572 N N . ASN B 1 350 ? -2.014 9.664 -12.859 1 95.94 350 ASN B N 1
ATOM 5573 C CA . ASN B 1 350 ? -1.752 8.227 -12.969 1 95.94 350 ASN B CA 1
ATOM 5574 C C . ASN B 1 350 ? -0.79 7.75 -11.891 1 95.94 350 ASN B C 1
ATOM 5576 O O . ASN B 1 350 ? -0.431 6.574 -11.844 1 95.94 350 ASN B O 1
ATOM 5580 N N . TYR B 1 351 ? -0.326 8.703 -11.07 1 98 351 TYR B N 1
ATOM 5581 C CA . TYR B 1 351 ? 0.513 8.344 -9.93 1 98 351 TYR B CA 1
ATOM 5582 C C . TYR B 1 351 ? -0.202 7.363 -9.008 1 98 351 TYR B C 1
ATOM 5584 O O . TYR B 1 351 ? -1.382 7.543 -8.695 1 98 351 TYR B O 1
ATOM 5592 N N . LEU B 1 352 ? 0.435 6.293 -8.562 1 97.94 352 LEU B N 1
ATOM 5593 C CA . LEU B 1 352 ? -0.18 5.199 -7.82 1 97.94 352 LEU B CA 1
ATOM 5594 C C . LEU B 1 352 ? -0.899 5.719 -6.578 1 97.94 352 LEU B C 1
ATOM 5596 O O . LEU B 1 352 ? -2.049 5.352 -6.324 1 97.94 352 LEU B O 1
ATOM 5600 N N . LEU B 1 353 ? -0.235 6.531 -5.793 1 98.75 353 LEU B N 1
ATOM 5601 C CA . LEU B 1 353 ? -0.847 7.043 -4.57 1 98.75 353 LEU B CA 1
ATOM 5602 C C . LEU B 1 353 ? -2.082 7.879 -4.891 1 98.75 353 LEU B C 1
ATOM 5604 O O . LEU B 1 353 ? -3.07 7.84 -4.152 1 98.75 353 LEU B O 1
ATOM 5608 N N . THR B 1 354 ? -2.07 8.688 -5.996 1 98.69 354 THR B N 1
ATOM 5609 C CA . THR B 1 354 ? -3.252 9.43 -6.426 1 98.69 354 THR B CA 1
ATOM 5610 C C . THR B 1 354 ? -4.422 8.484 -6.672 1 98.69 354 THR B C 1
ATOM 5612 O O . THR B 1 354 ? -5.531 8.719 -6.184 1 98.69 354 THR B O 1
ATOM 5615 N N . GLN B 1 355 ? -4.137 7.402 -7.289 1 97.56 355 GLN B N 1
ATOM 5616 C CA . GLN B 1 355 ? -5.188 6.449 -7.633 1 97.56 355 GLN B CA 1
ATOM 5617 C C . GLN B 1 355 ? -5.723 5.746 -6.387 1 97.56 355 GLN B C 1
ATOM 5619 O O . GLN B 1 355 ? -6.922 5.469 -6.289 1 97.56 355 GLN B O 1
ATOM 5624 N N . VAL B 1 356 ? -4.84 5.453 -5.484 1 98.31 356 VAL B N 1
ATOM 5625 C CA . VAL B 1 356 ? -5.262 4.848 -4.227 1 98.31 356 VAL B CA 1
ATOM 5626 C C . VAL B 1 356 ? -6.195 5.801 -3.482 1 98.31 356 VAL B C 1
ATOM 5628 O O . VAL B 1 356 ? -7.258 5.395 -3.012 1 98.31 356 VAL B O 1
ATOM 5631 N N . ILE B 1 357 ? -5.824 7.039 -3.422 1 98.69 357 ILE B N 1
ATOM 5632 C CA . ILE B 1 357 ? -6.613 8.047 -2.725 1 98.69 357 ILE B CA 1
ATOM 5633 C C . ILE B 1 357 ? -7.973 8.203 -3.406 1 98.69 357 ILE B C 1
ATOM 5635 O O . ILE B 1 357 ? -9.008 8.195 -2.744 1 98.69 357 ILE B O 1
ATOM 5639 N N . LEU B 1 358 ? -8 8.281 -4.703 1 98.19 358 LEU B N 1
ATOM 5640 C CA . LEU B 1 358 ? -9.242 8.414 -5.449 1 98.19 358 LEU B CA 1
ATOM 5641 C C . LEU B 1 358 ? -10.156 7.211 -5.211 1 98.19 358 LEU B C 1
ATOM 5643 O O . LEU B 1 358 ? -11.359 7.371 -5.023 1 98.19 358 LEU B O 1
ATOM 5647 N N . ASN B 1 359 ? -9.594 6.035 -5.184 1 97.5 359 ASN B N 1
ATOM 5648 C CA . ASN B 1 359 ? -10.375 4.832 -4.934 1 97.5 359 ASN B CA 1
ATOM 5649 C C . ASN B 1 359 ? -11 4.848 -3.541 1 97.5 359 ASN B C 1
ATOM 5651 O O . ASN B 1 359 ? -12.172 4.504 -3.381 1 97.5 359 ASN B O 1
ATOM 5655 N N . MET B 1 360 ? -10.211 5.227 -2.602 1 97.25 360 MET B N 1
ATOM 5656 C CA . MET B 1 360 ? -10.703 5.242 -1.227 1 97.25 360 MET B CA 1
ATOM 5657 C C . MET B 1 360 ? -11.82 6.266 -1.062 1 97.25 360 MET B C 1
ATOM 5659 O O . MET B 1 360 ? -12.758 6.047 -0.293 1 97.25 360 MET B O 1
ATOM 5663 N N . ILE B 1 361 ? -11.711 7.383 -1.77 1 97.38 361 ILE B N 1
ATOM 5664 C CA . ILE B 1 361 ? -12.75 8.406 -1.688 1 97.38 361 ILE B CA 1
ATOM 5665 C C . ILE B 1 361 ? -14 7.922 -2.414 1 97.38 361 ILE B C 1
ATOM 5667 O O . ILE B 1 361 ? -15.117 8.078 -1.907 1 97.38 361 ILE B O 1
ATOM 5671 N N . SER B 1 362 ? -13.844 7.285 -3.551 1 94.06 362 SER B N 1
ATOM 5672 C CA . SER B 1 362 ? -14.977 6.836 -4.355 1 94.06 362 SER B CA 1
ATOM 5673 C C . SER B 1 362 ? -15.719 5.688 -3.674 1 94.06 362 SER B C 1
ATOM 5675 O O . SER B 1 362 ? -16.922 5.512 -3.883 1 94.06 362 SER B O 1
ATOM 5677 N N . SER B 1 363 ? -15.031 4.926 -2.9 1 87.75 363 SER B N 1
ATOM 5678 C CA . SER B 1 363 ? -15.633 3.768 -2.246 1 87.75 363 SER B CA 1
ATOM 5679 C C . SER B 1 363 ? -16.281 4.156 -0.924 1 87.75 363 SER B C 1
ATOM 5681 O O . SER B 1 363 ? -16.922 3.324 -0.27 1 87.75 363 SER B O 1
ATOM 5683 N N . GLY B 1 364 ? -16.047 5.328 -0.424 1 77.62 364 GLY B N 1
ATOM 5684 C CA . GLY B 1 364 ? -16.625 5.781 0.836 1 77.62 364 GLY B CA 1
ATOM 5685 C C . GLY B 1 364 ? -17.922 6.547 0.665 1 77.62 364 GLY B C 1
ATOM 5686 O O . GLY B 1 364 ? -18.266 6.941 -0.449 1 77.62 364 GLY B O 1
#

Solvent-accessible surface area (backbone atoms only — not comparable to full-atom values): 41009 Å² total; per-residue (Å²): 137,85,81,79,87,82,82,83,78,85,74,87,76,83,83,83,85,83,82,75,90,77,92,84,88,91,85,93,81,91,77,83,87,80,77,84,77,83,88,84,86,84,87,81,90,82,90,80,84,72,85,80,82,75,86,65,75,84,68,66,86,76,73,77,72,70,69,66,70,61,76,68,69,66,59,74,86,76,47,52,63,67,56,46,38,54,41,72,34,49,48,76,42,37,87,86,38,56,45,68,55,42,52,53,50,43,53,51,51,27,39,54,30,14,54,51,27,54,73,75,38,53,64,48,72,70,45,65,57,54,89,52,89,35,28,24,27,35,38,35,38,35,87,68,88,62,78,60,31,41,34,37,43,34,30,61,32,46,73,54,49,39,84,53,34,88,41,44,36,22,46,32,52,50,39,21,76,70,51,24,29,30,28,14,45,30,56,43,36,27,75,82,23,47,68,70,52,35,50,50,47,54,49,40,44,55,50,37,49,56,68,72,40,77,37,55,71,28,37,28,38,36,12,30,29,43,9,10,29,47,47,48,45,52,75,49,57,69,40,73,82,72,77,45,79,78,56,55,42,31,36,39,30,31,49,30,56,35,64,38,59,71,44,58,71,31,77,73,24,73,62,53,64,56,49,70,66,55,22,52,75,66,11,38,66,75,49,70,61,74,48,59,87,77,60,71,38,38,34,36,41,35,36,29,60,30,36,28,67,56,38,53,51,37,48,53,51,42,49,51,53,41,42,75,29,43,45,46,47,27,40,36,38,37,46,94,22,23,66,56,55,58,62,56,44,30,46,34,62,80,33,65,67,38,46,52,52,52,47,57,57,70,74,96,139,80,79,72,85,79,88,83,81,86,74,90,73,92,78,83,83,81,81,78,83,76,82,80,74,85,72,82,85,72,88,73,85,76,83,82,76,83,80,88,80,86,82,80,90,81,85,78,84,78,78,79,72,92,72,74,73,85,66,68,89,73,73,77,74,68,70,66,72,60,76,68,68,65,58,75,87,75,46,52,64,68,54,46,38,54,42,70,34,47,49,75,41,37,88,86,39,55,44,68,55,43,52,53,50,43,52,50,50,27,37,54,30,14,56,52,27,55,72,74,36,55,62,47,73,69,44,66,56,53,91,51,90,34,27,24,28,36,37,34,38,36,85,70,89,62,77,60,32,41,34,37,41,33,30,59,32,48,74,54,49,40,83,52,35,88,40,44,36,22,47,33,51,50,38,21,79,70,53,24,29,28,29,14,44,31,56,44,37,27,74,82,24,48,68,71,52,35,48,50,47,54,49,40,44,54,51,37,47,58,68,72,40,78,36,54,70,28,37,29,38,34,12,32,29,42,10,10,29,46,48,48,45,51,75,49,56,68,41,71,82,71,76,44,77,79,56,56,44,32,36,39,29,32,49,31,56,36,65,38,59,71,44,58,70,30,76,72,23,72,63,54,65,56,48,71,66,56,21,53,75,67,10,39,67,74,48,70,60,76,47,57,86,79,60,71,36,38,34,37,40,34,36,28,59,29,35,28,67,56,39,54,51,37,49,53,51,41,48,50,52,40,42,77,29,43,46,44,47,26,38,35,38,37,46,92,23,23,67,56,55,56,61,56,44,31,47,34,64,81,34,66,69,37,45,51,51,51,46,57,58,69,74,98

Radius of gyration: 31.75 Å; Cα contacts (8 Å, |Δi|>4): 1287; chains: 2; bounding box: 98×105×115 Å

Sequence (728 aa):
MIGESCVPVESGTEVKKKKKIREKCWGNYTVGTEVLQLGNSVYGPSPNAGMTNEDSFLVHQEKEYSHNLAITMGKWQEMTKEELETEYSPSRWSPRLDKDAVIEAHMKAITEGTLNAQAFTQTLLNVPYGSNEGEKLDVYLPKKHVETFPLVLYIHGGYWQSLSKEVSGFAACPLVNQGIAFAAVGYDVAPKGQLEVMVEQVRHSVAFAVQQYTGISGVYLLGHSAGAHLAAMILSTDWAKFGVEPNIKGAFLVSGIYDLEPIIHTYVNDLLHMSRAVAQENSPLWCVPKVNDKKACRVLIAIAQHDPPEFHRQSQEYCQVLRTAGWKVSLLDLAGTDHFDIIEKLSQENYLLTQVILNMISSGMIGESCVPVESGTEVKKKKKIREKCWGNYTVGTEVLQLGNSVYGPSPNAGMTNEDSFLVHQEKEYSHNLAITMGKWQEMTKEELETEYSPSRWSPRLDKDAVIEAHMKAITEGTLNAQAFTQTLLNVPYGSNEGEKLDVYLPKKHVETFPLVLYIHGGYWQSLSKEVSGFAACPLVNQGIAFAAVGYDVAPKGQLEVMVEQVRHSVAFAVQQYTGISGVYLLGHSAGAHLAAMILSTDWAKFGVEPNIKGAFLVSGIYDLEPIIHTYVNDLLHMSRAVAQENSPLWCVPKVNDKKACRVLIAIAQHDPPEFHRQSQEYCQVLRTAGWKVSLLDLAGTDHFDIIEKLSQENYLLTQVILNMISSG